Protein AF-0000000087528656 (afdb_homodimer)

Structure (mmCIF, N/CA/C/O backbone):
data_AF-0000000087528656-model_v1
#
loop_
_entity.id
_entity.type
_entity.pdbx_description
1 polymer 'Cthe-2314-like HEPN domain-containing protein'
#
loop_
_atom_site.group_PDB
_atom_site.id
_atom_site.type_symbol
_atom_site.label_atom_id
_atom_site.label_alt_id
_atom_site.label_comp_id
_atom_site.label_asym_id
_atom_site.label_entity_id
_atom_site.label_seq_id
_atom_site.pdbx_PDB_ins_code
_atom_site.Cartn_x
_atom_site.Cartn_y
_atom_site.Cartn_z
_atom_site.occupancy
_atom_site.B_iso_or_equiv
_atom_site.auth_seq_id
_atom_site.auth_comp_id
_atom_site.auth_asym_id
_atom_site.auth_atom_id
_atom_site.pdbx_PDB_model_num
ATOM 1 N N . MET A 1 1 ? -19.609 -19.953 2.182 1 30.53 1 MET A N 1
ATOM 2 C CA . MET A 1 1 ? -18.25 -20.5 2.201 1 30.53 1 MET A CA 1
ATOM 3 C C . MET A 1 1 ? -17.422 -19.844 3.299 1 30.53 1 MET A C 1
ATOM 5 O O . MET A 1 1 ? -17.375 -18.625 3.4 1 30.53 1 MET A O 1
ATOM 9 N N . ASN A 1 2 ? -17.016 -20.578 4.289 1 36.09 2 ASN A N 1
ATOM 10 C CA . ASN A 1 2 ? -16.297 -20.141 5.484 1 36.09 2 ASN A CA 1
ATOM 11 C C . ASN A 1 2 ? -14.922 -19.594 5.141 1 36.09 2 ASN A C 1
ATOM 13 O O . ASN A 1 2 ? -14.352 -19.922 4.098 1 36.09 2 ASN A O 1
ATOM 17 N N . ASP A 1 3 ? -14.539 -18.578 5.781 1 41.22 3 ASP A N 1
ATOM 18 C CA . ASP A 1 3 ? -13.281 -17.844 5.625 1 41.22 3 ASP A CA 1
ATOM 19 C C . ASP A 1 3 ? -12.109 -18.797 5.41 1 41.22 3 ASP A C 1
ATOM 21 O O . ASP A 1 3 ? -11.258 -18.562 4.555 1 41.22 3 ASP A O 1
ATOM 25 N N . THR A 1 4 ? -12.156 -19.891 6.156 1 44.81 4 THR A N 1
ATOM 26 C CA . THR A 1 4 ? -11.141 -20.938 6.102 1 44.81 4 THR A CA 1
ATOM 27 C C . THR A 1 4 ? -11.125 -21.594 4.723 1 44.81 4 THR A C 1
ATOM 29 O O . THR A 1 4 ? -10.062 -21.953 4.211 1 44.81 4 THR A O 1
ATOM 32 N N . ASP A 1 5 ? -12.289 -21.5 4.148 1 46.06 5 ASP A N 1
ATOM 33 C CA . ASP A 1 5 ? -12.438 -22.188 2.869 1 46.06 5 ASP A CA 1
ATOM 34 C C . ASP A 1 5 ? -11.734 -21.422 1.752 1 46.06 5 ASP A C 1
ATOM 36 O O . ASP A 1 5 ? -11.062 -22.016 0.908 1 46.06 5 ASP A O 1
ATOM 40 N N . ILE A 1 6 ? -11.742 -20.156 1.854 1 44.06 6 ILE A N 1
ATOM 41 C CA . ILE A 1 6 ? -11.164 -19.344 0.795 1 44.06 6 ILE A CA 1
ATOM 42 C C . ILE A 1 6 ? -9.641 -19.375 0.882 1 44.06 6 ILE A C 1
ATOM 44 O O . ILE A 1 6 ? -8.961 -19.484 -0.14 1 44.06 6 ILE A O 1
ATOM 48 N N . TYR A 1 7 ? -9.156 -19.344 2.119 1 42.97 7 TYR A N 1
ATOM 49 C CA . TYR A 1 7 ? -7.715 -19.469 2.301 1 42.97 7 TYR A CA 1
ATOM 50 C C . TYR A 1 7 ? -7.211 -20.812 1.781 1 42.97 7 TYR A C 1
ATOM 52 O O . TYR A 1 7 ? -6.184 -20.875 1.103 1 42.97 7 TYR A O 1
ATOM 60 N N . ASN A 1 8 ? -8.008 -21.797 2.115 1 45.34 8 ASN A N 1
ATOM 61 C CA . ASN A 1 8 ? -7.652 -23.141 1.663 1 45.34 8 ASN A CA 1
ATOM 62 C C . ASN A 1 8 ? -7.684 -23.25 0.141 1 45.34 8 ASN A C 1
ATOM 64 O O . ASN A 1 8 ? -6.836 -23.906 -0.458 1 45.34 8 ASN A O 1
ATOM 68 N N . GLU A 1 9 ? -8.617 -22.5 -0.363 1 44.75 9 GLU A N 1
ATOM 69 C CA . GLU A 1 9 ? -8.734 -22.5 -1.818 1 44.75 9 GLU A CA 1
ATOM 70 C C . GLU A 1 9 ? -7.547 -21.797 -2.465 1 44.75 9 GLU A C 1
ATOM 72 O O . GLU A 1 9 ? -6.953 -22.312 -3.414 1 44.75 9 GLU A O 1
ATOM 77 N N . ILE A 1 10 ? -7.191 -20.781 -1.902 1 43.38 10 ILE A N 1
ATOM 78 C CA . ILE A 1 10 ? -6.039 -20.031 -2.4 1 43.38 10 ILE A CA 1
ATOM 79 C C . ILE A 1 10 ? -4.785 -20.906 -2.312 1 43.38 10 ILE A C 1
ATOM 81 O O . ILE A 1 10 ? -4.066 -21.062 -3.303 1 43.38 10 ILE A O 1
ATOM 85 N N . ASN A 1 11 ? -4.621 -21.438 -1.123 1 45.06 11 ASN A N 1
ATOM 86 C CA . ASN A 1 11 ? -3.434 -22.25 -0.884 1 45.06 11 ASN A CA 1
ATOM 87 C C . ASN A 1 11 ? -3.396 -23.469 -1.8 1 45.06 11 ASN A C 1
ATOM 89 O O . ASN A 1 11 ? -2.352 -23.797 -2.361 1 45.06 11 ASN A O 1
ATOM 93 N N . SER A 1 12 ? -4.527 -24 -1.865 1 42.72 12 SER A N 1
ATOM 94 C CA . SER A 1 12 ? -4.574 -25.219 -2.67 1 42.72 12 SER A CA 1
ATOM 95 C C . SER A 1 12 ? -4.316 -24.922 -4.145 1 42.72 12 SER A C 1
ATOM 97 O O . SER A 1 12 ? -3.557 -25.625 -4.805 1 42.72 12 SER A O 1
ATOM 99 N N . ARG A 1 13 ? -4.852 -23.844 -4.523 1 43.59 13 ARG A N 1
ATOM 100 C CA . ARG A 1 13 ? -4.754 -23.5 -5.938 1 43.59 13 ARG A CA 1
ATOM 101 C C . ARG A 1 13 ? -3.328 -23.109 -6.312 1 43.59 13 ARG A C 1
ATOM 103 O O . ARG A 1 13 ? -2.773 -23.609 -7.289 1 43.59 13 ARG A O 1
ATOM 110 N N . ILE A 1 14 ? -2.799 -22.312 -5.527 1 47.22 14 ILE A N 1
ATOM 111 C CA . ILE A 1 14 ? -1.462 -21.812 -5.828 1 47.22 14 ILE A CA 1
ATOM 112 C C . ILE A 1 14 ? -0.427 -22.891 -5.543 1 47.22 14 ILE A C 1
ATOM 114 O O . ILE A 1 14 ? 0.513 -23.094 -6.316 1 47.22 14 ILE A O 1
ATOM 118 N N . TYR A 1 15 ? -0.626 -23.562 -4.363 1 44.72 15 TYR A N 1
ATOM 119 C CA . TYR A 1 15 ? 0.286 -24.641 -4.016 1 44.72 15 TYR A CA 1
ATOM 120 C C . TYR A 1 15 ? 0.267 -25.734 -5.078 1 44.72 15 TYR A C 1
ATOM 122 O O . TYR A 1 15 ? 1.32 -26.234 -5.492 1 44.72 15 TYR A O 1
ATOM 130 N N . LEU A 1 16 ? -0.9 -26.125 -5.344 1 45.78 16 LEU A N 1
ATOM 131 C CA . LEU A 1 16 ? -0.992 -27.156 -6.367 1 45.78 16 LEU A CA 1
ATOM 132 C C . LEU A 1 16 ? -0.35 -26.688 -7.668 1 45.78 16 LEU A C 1
ATOM 134 O O . LEU A 1 16 ? 0.362 -27.453 -8.32 1 45.78 16 LEU A O 1
ATOM 138 N N . GLN A 1 17 ? -0.542 -25.484 -7.922 1 47.56 17 GLN A N 1
ATOM 139 C CA . GLN A 1 17 ? 0.11 -24.906 -9.094 1 47.56 17 GLN A CA 1
ATOM 140 C C . GLN A 1 17 ? 1.629 -24.938 -8.945 1 47.56 17 GLN A C 1
ATOM 142 O O . GLN A 1 17 ? 2.344 -25.312 -9.875 1 47.56 17 GLN A O 1
ATOM 147 N N . ALA A 1 18 ? 1.977 -24.562 -7.738 1 46.91 18 ALA A N 1
ATOM 148 C CA . ALA A 1 18 ? 3.41 -24.578 -7.461 1 46.91 18 ALA A CA 1
ATOM 149 C C . ALA A 1 18 ? 3.977 -25.984 -7.52 1 46.91 18 ALA A C 1
ATOM 151 O O . ALA A 1 18 ? 5.066 -26.203 -8.055 1 46.91 18 ALA A O 1
ATOM 152 N N . GLN A 1 19 ? 3.291 -26.906 -6.852 1 46.66 19 GLN A N 1
ATOM 153 C CA . GLN A 1 19 ? 3.748 -28.281 -6.855 1 46.66 19 GLN A CA 1
ATOM 154 C C . GLN A 1 19 ? 3.803 -28.844 -8.281 1 46.66 19 GLN A C 1
ATOM 156 O O . GLN A 1 19 ? 4.77 -29.5 -8.656 1 46.66 19 GLN A O 1
ATOM 161 N N . HIS A 1 20 ? 2.734 -28.656 -8.898 1 46.72 20 HIS A N 1
ATOM 162 C CA . HIS A 1 20 ? 2.703 -29.141 -10.273 1 46.72 20 HIS A CA 1
ATOM 163 C C . HIS A 1 20 ? 3.773 -28.453 -11.117 1 46.72 20 HIS A C 1
ATOM 165 O O . HIS A 1 20 ? 4.402 -29.109 -11.969 1 46.72 20 HIS A O 1
ATOM 171 N N . LEU A 1 21 ? 3.926 -27.266 -10.75 1 49.09 21 LEU A N 1
ATOM 172 C CA . LEU A 1 21 ? 4.973 -26.516 -11.43 1 49.09 21 LEU A CA 1
ATOM 173 C C . LEU A 1 21 ? 6.348 -27.094 -11.117 1 49.09 21 LEU A C 1
ATOM 175 O O . LEU A 1 21 ? 7.184 -27.234 -12.016 1 49.09 21 LEU A O 1
ATOM 179 N N . SER A 1 22 ? 6.484 -27.312 -9.812 1 47.56 22 SER A N 1
ATOM 180 C CA . SER A 1 22 ? 7.777 -27.875 -9.422 1 47.56 22 SER A CA 1
ATOM 181 C C . SER A 1 22 ? 8.062 -29.188 -10.141 1 47.56 22 SER A C 1
ATOM 183 O O . SER A 1 22 ? 9.156 -29.375 -10.672 1 47.56 22 SER A O 1
ATOM 185 N N . THR A 1 23 ? 7.078 -30.062 -10.039 1 48.59 23 THR A N 1
ATOM 186 C CA . THR A 1 23 ? 7.266 -31.344 -10.711 1 48.59 23 THR A CA 1
ATOM 187 C C . THR A 1 23 ? 7.504 -31.141 -12.203 1 48.59 23 THR A C 1
ATOM 189 O O . THR A 1 23 ? 8.383 -31.781 -12.789 1 48.59 23 THR A O 1
ATOM 192 N N . PHE A 1 24 ? 6.707 -30.281 -12.648 1 48.84 24 PHE A N 1
ATOM 193 C CA . PHE A 1 24 ? 6.797 -30.016 -14.078 1 48.84 24 PHE A CA 1
ATOM 194 C C . PHE A 1 24 ? 8.109 -29.312 -14.422 1 48.84 24 PHE A C 1
ATOM 196 O O . PHE A 1 24 ? 8.789 -29.703 -15.375 1 48.84 24 PHE A O 1
ATOM 203 N N . LEU A 1 25 ? 8.461 -28.422 -13.672 1 54.53 25 LEU A N 1
ATOM 204 C CA . LEU A 1 25 ? 9.641 -27.609 -13.977 1 54.53 25 LEU A CA 1
ATOM 205 C C . LEU A 1 25 ? 10.914 -28.438 -13.82 1 54.53 25 LEU A C 1
ATOM 207 O O . LEU A 1 25 ? 11.859 -28.281 -14.594 1 54.53 25 LEU A O 1
ATOM 211 N N . VAL A 1 26 ? 10.836 -29.312 -12.859 1 51.34 26 VAL A N 1
ATOM 212 C CA . VAL A 1 26 ? 11.969 -30.219 -12.727 1 51.34 26 VAL A CA 1
ATOM 213 C C . VAL A 1 26 ? 12.086 -31.078 -13.984 1 51.34 26 VAL A C 1
ATOM 215 O O . VAL A 1 26 ? 13.188 -31.297 -14.5 1 51.34 26 VAL A O 1
ATOM 218 N N . THR A 1 27 ? 10.938 -31.406 -14.445 1 52.03 27 THR A N 1
ATOM 219 C CA . THR A 1 27 ? 10.961 -32.25 -15.641 1 52.03 27 THR A CA 1
ATOM 220 C C . THR A 1 27 ? 11.383 -31.422 -16.859 1 52.03 27 THR A C 1
ATOM 222 O O . THR A 1 27 ? 11.969 -31.969 -17.797 1 52.03 27 THR A O 1
ATOM 225 N N . CYS A 1 28 ? 11.094 -30.125 -16.766 1 53.62 28 CYS A N 1
ATOM 226 C CA . CYS A 1 28 ? 11.375 -29.281 -17.922 1 53.62 28 CYS A CA 1
ATOM 227 C C . CYS A 1 28 ? 12.781 -28.688 -17.828 1 53.62 28 CYS A C 1
ATOM 229 O O . CYS A 1 28 ? 13.164 -27.859 -18.656 1 53.62 28 CYS A O 1
ATOM 231 N N . GLY A 1 29 ? 13.562 -29.203 -16.859 1 59.44 29 GLY A N 1
ATOM 232 C CA . GLY A 1 29 ? 14.977 -28.844 -16.844 1 59.44 29 GLY A CA 1
ATOM 233 C C . GLY A 1 29 ? 15.289 -27.656 -15.953 1 59.44 29 GLY A C 1
ATOM 234 O O . GLY A 1 29 ? 16.344 -27.031 -16.094 1 59.44 29 GLY A O 1
ATOM 235 N N . LEU A 1 30 ? 14.367 -27.25 -15.234 1 64.5 30 LEU A N 1
ATOM 236 C CA . LEU A 1 30 ? 14.727 -26.188 -14.297 1 64.5 30 LEU A CA 1
ATOM 237 C C . LEU A 1 30 ? 15.727 -26.703 -13.258 1 64.5 30 LEU A C 1
ATOM 239 O O . LEU A 1 30 ? 15.609 -27.828 -12.781 1 64.5 30 LEU A O 1
ATOM 243 N N . ASN A 1 31 ? 16.719 -25.906 -13.141 1 73.88 31 ASN A N 1
ATOM 244 C CA . ASN A 1 31 ? 17.672 -26.297 -12.102 1 73.88 31 ASN A CA 1
ATOM 245 C C . ASN A 1 31 ? 17.141 -25.984 -10.711 1 73.88 31 ASN A C 1
ATOM 247 O O . ASN A 1 31 ? 16.094 -25.328 -10.57 1 73.88 31 ASN A O 1
ATOM 251 N N . ALA A 1 32 ? 17.75 -26.5 -9.734 1 70.94 32 ALA A N 1
ATOM 252 C CA . ALA A 1 32 ? 17.297 -26.422 -8.344 1 70.94 32 ALA A CA 1
ATOM 253 C C . ALA A 1 32 ? 17.141 -24.984 -7.891 1 70.94 32 ALA A C 1
ATOM 255 O O . ALA A 1 32 ? 16.219 -24.656 -7.145 1 70.94 32 ALA A O 1
ATOM 256 N N . LYS A 1 33 ? 18 -24.156 -8.398 1 77.94 33 LYS A N 1
ATOM 257 C CA . LYS A 1 33 ? 17.969 -22.75 -8 1 77.94 33 LYS A CA 1
ATOM 258 C C . LYS A 1 33 ? 16.766 -22.047 -8.594 1 77.94 33 LYS A C 1
ATOM 260 O O . LYS A 1 33 ? 16.109 -21.234 -7.918 1 77.94 33 LYS A O 1
ATOM 265 N N . GLU A 1 34 ? 16.5 -22.312 -9.805 1 74.25 34 GLU A N 1
ATOM 266 C CA . GLU A 1 34 ? 15.344 -21.734 -10.477 1 74.25 34 GLU A CA 1
ATOM 267 C C . GLU A 1 34 ? 14.039 -22.219 -9.859 1 74.25 34 GLU A C 1
ATOM 269 O O . GLU A 1 34 ? 13.102 -21.453 -9.68 1 74.25 34 GLU A O 1
ATOM 274 N N . GLU A 1 35 ? 14.039 -23.422 -9.492 1 71.19 35 GLU A N 1
ATOM 275 C CA . GLU A 1 35 ? 12.875 -24 -8.82 1 71.19 35 GLU A CA 1
ATOM 276 C C . GLU A 1 35 ? 12.609 -23.312 -7.488 1 71.19 35 GLU A C 1
ATOM 278 O O . GLU A 1 35 ? 11.461 -22.969 -7.184 1 71.19 35 GLU A O 1
ATOM 283 N N . ASP A 1 36 ? 13.633 -23.094 -6.82 1 72.75 36 ASP A N 1
ATOM 284 C CA . ASP A 1 36 ? 13.516 -22.438 -5.523 1 72.75 36 ASP A CA 1
ATOM 285 C C . ASP A 1 36 ? 12.977 -21.016 -5.672 1 72.75 36 ASP A C 1
ATOM 287 O O . ASP A 1 36 ? 12.164 -20.562 -4.855 1 72.75 36 ASP A O 1
ATOM 291 N N . LYS A 1 37 ? 13.383 -20.422 -6.688 1 78.38 37 LYS A N 1
ATOM 292 C CA . LYS A 1 37 ? 12.945 -19.047 -6.914 1 78.38 37 LYS A CA 1
ATOM 293 C C . LYS A 1 37 ? 11.469 -19 -7.277 1 78.38 37 LYS A C 1
ATOM 295 O O . LYS A 1 37 ? 10.742 -18.125 -6.812 1 78.38 37 LYS A O 1
ATOM 300 N N . ILE A 1 38 ? 11.086 -19.906 -8.078 1 74.25 38 ILE A N 1
ATOM 301 C CA . ILE A 1 38 ? 9.688 -19.953 -8.5 1 74.25 38 ILE A CA 1
ATOM 302 C C . ILE A 1 38 ? 8.797 -20.297 -7.301 1 74.25 38 ILE A C 1
ATOM 304 O O . ILE A 1 38 ? 7.723 -19.719 -7.133 1 74.25 38 ILE A O 1
ATOM 308 N N . PHE A 1 39 ? 9.281 -21.172 -6.512 1 71.56 39 PHE A N 1
ATOM 309 C CA . PHE A 1 39 ? 8.555 -21.531 -5.301 1 71.56 39 PHE A CA 1
ATOM 310 C C . PHE A 1 39 ? 8.398 -20.312 -4.383 1 71.56 39 PHE A C 1
ATOM 312 O O . PHE A 1 39 ? 7.312 -20.078 -3.848 1 71.56 39 PHE A O 1
ATOM 319 N N . GLN A 1 40 ? 9.422 -19.609 -4.293 1 76.94 40 GLN A N 1
ATOM 320 C CA . GLN A 1 40 ? 9.391 -18.438 -3.434 1 76.94 40 GLN A CA 1
ATOM 321 C C . GLN A 1 40 ? 8.414 -17.391 -3.967 1 76.94 40 GLN A C 1
ATOM 323 O O . GLN A 1 40 ? 7.699 -16.75 -3.193 1 76.94 40 GLN A O 1
ATOM 328 N N . ILE A 1 41 ? 8.367 -17.219 -5.215 1 78.69 41 ILE A N 1
ATOM 329 C CA . ILE A 1 41 ? 7.449 -16.25 -5.824 1 78.69 41 ILE A CA 1
ATOM 330 C C . ILE A 1 41 ? 6.008 -16.688 -5.59 1 78.69 41 ILE A C 1
ATOM 332 O O . ILE A 1 41 ? 5.145 -15.867 -5.277 1 78.69 41 ILE A O 1
ATOM 336 N N . THR A 1 42 ? 5.785 -17.938 -5.727 1 72.19 42 THR A N 1
ATOM 337 C CA . THR A 1 42 ? 4.445 -18.469 -5.52 1 72.19 42 THR A CA 1
ATOM 338 C C . THR A 1 42 ? 4.004 -18.281 -4.07 1 72.19 42 THR A C 1
ATOM 340 O O . THR A 1 42 ? 2.855 -17.906 -3.807 1 72.19 42 THR A O 1
ATOM 343 N N . LEU A 1 43 ? 4.934 -18.453 -3.213 1 73 43 LEU A N 1
ATOM 344 C CA . LEU A 1 43 ? 4.641 -18.234 -1.801 1 73 43 LEU A CA 1
ATOM 345 C C . LEU A 1 43 ? 4.348 -16.766 -1.531 1 73 43 LEU A C 1
ATOM 347 O O . LEU A 1 43 ? 3.422 -16.438 -0.782 1 73 43 LEU A O 1
ATOM 351 N N . ASP A 1 44 ? 5.133 -15.984 -2.115 1 80 44 ASP A N 1
ATOM 352 C CA . ASP A 1 44 ? 4.949 -14.547 -1.926 1 80 44 ASP A CA 1
ATOM 353 C C . ASP A 1 44 ? 3.588 -14.094 -2.451 1 80 44 ASP A C 1
ATOM 355 O O . ASP A 1 44 ? 2.908 -13.289 -1.813 1 80 44 ASP A O 1
ATOM 359 N N . VAL A 1 45 ? 3.205 -14.586 -3.586 1 81.44 45 VAL A N 1
ATOM 360 C CA . VAL A 1 45 ? 1.918 -14.227 -4.172 1 81.44 45 VAL A CA 1
ATOM 361 C C . VAL A 1 45 ? 0.786 -14.727 -3.281 1 81.44 45 VAL A C 1
ATOM 363 O O . VAL A 1 45 ? -0.208 -14.023 -3.074 1 81.44 45 VAL A O 1
ATOM 366 N N . THR A 1 46 ? 0.946 -15.914 -2.799 1 75.38 46 THR A N 1
ATOM 367 C CA . THR A 1 46 ? -0.052 -16.484 -1.906 1 75.38 46 THR A CA 1
ATOM 368 C C . THR A 1 46 ? -0.228 -15.625 -0.66 1 75.38 46 THR A C 1
ATOM 370 O O . THR A 1 46 ? -1.353 -15.391 -0.218 1 75.38 46 THR A O 1
ATOM 373 N N . LEU A 1 47 ? 0.866 -15.188 -0.165 1 78.5 47 LEU A N 1
ATOM 374 C CA . LEU A 1 47 ? 0.814 -14.352 1.032 1 78.5 47 LEU A CA 1
ATOM 375 C C . LEU A 1 47 ? 0.096 -13.039 0.75 1 78.5 47 LEU A C 1
ATOM 377 O O . LEU A 1 47 ? -0.644 -12.539 1.599 1 78.5 47 LEU A O 1
ATOM 381 N N . LYS A 1 48 ? 0.347 -12.477 -0.398 1 86.62 48 LYS A N 1
ATOM 382 C CA . LYS A 1 48 ? -0.34 -11.25 -0.78 1 86.62 48 LYS A CA 1
ATOM 383 C C . LYS A 1 48 ? -1.843 -11.477 -0.913 1 86.62 48 LYS A C 1
ATOM 385 O O . LYS A 1 48 ? -2.643 -10.648 -0.471 1 86.62 48 LYS A O 1
ATOM 390 N N . LEU A 1 49 ? -2.215 -12.547 -1.519 1 82.25 49 LEU A N 1
ATOM 391 C CA . LEU A 1 49 ? -3.627 -12.883 -1.685 1 82.25 49 LEU A CA 1
ATOM 392 C C . LEU A 1 49 ? -4.281 -13.156 -0.336 1 82.25 49 LEU A C 1
ATOM 394 O O . LEU A 1 49 ? -5.43 -12.773 -0.107 1 82.25 49 LEU A O 1
ATOM 398 N N . GLN A 1 50 ? -3.553 -13.82 0.501 1 80.5 50 GLN A N 1
ATOM 399 C CA . GLN A 1 50 ? -4.051 -14.039 1.854 1 80.5 50 GLN A CA 1
ATOM 400 C C . GLN A 1 50 ? -4.27 -12.719 2.584 1 80.5 50 GLN A C 1
ATOM 402 O O . GLN A 1 50 ? -5.215 -12.578 3.361 1 80.5 50 GLN A O 1
ATOM 407 N N . ALA A 1 51 ? -3.375 -11.859 2.396 1 87.06 51 ALA A N 1
ATOM 408 C CA . ALA A 1 51 ? -3.516 -10.539 3.006 1 87.06 51 ALA A CA 1
ATOM 409 C C . ALA A 1 51 ? -4.785 -9.844 2.521 1 87.06 51 ALA A C 1
ATOM 411 O O . ALA A 1 51 ? -5.465 -9.164 3.295 1 87.06 51 ALA A O 1
ATOM 412 N N . MET A 1 52 ? -5.09 -9.945 1.238 1 88.69 52 MET A N 1
ATOM 413 C CA . MET A 1 52 ? -6.332 -9.383 0.715 1 88.69 52 MET A CA 1
ATOM 414 C C . MET A 1 52 ? -7.539 -9.961 1.446 1 88.69 52 MET A C 1
ATOM 416 O O . MET A 1 52 ? -8.422 -9.219 1.871 1 88.69 52 MET A O 1
ATOM 420 N N . ILE A 1 53 ? -7.508 -11.227 1.638 1 84.75 53 ILE A N 1
ATOM 421 C CA . ILE A 1 53 ? -8.609 -11.891 2.326 1 84.75 53 ILE A CA 1
ATOM 422 C C . ILE A 1 53 ? -8.664 -11.422 3.779 1 84.75 53 ILE A C 1
ATOM 424 O O . ILE A 1 53 ? -9.75 -11.188 4.32 1 84.75 53 ILE A O 1
ATOM 428 N N . TYR A 1 54 ? -7.547 -11.336 4.348 1 85.38 54 TYR A N 1
ATOM 429 C CA . TYR A 1 54 ? -7.457 -10.867 5.723 1 85.38 54 TYR A CA 1
ATOM 430 C C . TYR A 1 54 ? -8.117 -9.5 5.879 1 85.38 54 TYR A C 1
ATOM 432 O O . TYR A 1 54 ? -8.93 -9.297 6.777 1 85.38 54 TYR A O 1
ATOM 440 N N . HIS A 1 55 ? -7.781 -8.617 5.07 1 93.69 55 HIS A N 1
ATOM 441 C CA . HIS A 1 55 ? -8.336 -7.27 5.148 1 93.69 55 HIS A CA 1
ATOM 442 C C . HIS A 1 55 ? -9.812 -7.258 4.77 1 93.69 55 HIS A C 1
ATOM 444 O O . HIS A 1 55 ? -10.586 -6.465 5.309 1 93.69 55 HIS A O 1
ATOM 450 N N . LEU A 1 56 ? -10.172 -8.133 3.838 1 90.5 56 LEU A N 1
ATOM 451 C CA . LEU A 1 56 ? -11.586 -8.289 3.498 1 90.5 56 LEU A CA 1
ATOM 452 C C . LEU A 1 56 ? -12.383 -8.781 4.699 1 90.5 56 LEU A C 1
ATOM 454 O O . LEU A 1 56 ? -13.477 -8.273 4.977 1 90.5 56 LEU A O 1
ATOM 458 N N . GLU A 1 57 ? -11.852 -9.688 5.418 1 88.38 57 GLU A N 1
ATOM 459 C CA . GLU A 1 57 ? -12.523 -10.219 6.602 1 88.38 57 GLU A CA 1
ATOM 460 C C . GLU A 1 57 ? -12.633 -9.156 7.691 1 88.38 57 GLU A C 1
ATOM 462 O O . GLU A 1 57 ? -13.68 -9.031 8.336 1 88.38 57 GLU A O 1
ATOM 467 N N . ASN A 1 58 ? -11.578 -8.469 7.902 1 92.31 58 ASN A N 1
ATOM 468 C CA . ASN A 1 58 ? -11.617 -7.379 8.867 1 92.31 58 ASN A CA 1
ATOM 469 C C . ASN A 1 58 ? -12.648 -6.32 8.477 1 92.31 58 ASN A C 1
ATOM 471 O O . ASN A 1 58 ? -13.383 -5.82 9.328 1 92.31 58 ASN A O 1
ATOM 475 N N . TYR A 1 59 ? -12.656 -6.02 7.199 1 93.19 59 TYR A N 1
ATOM 476 C CA . TYR A 1 59 ? -13.648 -5.07 6.711 1 93.19 59 TYR A CA 1
ATOM 477 C C . TYR A 1 59 ? -15.062 -5.566 6.988 1 93.19 59 TYR A C 1
ATOM 479 O O . TYR A 1 59 ? -15.93 -4.797 7.418 1 93.19 59 TYR A O 1
ATOM 487 N N . THR A 1 60 ? -15.273 -6.824 6.699 1 91.31 60 THR A N 1
ATOM 488 C CA . THR A 1 60 ? -16.578 -7.434 6.906 1 91.31 60 THR A CA 1
ATOM 489 C C . THR A 1 60 ? -17.016 -7.309 8.367 1 91.31 60 THR A C 1
ATOM 491 O O . THR A 1 60 ? -18.156 -6.941 8.648 1 91.31 60 THR A O 1
ATOM 494 N N . ARG A 1 61 ? -16.109 -7.582 9.227 1 92.19 61 ARG A N 1
ATOM 495 C CA . ARG A 1 61 ? -16.391 -7.48 10.656 1 92.19 61 ARG A CA 1
ATOM 496 C C . ARG A 1 61 ? -16.719 -6.043 11.047 1 92.19 61 ARG A C 1
ATOM 498 O O . ARG A 1 61 ? -17.719 -5.793 11.727 1 92.19 61 ARG A O 1
ATOM 505 N N . LEU A 1 62 ? -15.914 -5.125 10.648 1 90.25 62 LEU A N 1
ATOM 506 C CA . LEU A 1 62 ? -16.109 -3.715 10.969 1 90.25 62 LEU A CA 1
ATOM 507 C C . LEU A 1 62 ? -17.406 -3.186 10.383 1 90.25 62 LEU A C 1
ATOM 509 O O . LEU A 1 62 ? -18.109 -2.395 11.016 1 90.25 62 LEU A O 1
ATOM 513 N N . ASP A 1 63 ? -17.625 -3.561 9.125 1 89.38 63 ASP A N 1
ATOM 514 C CA . ASP A 1 63 ? -18.859 -3.152 8.453 1 89.38 63 ASP A CA 1
ATOM 515 C C . ASP A 1 63 ? -20.094 -3.543 9.273 1 89.38 63 ASP A C 1
ATOM 517 O O . ASP A 1 63 ? -21.016 -2.746 9.438 1 89.38 63 ASP A O 1
ATOM 521 N N . SER A 1 64 ? -20.062 -4.73 9.797 1 87.62 64 SER A N 1
ATOM 522 C CA . SER A 1 64 ? -21.141 -5.207 10.648 1 87.62 64 SER A CA 1
ATOM 523 C C . SER A 1 64 ? -21.25 -4.391 11.93 1 87.62 64 SER A C 1
ATOM 525 O O . SER A 1 64 ? -22.344 -4.047 12.375 1 87.62 64 SER A O 1
ATOM 527 N N . GLU A 1 65 ? -20.141 -4.074 12.508 1 85.75 65 GLU A N 1
ATOM 528 C CA . GLU A 1 65 ? -20.109 -3.289 13.734 1 85.75 65 GLU A CA 1
ATOM 529 C C . GLU A 1 65 ? -20.641 -1.878 13.508 1 85.75 65 GLU A C 1
ATOM 531 O O . GLU A 1 65 ? -21.422 -1.368 14.305 1 85.75 65 GLU A O 1
ATOM 536 N N . TYR A 1 66 ? -20.203 -1.321 12.438 1 81.69 66 TYR A N 1
ATOM 537 C CA . TYR A 1 66 ? -20.641 0.035 12.133 1 81.69 66 TYR A CA 1
ATOM 538 C C . TYR A 1 66 ? -22.141 0.071 11.828 1 81.69 66 TYR A C 1
ATOM 540 O O . TYR A 1 66 ? -22.828 1.018 12.211 1 81.69 66 TYR A O 1
ATOM 548 N N . GLN A 1 67 ? -22.594 -0.868 11.133 1 81.44 67 GLN A N 1
ATOM 549 C CA . GLN A 1 67 ? -24.016 -0.945 10.852 1 81.44 67 GLN A CA 1
ATOM 550 C C . GLN A 1 67 ? -24.828 -1.062 12.141 1 81.44 67 GLN A C 1
ATOM 552 O O . GLN A 1 67 ? -25.844 -0.374 12.312 1 81.44 67 GLN A O 1
ATOM 557 N N . ASN A 1 68 ? -24.328 -1.856 12.992 1 80.38 68 ASN A N 1
ATOM 558 C CA . ASN A 1 68 ? -25 -2.035 14.273 1 80.38 68 ASN A CA 1
ATOM 559 C C . ASN A 1 68 ? -24.984 -0.756 15.102 1 80.38 68 ASN A C 1
ATOM 561 O O . ASN A 1 68 ? -25.984 -0.385 15.711 1 80.38 68 ASN A O 1
ATOM 565 N N . GLU A 1 69 ? -23.844 -0.142 15.117 1 77.31 69 GLU A N 1
ATOM 566 C CA . GLU A 1 69 ? -23.703 1.102 15.875 1 77.31 69 GLU A CA 1
ATOM 567 C C . GLU A 1 69 ? -24.578 2.205 15.273 1 77.31 69 GLU A C 1
ATOM 569 O O . GLU A 1 69 ? -25.188 2.99 16 1 77.31 69 GLU A O 1
ATOM 574 N N . ALA A 1 70 ? -24.531 2.309 13.961 1 72.62 70 ALA A N 1
ATOM 575 C CA . ALA A 1 70 ? -25.344 3.311 13.289 1 72.62 70 ALA A CA 1
ATOM 576 C C . ALA A 1 70 ? -26.828 3.113 13.609 1 72.62 70 ALA A C 1
ATOM 578 O O . ALA A 1 70 ? -27.547 4.086 13.844 1 72.62 70 ALA A O 1
ATOM 579 N N . MET A 1 71 ? -27.25 1.954 13.672 1 74.25 71 MET A N 1
ATOM 580 C CA . MET A 1 71 ? -28.641 1.633 14.008 1 74.25 71 MET A CA 1
ATOM 581 C C . MET A 1 71 ? -28.969 2.037 15.438 1 74.25 71 MET A C 1
ATOM 583 O O . MET A 1 71 ? -30.016 2.617 15.695 1 74.25 71 MET A O 1
ATOM 587 N N . LYS A 1 72 ? -27.969 1.793 16.203 1 74.5 72 LYS A N 1
ATOM 588 C CA . LYS A 1 72 ? -28.172 2.141 17.609 1 74.5 72 LYS A CA 1
ATOM 589 C C . LYS A 1 72 ? -28.188 3.654 17.812 1 74.5 72 LYS A C 1
ATOM 591 O O . LYS A 1 72 ? -29 4.176 18.578 1 74.5 72 LYS A O 1
ATOM 596 N N . HIS A 1 73 ? -27.203 4.277 17.156 1 70.81 73 HIS A N 1
ATOM 597 C CA . HIS A 1 73 ? -27.094 5.727 17.281 1 70.81 73 HIS A CA 1
ATOM 598 C C . HIS A 1 73 ? -28.312 6.426 16.688 1 70.81 73 HIS A C 1
ATOM 600 O O . HIS A 1 73 ? -28.766 7.438 17.234 1 70.81 73 HIS A O 1
ATOM 606 N N . PHE A 1 74 ? -28.688 5.977 15.508 1 66.31 74 PHE A N 1
ATOM 607 C CA . PHE A 1 74 ? -29.875 6.543 14.867 1 66.31 74 PHE A CA 1
ATOM 608 C C . PHE A 1 74 ? -31.078 6.484 15.797 1 66.31 74 PHE A C 1
ATOM 610 O O . PHE A 1 74 ? -31.891 7.41 15.82 1 66.31 74 PHE A O 1
ATOM 617 N N . CYS A 1 75 ? -31.125 5.488 16.547 1 65.94 75 CYS A N 1
ATOM 618 C CA . CYS A 1 75 ? -32.219 5.383 17.5 1 65.94 75 CYS A CA 1
ATOM 619 C C . CYS A 1 75 ? -32.156 6.508 18.531 1 65.94 75 CYS A C 1
ATOM 621 O O . CYS A 1 75 ? -33.219 7.02 18.953 1 65.94 75 CYS A O 1
ATOM 623 N N . LYS A 1 76 ? -30.938 6.98 18.734 1 64.69 76 LYS A N 1
ATOM 624 C CA . LYS A 1 76 ? -30.766 8.031 19.75 1 64.69 76 LYS A CA 1
ATOM 625 C C . LYS A 1 76 ? -30.672 9.406 19.094 1 64.69 76 LYS A C 1
ATOM 627 O O . LYS A 1 76 ? -31.141 10.398 19.641 1 64.69 76 LYS A O 1
ATOM 632 N N . PHE A 1 77 ? -29.922 9.492 17.984 1 63.53 77 PHE A N 1
ATOM 633 C CA . PHE A 1 77 ? -29.688 10.742 17.266 1 63.53 77 PHE A CA 1
ATOM 634 C C . PHE A 1 77 ? -30.016 10.594 15.789 1 63.53 77 PHE A C 1
ATOM 636 O O . PHE A 1 77 ? -29.156 10.25 14.984 1 63.53 77 PHE A O 1
ATOM 643 N N . PRO A 1 78 ? -31.172 11.039 15.43 1 60.25 78 PRO A N 1
ATOM 644 C CA . PRO A 1 78 ? -31.609 10.922 14.039 1 60.25 78 PRO A CA 1
ATOM 645 C C . PRO A 1 78 ? -30.781 11.781 13.086 1 60.25 78 PRO A C 1
ATOM 647 O O . PRO A 1 78 ? -30.297 12.852 13.461 1 60.25 78 PRO A O 1
ATOM 650 N N . ASN A 1 79 ? -30.141 11.352 12.031 1 57.25 79 ASN A N 1
ATOM 651 C CA . ASN A 1 79 ? -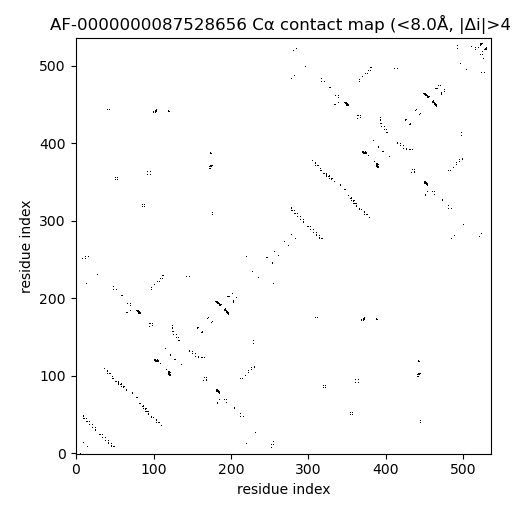29.453 12.039 10.945 1 57.25 79 ASN A CA 1
ATOM 652 C C . ASN A 1 79 ? -27.938 12.086 11.188 1 57.25 79 ASN A C 1
ATOM 654 O O . ASN A 1 79 ? -27.234 12.914 10.609 1 57.25 79 ASN A O 1
ATOM 658 N N . SER A 1 80 ? -27.625 11.336 12.289 1 57.31 80 SER A N 1
ATOM 659 C CA . SER A 1 80 ? -26.203 11.414 12.586 1 57.31 80 SER A CA 1
ATOM 660 C C . SER A 1 80 ? -25.391 10.594 11.594 1 57.31 80 SER A C 1
ATOM 662 O O . SER A 1 80 ? -25.859 9.578 11.086 1 57.31 80 SER A O 1
ATOM 664 N N . ARG A 1 81 ? -24.359 11.195 11.117 1 60.81 81 ARG A N 1
ATOM 665 C CA . ARG A 1 81 ? -23.391 10.492 10.289 1 60.81 81 ARG A CA 1
ATOM 666 C C . ARG A 1 81 ? -22.234 9.969 11.141 1 60.81 81 ARG A C 1
ATOM 668 O O . ARG A 1 81 ? -21.797 10.625 12.086 1 60.81 81 ARG A O 1
ATOM 675 N N . SER A 1 82 ? -22.078 8.57 10.984 1 62.47 82 SER A N 1
ATOM 676 C CA . SER A 1 82 ? -20.938 8.008 11.703 1 62.47 82 SER A CA 1
ATOM 677 C C . SER A 1 82 ? -19.75 7.781 10.773 1 62.47 82 SER A C 1
ATOM 679 O O . SER A 1 82 ? -19.891 7.109 9.75 1 62.47 82 SER A O 1
ATOM 681 N N . ASN A 1 83 ? -18.766 8.469 11.016 1 62.75 83 ASN A N 1
ATOM 682 C CA . ASN A 1 83 ? -17.547 8.281 10.234 1 62.75 83 ASN A CA 1
ATOM 683 C C . ASN A 1 83 ? -16.953 6.891 10.43 1 62.75 83 ASN A C 1
ATOM 685 O O . ASN A 1 83 ? -16.984 6.348 11.539 1 62.75 83 ASN A O 1
ATOM 689 N N . CYS A 1 84 ? -16.688 6.277 9.32 1 72.75 84 CYS A N 1
ATOM 690 C CA . CYS A 1 84 ? -16.203 4.906 9.328 1 72.75 84 CYS A CA 1
ATOM 691 C C . CYS A 1 84 ? -14.742 4.844 8.875 1 72.75 84 CYS A C 1
ATOM 693 O O . CYS A 1 84 ? -14.398 4.047 8 1 72.75 84 CYS A O 1
ATOM 695 N N . CYS A 1 85 ? -13.844 5.504 9.555 1 75.5 85 CYS A N 1
ATOM 696 C CA . CYS A 1 85 ? -12.445 5.637 9.148 1 75.5 85 CYS A CA 1
ATOM 697 C C . CYS A 1 85 ? -11.742 4.285 9.156 1 75.5 85 CYS A C 1
ATOM 699 O O . CYS A 1 85 ? -10.898 4.016 8.297 1 75.5 85 CYS A O 1
ATOM 701 N N . LEU A 1 86 ? -12.203 3.395 10.023 1 81.94 86 LEU A N 1
ATOM 702 C CA . LEU A 1 86 ? -11.539 2.102 10.133 1 81.94 86 LEU A CA 1
ATOM 703 C C . LEU A 1 86 ? -11.781 1.257 8.883 1 81.94 86 LEU A C 1
ATOM 705 O O . LEU A 1 86 ? -10.914 0.475 8.477 1 81.94 86 LEU A O 1
ATOM 709 N N . LEU A 1 87 ? -12.961 1.502 8.32 1 87.19 87 LEU A N 1
ATOM 710 C CA . LEU A 1 87 ? -13.281 0.778 7.09 1 87.19 87 LEU A CA 1
ATOM 711 C C . LEU A 1 87 ? -12.375 1.226 5.945 1 87.19 87 LEU A C 1
ATOM 713 O O . LEU A 1 87 ? -11.945 0.406 5.133 1 87.19 87 LEU A O 1
ATOM 717 N N . ILE A 1 88 ? -12.023 2.455 5.953 1 86.81 88 ILE A N 1
ATOM 718 C CA . ILE A 1 88 ? -11.148 3.014 4.926 1 86.81 88 ILE A CA 1
ATOM 719 C C . ILE A 1 88 ? -9.75 2.41 5.051 1 86.81 88 ILE A C 1
ATOM 721 O O . ILE A 1 88 ? -9.117 2.088 4.047 1 86.81 88 ILE A O 1
ATOM 725 N N . HIS A 1 89 ? -9.32 2.234 6.293 1 87.94 89 HIS A N 1
ATOM 726 C CA . HIS A 1 89 ? -7.988 1.695 6.531 1 87.94 89 HIS A CA 1
ATOM 727 C C . HIS A 1 89 ? -7.859 0.279 5.98 1 87.94 89 HIS A C 1
ATOM 729 O O . HIS A 1 89 ? -6.863 -0.053 5.332 1 87.94 89 HIS A O 1
ATOM 735 N N . GLU A 1 90 ? -8.883 -0.507 6.223 1 92.75 90 GLU A N 1
ATOM 736 C CA . GLU A 1 90 ? -8.859 -1.88 5.727 1 92.75 90 GLU A CA 1
ATOM 737 C C . GLU A 1 90 ? -8.961 -1.918 4.203 1 92.75 90 GLU A C 1
ATOM 739 O O . GLU A 1 90 ? -8.281 -2.723 3.553 1 92.75 90 GLU A O 1
ATOM 744 N N . LEU A 1 91 ? -9.797 -1.051 3.662 1 92.75 91 LEU A N 1
ATOM 745 C CA . LEU A 1 91 ? -9.961 -1.001 2.213 1 92.75 91 LEU A CA 1
ATOM 746 C C . LEU A 1 91 ? -8.656 -0.588 1.535 1 92.75 91 LEU A C 1
ATOM 748 O O . LEU A 1 91 ? -8.266 -1.17 0.519 1 92.75 91 LEU A O 1
ATOM 752 N N . GLU A 1 92 ? -8.008 0.379 2.059 1 92.88 92 GLU A N 1
ATOM 753 C CA . GLU A 1 92 ? -6.742 0.826 1.481 1 92.88 92 GLU A CA 1
ATOM 754 C C . GLU A 1 92 ? -5.684 -0.268 1.56 1 92.88 92 GLU A C 1
ATOM 756 O O . GLU A 1 92 ? -4.957 -0.505 0.593 1 92.88 92 GLU A O 1
ATOM 761 N N . ALA A 1 93 ? -5.613 -0.896 2.725 1 94 93 ALA A N 1
ATOM 762 C CA . ALA A 1 93 ? -4.676 -2.004 2.881 1 94 93 ALA A CA 1
ATOM 763 C C . ALA A 1 93 ? -4.945 -3.102 1.856 1 94 93 ALA A C 1
ATOM 765 O O . ALA A 1 93 ? -4.016 -3.656 1.268 1 94 93 ALA A O 1
ATOM 766 N N . TYR A 1 94 ? -6.262 -3.379 1.643 1 94.94 94 TYR A N 1
ATOM 767 C CA . TYR A 1 94 ? -6.695 -4.363 0.659 1 94.94 94 TYR A CA 1
ATOM 768 C C . TYR A 1 94 ? -6.219 -3.986 -0.738 1 94.94 94 TYR A C 1
ATOM 770 O O . TYR A 1 94 ? -5.668 -4.824 -1.461 1 94.94 94 TYR A O 1
ATOM 778 N N . LEU A 1 95 ? -6.391 -2.732 -1.098 1 94.81 95 LEU A N 1
ATOM 779 C CA . LEU A 1 95 ? -6.031 -2.258 -2.428 1 94.81 95 LEU A CA 1
ATOM 780 C C . LEU A 1 95 ? -4.516 -2.289 -2.623 1 94.81 95 LEU A C 1
ATOM 782 O O . LEU A 1 95 ? -4.035 -2.545 -3.729 1 94.81 95 LEU A O 1
ATOM 786 N N . PHE A 1 96 ? -3.811 -2.062 -1.555 1 93.81 96 PHE A N 1
ATOM 787 C CA . PHE A 1 96 ? -2.355 -2.133 -1.628 1 93.81 96 PHE A CA 1
ATOM 788 C C . PHE A 1 96 ? -1.896 -3.561 -1.905 1 93.81 96 PHE A C 1
ATOM 790 O O . PHE A 1 96 ? -0.974 -3.779 -2.693 1 93.81 96 PHE A O 1
ATOM 797 N N . GLN A 1 97 ? -2.51 -4.484 -1.276 1 92.25 97 GLN A N 1
ATOM 798 C CA . GLN A 1 97 ? -2.146 -5.883 -1.486 1 92.25 97 GLN A CA 1
ATOM 799 C C . GLN A 1 97 ? -2.521 -6.344 -2.893 1 92.25 97 GLN A C 1
ATOM 801 O O . GLN A 1 97 ? -1.827 -7.172 -3.486 1 92.25 97 GLN A O 1
ATOM 806 N N . PHE A 1 98 ? -3.604 -5.793 -3.4 1 93.19 98 PHE A N 1
ATOM 807 C CA . PHE A 1 98 ? -4.004 -6.074 -4.773 1 93.19 98 PHE A CA 1
ATOM 808 C C . PHE A 1 98 ? -2.875 -5.742 -5.742 1 93.19 98 PHE A C 1
ATOM 810 O O . PHE A 1 98 ? -2.449 -6.598 -6.523 1 93.19 98 PHE A O 1
ATOM 817 N N . LYS A 1 99 ? -2.422 -4.551 -5.656 1 94.06 99 LYS A N 1
ATOM 818 C CA . LYS A 1 99 ? -1.361 -4.125 -6.562 1 94.06 99 LYS A CA 1
ATOM 819 C C . LYS A 1 99 ? -0.076 -4.91 -6.312 1 94.06 99 LYS A C 1
ATOM 821 O O . LYS A 1 99 ? 0.637 -5.262 -7.254 1 94.06 99 LYS A O 1
ATOM 826 N N . SER A 1 100 ? 0.25 -5.156 -5.074 1 92.25 100 SER A N 1
ATOM 827 C CA . SER A 1 100 ? 1.461 -5.891 -4.719 1 92.25 100 SER A CA 1
ATOM 828 C C . SER A 1 100 ? 1.428 -7.312 -5.27 1 92.25 100 SER A C 1
ATOM 830 O O . SER A 1 100 ? 2.461 -7.855 -5.668 1 92.25 100 SER A O 1
ATOM 832 N N . SER A 1 101 ? 0.246 -7.949 -5.27 1 89.62 101 SER A N 1
ATOM 833 C CA . SER A 1 101 ? 0.118 -9.312 -5.773 1 89.62 101 SER A CA 1
ATOM 834 C C . SER A 1 101 ? 0.448 -9.383 -7.262 1 89.62 101 SER A C 1
ATOM 836 O O . SER A 1 101 ? 1.077 -10.344 -7.719 1 89.62 101 SER A O 1
ATOM 838 N N . LEU A 1 102 ? 0.06 -8.336 -7.988 1 91.31 102 LEU A N 1
ATOM 839 C CA . LEU A 1 102 ? 0.368 -8.266 -9.414 1 91.31 102 LEU A CA 1
ATOM 840 C C . LEU A 1 102 ? 1.865 -8.086 -9.641 1 91.31 102 LEU A C 1
ATOM 842 O O . LEU A 1 102 ? 2.447 -8.727 -10.516 1 91.31 102 LEU A O 1
ATOM 846 N N . ASP A 1 103 ? 2.512 -7.238 -8.797 1 91.56 103 ASP A N 1
ATOM 847 C CA . ASP A 1 103 ? 3.941 -6.965 -8.922 1 91.56 103 ASP A CA 1
ATOM 848 C C . ASP A 1 103 ? 4.766 -8.227 -8.656 1 91.56 103 ASP A C 1
ATOM 850 O O . ASP A 1 103 ? 5.789 -8.445 -9.297 1 91.56 103 ASP A O 1
ATOM 854 N N . VAL A 1 104 ? 4.297 -9.016 -7.742 1 88.25 104 VAL A N 1
ATOM 855 C CA . VAL A 1 104 ? 5.035 -10.219 -7.371 1 88.25 104 VAL A CA 1
ATOM 856 C C . VAL A 1 104 ? 4.789 -11.312 -8.406 1 88.25 104 VAL A C 1
ATOM 858 O O . VAL A 1 104 ? 5.715 -12.031 -8.789 1 88.25 104 VAL A O 1
ATOM 861 N N . ALA A 1 105 ? 3.611 -11.43 -8.922 1 86.5 105 ALA A N 1
ATOM 862 C CA . ALA A 1 105 ? 3.227 -12.508 -9.828 1 86.5 105 ALA A CA 1
ATOM 863 C C . ALA A 1 105 ? 4.023 -12.445 -11.125 1 86.5 105 ALA A C 1
ATOM 865 O O . ALA A 1 105 ? 4.441 -13.477 -11.656 1 86.5 105 ALA A O 1
ATOM 866 N N . ILE A 1 106 ? 4.262 -11.266 -11.602 1 87.88 106 ILE A N 1
ATOM 867 C CA . ILE A 1 106 ? 4.887 -11.133 -12.914 1 87.88 106 ILE A CA 1
ATOM 868 C C . ILE A 1 106 ? 6.355 -11.539 -12.828 1 87.88 106 ILE A C 1
ATOM 870 O O . ILE A 1 106 ? 7 -11.773 -13.852 1 87.88 106 ILE A O 1
ATOM 874 N N . LYS A 1 107 ? 6.91 -11.672 -11.68 1 87.38 107 LYS A N 1
ATOM 875 C CA . LYS A 1 107 ? 8.32 -12 -11.508 1 87.38 107 LYS A CA 1
ATOM 876 C C . LYS A 1 107 ? 8.602 -13.438 -11.938 1 87.38 107 LYS A C 1
ATOM 878 O O . LYS A 1 107 ? 9.758 -13.805 -12.18 1 87.38 107 LYS A O 1
ATOM 883 N N . VAL A 1 108 ? 7.57 -14.211 -12.008 1 82.38 108 VAL A N 1
ATOM 884 C CA . VAL A 1 108 ? 7.73 -15.594 -12.453 1 82.38 108 VAL A CA 1
ATOM 885 C C . VAL A 1 108 ? 8.406 -15.617 -13.828 1 82.38 108 VAL A C 1
ATOM 887 O O . VAL A 1 108 ? 9.281 -16.438 -14.078 1 82.38 108 VAL A O 1
ATOM 890 N N . LEU A 1 109 ? 8.047 -14.695 -14.656 1 83.44 109 LEU A N 1
ATOM 891 C CA . LEU A 1 109 ? 8.609 -14.648 -16 1 83.44 109 LEU A CA 1
ATOM 892 C C . LEU A 1 109 ? 10.086 -14.242 -15.961 1 83.44 109 LEU A C 1
ATOM 894 O O . LEU A 1 109 ? 10.875 -14.68 -16.797 1 83.44 109 LEU A O 1
ATOM 898 N N . GLY A 1 110 ? 10.422 -13.438 -14.977 1 85.88 110 GLY A N 1
ATOM 899 C CA . GLY A 1 110 ? 11.812 -13.047 -14.82 1 85.88 110 GLY A CA 1
ATOM 900 C C . GLY A 1 110 ? 12.711 -14.203 -14.414 1 85.88 110 GLY A C 1
ATOM 901 O O . GLY A 1 110 ? 13.891 -14.227 -14.758 1 85.88 110 GLY A O 1
ATOM 902 N N . VAL A 1 111 ? 12.172 -15.117 -13.719 1 83.62 111 VAL A N 1
ATOM 903 C CA . VAL A 1 111 ? 12.922 -16.297 -13.312 1 83.62 111 VAL A CA 1
ATOM 904 C C . VAL A 1 111 ? 13.008 -17.281 -14.484 1 83.62 111 VAL A C 1
ATOM 906 O O . VAL A 1 111 ? 14.078 -17.828 -14.75 1 83.62 111 VAL A O 1
ATOM 909 N N . LEU A 1 112 ? 11.922 -17.422 -15.234 1 80.62 112 LEU A N 1
ATOM 910 C CA . LEU A 1 112 ? 11.828 -18.406 -16.312 1 80.62 112 LEU A CA 1
ATOM 911 C C . LEU A 1 112 ? 12.562 -17.906 -17.562 1 80.62 112 LEU A C 1
ATOM 913 O O . LEU A 1 112 ? 13.188 -18.703 -18.266 1 80.62 112 LEU A O 1
ATOM 917 N N . LEU A 1 113 ? 12.492 -16.594 -17.812 1 85.12 113 LEU A N 1
ATOM 918 C CA . LEU A 1 113 ? 13.086 -16 -19 1 85.12 113 LEU A CA 1
ATOM 919 C C . LEU A 1 113 ? 13.883 -14.75 -18.656 1 85.12 113 LEU A C 1
ATOM 921 O O . LEU A 1 113 ? 13.578 -13.656 -19.125 1 85.12 113 LEU A O 1
ATOM 925 N N . PRO A 1 114 ? 14.93 -14.945 -17.906 1 85.44 114 PRO A N 1
ATOM 926 C CA . PRO A 1 114 ? 15.656 -13.82 -17.312 1 85.44 114 PRO A CA 1
ATOM 927 C C . PRO A 1 114 ? 16.297 -12.914 -18.359 1 85.44 114 PRO A C 1
ATOM 929 O O . PRO A 1 114 ? 16.516 -11.727 -18.094 1 85.44 114 PRO A O 1
ATOM 932 N N . ASN A 1 115 ? 16.547 -13.344 -19.531 1 84.19 115 ASN A N 1
ATOM 933 C CA . ASN A 1 115 ? 17.188 -12.547 -20.578 1 84.19 115 ASN A CA 1
ATOM 934 C C . ASN A 1 115 ? 16.188 -11.609 -21.266 1 84.19 115 ASN A C 1
ATOM 936 O O . ASN A 1 115 ? 16.578 -10.656 -21.922 1 84.19 115 ASN A O 1
ATOM 940 N N . TYR A 1 116 ? 14.961 -11.906 -20.969 1 83.81 116 TYR A N 1
ATOM 941 C CA . TYR A 1 116 ? 13.953 -11.156 -21.719 1 83.81 116 TYR A CA 1
ATOM 942 C C . TYR A 1 116 ? 13.102 -10.312 -20.781 1 83.81 116 TYR A C 1
ATOM 944 O O . TYR A 1 116 ? 12.555 -9.289 -21.188 1 83.81 116 TYR A O 1
ATOM 952 N N . PHE A 1 117 ? 12.922 -10.82 -19.609 1 84.69 117 PHE A N 1
ATOM 953 C CA . PHE A 1 117 ? 12.031 -10.141 -18.672 1 84.69 117 PHE A CA 1
ATOM 954 C C . PHE A 1 117 ? 12.781 -9.75 -17.406 1 84.69 117 PHE A C 1
ATOM 956 O O . PHE A 1 117 ? 13.102 -10.609 -16.578 1 84.69 117 PHE A O 1
ATOM 963 N N . LYS A 1 118 ? 13.109 -8.484 -17.281 1 73.5 118 LYS A N 1
ATOM 964 C CA . LYS A 1 118 ? 13.844 -7.98 -16.125 1 73.5 118 LYS A CA 1
ATOM 965 C C . LYS A 1 118 ? 12.953 -7.105 -15.242 1 73.5 118 LYS A C 1
ATOM 967 O O . LYS A 1 118 ? 13.422 -6.52 -14.266 1 73.5 118 LYS A O 1
ATOM 972 N N . THR A 1 119 ? 11.742 -7.23 -15.469 1 65.25 119 THR A N 1
ATOM 973 C CA . THR A 1 119 ? 10.883 -6.254 -14.797 1 65.25 119 THR A CA 1
ATOM 974 C C . THR A 1 119 ? 10.562 -6.699 -13.375 1 65.25 119 THR A C 1
ATOM 976 O O . THR A 1 119 ? 10.305 -7.879 -13.133 1 65.25 119 THR A O 1
ATOM 979 N N . ASN A 1 120 ? 10.562 -5.656 -12.523 1 68.12 120 ASN A N 1
ATOM 980 C CA . ASN A 1 120 ? 10.352 -5.871 -11.102 1 68.12 120 ASN A CA 1
ATOM 981 C C . ASN A 1 120 ? 8.922 -5.531 -10.688 1 68.12 120 ASN A C 1
ATOM 983 O O . ASN A 1 120 ? 8.516 -5.832 -9.562 1 68.12 120 ASN A O 1
ATOM 987 N N . THR A 1 121 ? 8.219 -4.891 -11.602 1 81.69 121 THR A N 1
ATOM 988 C CA . THR A 1 121 ? 6.863 -4.5 -11.242 1 81.69 121 THR A CA 1
ATOM 989 C C . THR A 1 121 ? 5.922 -4.656 -12.43 1 81.69 121 THR A C 1
ATOM 991 O O . THR A 1 121 ? 6.371 -4.789 -13.57 1 81.69 121 THR A O 1
ATOM 994 N N . PHE A 1 122 ? 4.637 -4.797 -12.219 1 83.62 122 PHE A N 1
ATOM 995 C CA . PHE A 1 122 ? 3.602 -4.828 -13.242 1 83.62 122 PHE A CA 1
ATOM 996 C C . PHE A 1 122 ? 3.615 -3.543 -14.062 1 83.62 122 PHE A C 1
ATOM 998 O O . PHE A 1 122 ? 3.41 -3.574 -15.281 1 83.62 122 PHE A O 1
ATOM 1005 N N . GLY A 1 123 ? 4 -2.436 -13.586 1 79.81 123 GLY A N 1
ATOM 1006 C CA . GLY A 1 123 ? 4.348 -1.144 -14.156 1 79.81 123 GLY A CA 1
ATOM 1007 C C . GLY A 1 123 ? 3.244 -0.555 -15.016 1 79.81 123 GLY A C 1
ATOM 1008 O O . GLY A 1 123 ? 2.713 -1.229 -15.906 1 79.81 123 GLY A O 1
ATOM 1009 N N . ASN A 1 124 ? 2.924 0.617 -14.828 1 87.81 124 ASN A N 1
ATOM 1010 C CA . ASN A 1 124 ? 1.98 1.396 -15.625 1 87.81 124 ASN A CA 1
ATOM 1011 C C . ASN A 1 124 ? 0.75 0.573 -15.992 1 87.81 124 ASN A C 1
ATOM 1013 O O . ASN A 1 124 ? 0.425 0.438 -17.172 1 87.81 124 ASN A O 1
ATOM 1017 N N . LYS A 1 125 ? 0.154 -0.111 -15.117 1 90.38 125 LYS A N 1
ATOM 1018 C CA . LYS A 1 125 ? -1.083 -0.875 -15.258 1 90.38 125 LYS A CA 1
ATOM 1019 C C . LYS A 1 125 ? -0.9 -2.045 -16.219 1 90.38 125 LYS A C 1
ATOM 1021 O O . LYS A 1 125 ? -1.826 -2.406 -16.953 1 90.38 125 LYS A O 1
ATOM 1026 N N . GLY A 1 126 ? 0.338 -2.537 -16.344 1 90.06 126 GLY A N 1
ATOM 1027 C CA . GLY A 1 126 ? 0.625 -3.709 -17.156 1 90.06 126 GLY A CA 1
ATOM 1028 C C . GLY A 1 126 ? 1.193 -3.363 -18.531 1 90.06 126 GLY A C 1
ATOM 1029 O O . GLY A 1 126 ? 1.713 -4.234 -19.234 1 90.06 126 GLY A O 1
ATOM 1030 N N . ASN A 1 127 ? 1.181 -2.062 -18.922 1 92.56 127 ASN A N 1
ATOM 1031 C CA . ASN A 1 127 ? 1.65 -1.666 -20.234 1 92.56 127 ASN A CA 1
ATOM 1032 C C . ASN A 1 127 ? 3.143 -1.938 -20.406 1 92.56 127 ASN A C 1
ATOM 1034 O O . ASN A 1 127 ? 3.598 -2.264 -21.516 1 92.56 127 ASN A O 1
ATOM 1038 N N . ARG A 1 128 ? 3.859 -1.762 -19.422 1 89.62 128 ARG A N 1
ATOM 1039 C CA . ARG A 1 128 ? 5.277 -2.094 -19.5 1 89.62 128 ARG A CA 1
ATOM 1040 C C . ARG A 1 128 ? 5.48 -3.586 -19.734 1 89.62 128 ARG A C 1
ATOM 1042 O O . ARG A 1 128 ? 6.383 -3.984 -20.469 1 89.62 128 ARG A O 1
ATOM 1049 N N . PHE A 1 129 ? 4.672 -4.367 -19.078 1 89.38 129 PHE A N 1
ATOM 1050 C CA . PHE A 1 129 ? 4.73 -5.816 -19.25 1 89.38 129 PHE A CA 1
ATOM 1051 C C . PHE A 1 129 ? 4.383 -6.199 -20.688 1 89.38 129 PHE A C 1
ATOM 1053 O O . PHE A 1 129 ? 5.078 -7.012 -21.297 1 89.38 129 PHE A O 1
ATOM 1060 N N . ILE A 1 130 ? 3.393 -5.582 -21.25 1 92.25 130 ILE A N 1
ATOM 1061 C CA . ILE A 1 130 ? 2.979 -5.816 -22.625 1 92.25 130 ILE A CA 1
ATOM 1062 C C . ILE A 1 130 ? 4.113 -5.438 -23.578 1 92.25 130 ILE A C 1
ATOM 1064 O O . ILE A 1 130 ? 4.402 -6.164 -24.531 1 92.25 130 ILE A O 1
ATOM 1068 N N . LYS A 1 131 ? 4.75 -4.352 -23.312 1 92.44 131 LYS A N 1
ATOM 1069 C CA . LYS A 1 131 ? 5.883 -3.924 -24.125 1 92.44 131 LYS A CA 1
ATOM 1070 C C . LYS A 1 131 ? 6.988 -4.977 -24.125 1 92.44 131 LYS A C 1
ATOM 1072 O O . LYS A 1 131 ? 7.578 -5.262 -25.156 1 92.44 131 LYS A O 1
ATOM 1077 N N . ASN A 1 132 ? 7.281 -5.504 -22.969 1 89.38 132 ASN A N 1
ATOM 1078 C CA . ASN A 1 132 ? 8.297 -6.551 -22.859 1 89.38 132 ASN A CA 1
ATOM 1079 C C . ASN A 1 132 ? 7.891 -7.805 -23.641 1 89.38 132 ASN A C 1
ATOM 1081 O O . ASN A 1 132 ? 8.734 -8.445 -24.266 1 89.38 132 ASN A O 1
ATOM 1085 N N . LEU A 1 133 ? 6.629 -8.164 -23.562 1 89.69 133 LEU A N 1
ATOM 1086 C CA . LEU A 1 133 ? 6.121 -9.312 -24.297 1 89.69 133 LEU A CA 1
ATOM 1087 C C . LEU A 1 133 ? 6.266 -9.102 -25.797 1 89.69 133 LEU A C 1
ATOM 1089 O O . LEU A 1 133 ? 6.652 -10.023 -26.531 1 89.69 133 LEU A O 1
ATOM 1093 N N . ASN A 1 134 ? 5.996 -7.891 -26.219 1 92.19 134 ASN A N 1
ATOM 1094 C CA . ASN A 1 134 ? 6.152 -7.57 -27.641 1 92.19 134 ASN A CA 1
ATOM 1095 C C . ASN A 1 134 ? 7.613 -7.672 -28.078 1 92.19 134 ASN A C 1
ATOM 1097 O O . ASN A 1 134 ? 7.902 -8.141 -29.172 1 92.19 134 ASN A O 1
ATOM 1101 N N . ALA A 1 135 ? 8.461 -7.234 -27.234 1 90.56 135 ALA A N 1
ATOM 1102 C CA . ALA A 1 135 ? 9.883 -7.363 -27.531 1 90.56 135 ALA A CA 1
ATOM 1103 C C . ALA A 1 135 ? 10.297 -8.828 -27.594 1 90.56 135 ALA A C 1
ATOM 1105 O O . ALA A 1 135 ? 11.086 -9.219 -28.469 1 90.56 135 ALA A O 1
ATOM 1106 N N . PHE A 1 136 ? 9.797 -9.57 -26.672 1 89.12 136 PHE A N 1
ATOM 1107 C CA . PHE A 1 136 ? 10.062 -11 -26.641 1 89.12 136 PHE A CA 1
ATOM 1108 C C . PHE A 1 136 ? 9.531 -11.68 -27.906 1 89.12 136 PHE A C 1
ATOM 1110 O O . PHE A 1 136 ? 10.188 -12.555 -28.469 1 89.12 136 PHE A O 1
ATOM 1117 N N . LYS A 1 137 ? 8.445 -11.289 -28.312 1 87.81 137 LYS A N 1
ATOM 1118 C CA . LYS A 1 137 ? 7.809 -11.82 -29.516 1 87.81 137 LYS A CA 1
ATOM 1119 C C . LYS A 1 137 ? 8.719 -11.672 -30.734 1 87.81 137 LYS A C 1
ATOM 1121 O O . LYS A 1 137 ? 8.773 -12.555 -31.578 1 87.81 137 LYS A O 1
ATOM 1126 N N . LYS A 1 138 ? 9.398 -10.609 -30.797 1 88.94 138 LYS A N 1
ATOM 1127 C CA . LYS A 1 138 ? 10.297 -10.344 -31.906 1 88.94 138 LYS A CA 1
ATOM 1128 C C . LYS A 1 138 ? 11.477 -11.32 -31.906 1 88.94 138 LYS A C 1
ATOM 1130 O O . LYS A 1 138 ? 12.023 -11.633 -32.969 1 88.94 138 LYS A O 1
ATOM 1135 N N . ASN A 1 139 ? 11.82 -11.82 -30.766 1 82.56 139 ASN A N 1
ATOM 1136 C CA . ASN A 1 139 ? 12.977 -12.695 -30.641 1 82.56 139 ASN A CA 1
ATOM 1137 C C . ASN A 1 139 ? 12.578 -14.164 -30.719 1 82.56 139 ASN A C 1
ATOM 1139 O O . ASN A 1 139 ? 13.422 -15.031 -30.969 1 82.56 139 ASN A O 1
ATOM 1143 N N . LYS A 1 140 ? 11.344 -14.453 -30.422 1 77.69 140 LYS A N 1
ATOM 1144 C CA . LYS A 1 140 ? 10.883 -15.836 -30.391 1 77.69 140 LYS A CA 1
ATOM 1145 C C . LYS A 1 140 ? 9.688 -16.031 -31.328 1 77.69 140 LYS A C 1
ATOM 1147 O O . LYS A 1 140 ? 8.555 -16.188 -30.859 1 77.69 140 LYS A O 1
ATOM 1152 N N . GLN A 1 141 ? 9.945 -16.391 -32.531 1 72.94 141 GLN A N 1
ATOM 1153 C CA . GLN A 1 141 ? 8.938 -16.438 -33.594 1 72.94 141 GLN A CA 1
ATOM 1154 C C . GLN A 1 141 ? 8.047 -17.672 -33.438 1 72.94 141 GLN A C 1
ATOM 1156 O O . GLN A 1 141 ? 6.895 -17.656 -33.875 1 72.94 141 GLN A O 1
ATOM 1161 N N . ASP A 1 142 ? 8.453 -18.594 -32.688 1 70.56 142 ASP A N 1
ATOM 1162 C CA . ASP A 1 142 ? 7.688 -19.828 -32.594 1 70.56 142 ASP A CA 1
ATOM 1163 C C . ASP A 1 142 ? 6.621 -19.719 -31.516 1 70.56 142 ASP A C 1
ATOM 1165 O O . ASP A 1 142 ? 5.805 -20.625 -31.344 1 70.56 142 ASP A O 1
ATOM 1169 N N . ARG A 1 143 ? 6.535 -18.578 -30.844 1 77 143 ARG A N 1
ATOM 1170 C CA . ARG A 1 143 ? 5.598 -18.438 -29.734 1 77 143 ARG A CA 1
ATOM 1171 C C . ARG A 1 143 ? 4.668 -17.25 -29.953 1 77 143 ARG A C 1
ATOM 1173 O O . ARG A 1 143 ? 4.031 -16.781 -29.016 1 77 143 ARG A O 1
ATOM 1180 N N . ILE A 1 144 ? 4.555 -16.781 -31.141 1 83.88 144 ILE A N 1
ATOM 1181 C CA . ILE A 1 144 ? 3.875 -15.523 -31.438 1 83.88 144 ILE A CA 1
ATOM 1182 C C . ILE A 1 144 ? 2.406 -15.625 -31.031 1 83.88 144 ILE A C 1
ATOM 1184 O O . ILE A 1 144 ? 1.878 -14.719 -30.375 1 83.88 144 ILE A O 1
ATOM 1188 N N . GLU A 1 145 ? 1.771 -16.688 -31.359 1 77.19 145 GLU A N 1
ATOM 1189 C CA . GLU A 1 145 ? 0.349 -16.844 -31.062 1 77.19 145 GLU A CA 1
ATOM 1190 C C . GLU A 1 145 ? 0.094 -16.844 -29.562 1 77.19 145 GLU A C 1
ATOM 1192 O O . GLU A 1 145 ? -0.841 -16.188 -29.078 1 77.19 145 GLU A O 1
ATOM 1197 N N . LEU A 1 146 ? 0.91 -17.594 -28.828 1 76.38 146 LEU A N 1
ATOM 1198 C CA . LEU A 1 146 ? 0.77 -17.656 -27.391 1 76.38 146 LEU A CA 1
ATOM 1199 C C . LEU A 1 146 ? 1.006 -16.297 -26.75 1 76.38 146 LEU A C 1
ATOM 1201 O O . LEU A 1 146 ? 0.284 -15.898 -25.828 1 76.38 146 LEU A O 1
ATOM 1205 N N . ILE A 1 147 ? 1.972 -15.586 -27.281 1 84.94 147 ILE A N 1
ATOM 1206 C CA . ILE A 1 147 ? 2.297 -14.266 -26.75 1 84.94 147 ILE A CA 1
ATOM 1207 C C . ILE A 1 147 ? 1.151 -13.297 -27.047 1 84.94 147 ILE A C 1
ATOM 1209 O O . ILE A 1 147 ? 0.762 -12.508 -26.172 1 84.94 147 ILE A O 1
ATOM 1213 N N . ASP A 1 148 ? 0.571 -13.398 -28.203 1 85.62 148 ASP A N 1
ATOM 1214 C CA . ASP A 1 148 ? -0.558 -12.547 -28.562 1 85.62 148 ASP A CA 1
ATOM 1215 C C . ASP A 1 148 ? -1.764 -12.828 -27.672 1 85.62 148 ASP A C 1
ATOM 1217 O O . ASP A 1 148 ? -2.477 -11.898 -27.281 1 85.62 148 ASP A O 1
ATOM 1221 N N . LYS A 1 149 ? -1.977 -14.055 -27.344 1 79.12 149 LYS A N 1
ATOM 1222 C CA . LYS A 1 149 ? -3.07 -14.422 -26.438 1 79.12 149 LYS A CA 1
ATOM 1223 C C . LYS A 1 149 ? -2.854 -13.844 -25.047 1 79.12 149 LYS A C 1
ATOM 1225 O O . LYS A 1 149 ? -3.799 -13.367 -24.422 1 79.12 149 LYS A O 1
ATOM 1230 N N . MET A 1 150 ? -1.643 -13.914 -24.609 1 83.69 150 MET A N 1
ATOM 1231 C CA . MET A 1 150 ? -1.318 -13.359 -23.297 1 83.69 150 MET A CA 1
ATOM 1232 C C . MET A 1 150 ? -1.518 -11.844 -23.281 1 83.69 150 MET A C 1
ATOM 1234 O O . MET A 1 150 ? -2.076 -11.305 -22.328 1 83.69 150 MET A O 1
ATOM 1238 N N . ILE A 1 151 ? -1.077 -11.211 -24.328 1 90.25 151 ILE A N 1
ATOM 1239 C CA . ILE A 1 151 ? -1.228 -9.766 -24.438 1 90.25 151 ILE A CA 1
ATOM 1240 C C . ILE A 1 151 ? -2.711 -9.398 -24.453 1 90.25 151 ILE A C 1
ATOM 1242 O O . ILE A 1 151 ? -3.133 -8.477 -23.75 1 90.25 151 ILE A O 1
ATOM 1246 N N . LEU A 1 152 ? -3.477 -10.133 -25.219 1 86.88 152 LEU A N 1
ATOM 1247 C CA . LEU A 1 152 ? -4.914 -9.883 -25.281 1 86.88 152 LEU A CA 1
ATOM 1248 C C . LEU A 1 152 ? -5.562 -10.102 -23.922 1 86.88 152 LEU A C 1
ATOM 1250 O O . LEU A 1 152 ? -6.445 -9.344 -23.516 1 86.88 152 LEU A O 1
ATOM 1254 N N . PHE A 1 153 ? -5.148 -11.141 -23.25 1 84.31 153 PHE A N 1
ATOM 1255 C CA . PHE A 1 153 ? -5.633 -11.461 -21.906 1 84.31 153 PHE A CA 1
ATOM 1256 C C . PHE A 1 153 ? -5.43 -10.289 -20.953 1 84.31 153 PHE A C 1
ATOM 1258 O O . PHE A 1 153 ? -6.344 -9.914 -20.219 1 84.31 153 PHE A O 1
ATOM 1265 N N . ILE A 1 154 ? -4.254 -9.648 -21.016 1 90.88 154 ILE A N 1
ATOM 1266 C CA . ILE A 1 154 ? -3.93 -8.523 -20.156 1 90.88 154 ILE A CA 1
ATOM 1267 C C . ILE A 1 154 ? -4.738 -7.301 -20.578 1 90.88 154 ILE A C 1
ATOM 1269 O O . ILE A 1 154 ? -5.297 -6.594 -19.734 1 90.88 154 ILE A O 1
ATOM 1273 N N . LYS A 1 155 ? -4.875 -7.086 -21.875 1 93.06 155 LYS A N 1
ATOM 1274 C CA . LYS A 1 155 ? -5.602 -5.934 -22.391 1 93.06 155 LYS A CA 1
ATOM 1275 C C . LYS A 1 155 ? -7.086 -6.012 -22.047 1 93.06 155 LYS A C 1
ATOM 1277 O O . LYS A 1 155 ? -7.707 -5 -21.719 1 93.06 155 LYS A O 1
ATOM 1282 N N . ASP A 1 156 ? -7.617 -7.188 -22.125 1 87.81 156 ASP A N 1
ATOM 1283 C CA . ASP A 1 156 ? -9.016 -7.395 -21.766 1 87.81 156 ASP A CA 1
ATOM 1284 C C . ASP A 1 156 ? -9.25 -7.051 -20.297 1 87.81 156 ASP A C 1
ATOM 1286 O O . ASP A 1 156 ? -10.242 -6.406 -19.953 1 87.81 156 ASP A O 1
ATOM 1290 N N . ALA A 1 157 ? -8.344 -7.488 -19.469 1 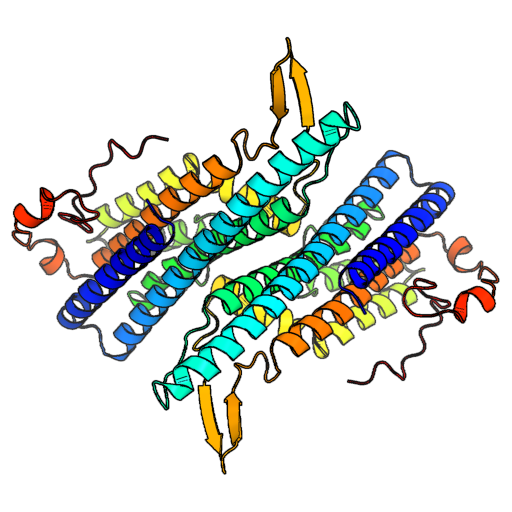90.62 157 ALA A N 1
ATOM 1291 C CA . ALA A 1 157 ? -8.445 -7.168 -18.047 1 90.62 157 ALA A CA 1
ATOM 1292 C C . ALA A 1 157 ? -8.336 -5.664 -17.812 1 90.62 157 ALA A C 1
ATOM 1294 O O . ALA A 1 157 ? -9.07 -5.098 -17 1 90.62 157 ALA A O 1
ATOM 1295 N N . GLN A 1 158 ? -7.398 -5.008 -18.562 1 94.56 158 GLN A N 1
ATOM 1296 C CA . GLN A 1 158 ? -7.223 -3.564 -18.453 1 94.56 158 GLN A CA 1
ATOM 1297 C C . GLN A 1 158 ? -8.531 -2.828 -18.734 1 94.56 158 GLN A C 1
ATOM 1299 O O . GLN A 1 158 ? -8.898 -1.911 -18 1 94.56 158 GLN A O 1
ATOM 1304 N N . GLU A 1 159 ? -9.164 -3.211 -19.703 1 92.69 159 GLU A N 1
ATOM 1305 C CA . GLU A 1 159 ? -10.383 -2.541 -20.156 1 92.69 159 GLU A CA 1
ATOM 1306 C C . GLU A 1 159 ? -11.547 -2.816 -19.219 1 92.69 159 GLU A C 1
ATOM 1308 O O . GLU A 1 159 ? -12.336 -1.921 -18.922 1 92.69 159 GLU A O 1
ATOM 1313 N N . ARG A 1 160 ? -11.562 -3.971 -18.734 1 91.38 160 ARG A N 1
ATOM 1314 C CA . ARG A 1 160 ? -12.75 -4.395 -18 1 91.38 160 ARG A CA 1
ATOM 1315 C C . ARG A 1 160 ? -12.664 -3.977 -16.531 1 91.38 160 ARG A C 1
ATOM 1317 O O . ARG A 1 160 ? -13.664 -3.545 -15.953 1 91.38 160 ARG A O 1
ATOM 1324 N N . TRP A 1 161 ? -11.492 -4.133 -15.898 1 92.69 161 TRP A N 1
ATOM 1325 C CA . TRP A 1 161 ? -11.547 -3.945 -14.453 1 92.69 161 TRP A CA 1
ATOM 1326 C C . TRP A 1 161 ? -10.195 -3.48 -13.914 1 92.69 161 TRP A C 1
ATOM 1328 O O . TRP A 1 161 ? -10.141 -2.711 -12.953 1 92.69 161 TRP A O 1
ATOM 1338 N N . LEU A 1 162 ? -9.102 -3.922 -14.438 1 95.38 162 LEU A N 1
ATOM 1339 C CA . LEU A 1 162 ? -7.766 -3.762 -13.875 1 95.38 162 LEU A CA 1
ATOM 1340 C C . LEU A 1 162 ? -7.398 -2.287 -13.758 1 95.38 162 LEU A C 1
ATOM 1342 O O . LEU A 1 162 ? -6.938 -1.841 -12.703 1 95.38 162 LEU A O 1
ATOM 1346 N N . ASN A 1 163 ? -7.613 -1.521 -14.742 1 95.5 163 ASN A N 1
ATOM 1347 C CA . ASN A 1 163 ? -7.285 -0.099 -14.734 1 95.5 163 ASN A CA 1
ATOM 1348 C C . ASN A 1 163 ? -8.078 0.651 -13.664 1 95.5 163 ASN A C 1
ATOM 1350 O O . ASN A 1 163 ? -7.535 1.509 -12.969 1 95.5 163 ASN A O 1
ATOM 1354 N N . LYS A 1 164 ? -9.281 0.329 -13.57 1 94 164 LYS A N 1
ATOM 1355 C CA . LYS A 1 164 ? -10.148 1.003 -12.609 1 94 164 LYS A CA 1
ATOM 1356 C C . LYS A 1 164 ? -9.672 0.769 -11.18 1 94 164 LYS A C 1
ATOM 1358 O O . LYS A 1 164 ? -9.641 1.696 -10.367 1 94 164 LYS A O 1
ATOM 1363 N N . ILE A 1 165 ? -9.312 -0.397 -10.906 1 94.12 165 ILE A N 1
ATOM 1364 C CA . ILE A 1 165 ? -8.891 -0.748 -9.555 1 94.12 165 ILE A CA 1
ATOM 1365 C C . ILE A 1 165 ? -7.535 -0.118 -9.258 1 94.12 165 ILE A C 1
ATOM 1367 O O . ILE A 1 165 ? -7.32 0.427 -8.172 1 94.12 165 ILE A O 1
ATOM 1371 N N . ILE A 1 166 ? -6.617 -0.192 -10.211 1 94.25 166 ILE A N 1
ATOM 1372 C CA . ILE A 1 166 ? -5.293 0.392 -10.023 1 94.25 166 ILE A CA 1
ATOM 1373 C C . ILE A 1 166 ? -5.418 1.906 -9.867 1 94.25 166 ILE A C 1
ATOM 1375 O O . ILE A 1 166 ? -4.727 2.512 -9.047 1 94.25 166 ILE A O 1
ATOM 1379 N N . ASP A 1 167 ? -6.301 2.5 -10.648 1 92.88 167 ASP A N 1
ATOM 1380 C CA . ASP A 1 167 ? -6.523 3.938 -10.531 1 92.88 167 ASP A CA 1
ATOM 1381 C C . ASP A 1 167 ? -7.066 4.297 -9.148 1 92.88 167 ASP A C 1
ATOM 1383 O O . ASP A 1 167 ? -6.664 5.301 -8.562 1 92.88 167 ASP A O 1
ATOM 1387 N N . LEU A 1 168 ? -8 3.561 -8.688 1 91.88 168 LEU A N 1
ATOM 1388 C CA . LEU A 1 168 ? -8.531 3.771 -7.344 1 91.88 168 LEU A CA 1
ATOM 1389 C C . LEU A 1 168 ? -7.43 3.668 -6.301 1 91.88 168 LEU A C 1
ATOM 1391 O O . LEU A 1 168 ? -7.301 4.539 -5.438 1 91.88 168 LEU A O 1
ATOM 1395 N N . ARG A 1 169 ? -6.668 2.592 -6.344 1 91 169 ARG A N 1
ATOM 1396 C CA . ARG A 1 169 ? -5.547 2.381 -5.43 1 91 169 ARG A CA 1
ATOM 1397 C C . ARG A 1 169 ? -4.566 3.545 -5.492 1 91 169 ARG A C 1
ATOM 1399 O O . ARG A 1 169 ? -4.09 4.016 -4.457 1 91 169 ARG A O 1
ATOM 1406 N N . ASP A 1 170 ? -4.227 4.008 -6.719 1 88.06 170 ASP A N 1
ATOM 1407 C CA . ASP A 1 170 ? -3.293 5.117 -6.887 1 88.06 170 ASP A CA 1
ATOM 1408 C C . ASP A 1 170 ? -3.863 6.406 -6.293 1 88.06 170 ASP A C 1
ATOM 1410 O O . ASP A 1 170 ? -3.133 7.191 -5.684 1 88.06 170 ASP A O 1
ATOM 1414 N N . THR A 1 171 ? -5.121 6.539 -6.465 1 86.06 171 THR A N 1
ATOM 1415 C CA . THR A 1 171 ? -5.785 7.719 -5.918 1 86.06 171 THR A CA 1
ATOM 1416 C C . THR A 1 171 ? -5.73 7.711 -4.395 1 86.06 171 THR A C 1
ATOM 1418 O O . THR A 1 171 ? -5.352 8.711 -3.777 1 86.06 171 THR A O 1
ATOM 1421 N N . VAL A 1 172 ? -6 6.609 -3.84 1 84.56 172 VAL A N 1
ATOM 1422 C CA . VAL A 1 172 ? -6.074 6.527 -2.385 1 84.56 172 VAL A CA 1
ATOM 1423 C C . VAL A 1 172 ? -4.668 6.555 -1.794 1 84.56 172 VAL A C 1
ATOM 1425 O O . VAL A 1 172 ? -4.457 7.074 -0.694 1 84.56 172 VAL A O 1
ATOM 1428 N N . SER A 1 173 ? -3.732 6.055 -2.543 1 80.75 173 SER A N 1
ATOM 1429 C CA . SER A 1 173 ? -2.359 5.988 -2.055 1 80.75 173 SER A CA 1
ATOM 1430 C C . SER A 1 173 ? -1.679 7.352 -2.127 1 80.75 173 SER A C 1
ATOM 1432 O O . SER A 1 173 ? -0.885 7.703 -1.252 1 80.75 173 SER A O 1
ATOM 1434 N N . HIS A 1 174 ? -1.975 8.055 -3.182 1 75.62 174 HIS A N 1
ATOM 1435 C CA . HIS A 1 174 ? -1.132 9.211 -3.469 1 75.62 174 HIS A CA 1
ATOM 1436 C C . HIS A 1 174 ? -1.928 10.508 -3.387 1 75.62 174 HIS A C 1
ATOM 1438 O O . HIS A 1 174 ? -1.348 11.594 -3.303 1 75.62 174 HIS A O 1
ATOM 1444 N N . HIS A 1 175 ? -3.199 10.414 -3.496 1 65 175 HIS A N 1
ATOM 1445 C CA . HIS A 1 175 ? -3.912 11.664 -3.719 1 65 175 HIS A CA 1
ATOM 1446 C C . HIS A 1 175 ? -4.836 11.992 -2.549 1 65 175 HIS A C 1
ATOM 1448 O O . HIS A 1 175 ? -4.711 13.047 -1.93 1 65 175 HIS A O 1
ATOM 1454 N N . LYS A 1 176 ? -5.828 11.281 -2.432 1 62.62 176 LYS A N 1
ATOM 1455 C CA . LYS A 1 176 ? -6.812 11.602 -1.401 1 62.62 176 LYS A CA 1
ATOM 1456 C C . LYS A 1 176 ? -7.359 10.336 -0.745 1 62.62 176 LYS A C 1
ATOM 1458 O O . LYS A 1 176 ? -7.312 9.258 -1.334 1 62.62 176 LYS A O 1
ATOM 1463 N N . SER A 1 177 ? -7.52 10.578 0.535 1 62.03 177 SER A N 1
ATOM 1464 C CA . SER A 1 177 ? -8.273 9.516 1.187 1 62.03 177 SER A CA 1
ATOM 1465 C C . SER A 1 177 ? -9.688 9.406 0.616 1 62.03 177 SER A C 1
ATOM 1467 O O . SER A 1 177 ? -10.141 10.305 -0.096 1 62.03 177 SER A O 1
ATOM 1469 N N . LEU A 1 178 ? -10.172 8.227 0.667 1 59.62 178 LEU A N 1
ATOM 1470 C CA . LEU A 1 178 ? -11.531 8.016 0.171 1 59.62 178 LEU A CA 1
ATOM 1471 C C . LEU A 1 178 ? -12.508 8.969 0.849 1 59.62 178 LEU A C 1
ATOM 1473 O O . LEU A 1 178 ? -12.398 9.227 2.049 1 59.62 178 LEU A O 1
ATOM 1477 N N . GLY A 1 179 ? -12.703 10.211 0.345 1 54.72 179 GLY A N 1
ATOM 1478 C CA . GLY A 1 179 ? -13.688 11.156 0.841 1 54.72 179 GLY A CA 1
ATOM 1479 C C . GLY A 1 179 ? -14.57 10.57 1.932 1 54.72 179 GLY A C 1
ATOM 1480 O O . GLY A 1 179 ? -14.219 9.562 2.549 1 54.72 179 GLY A O 1
ATOM 1481 N N . PHE A 1 180 ? -15.797 11.109 2.088 1 58.34 180 PHE A N 1
ATOM 1482 C CA . PHE A 1 180 ? -16.781 10.883 3.133 1 58.34 180 PHE A CA 1
ATOM 1483 C C . PHE A 1 180 ? -17.281 9.445 3.113 1 58.34 180 PHE A C 1
ATOM 1485 O O . PHE A 1 180 ? -18.109 9.078 2.283 1 58.34 180 PHE A O 1
ATOM 1492 N N . PHE A 1 181 ? -16.406 8.523 3.568 1 71.81 181 PHE A N 1
ATOM 1493 C CA . PHE A 1 181 ? -16.812 7.156 3.867 1 71.81 181 PHE A CA 1
ATOM 1494 C C . PHE A 1 181 ? -17.672 7.113 5.129 1 71.81 181 PHE A C 1
ATOM 1496 O O . PHE A 1 181 ? -17.141 6.969 6.234 1 71.81 181 PHE A O 1
ATOM 1503 N N . ALA A 1 182 ? -19 7.465 4.906 1 68.81 182 ALA A N 1
ATOM 1504 C CA . ALA A 1 182 ? -19.891 7.559 6.055 1 68.81 182 ALA A CA 1
ATOM 1505 C C . ALA A 1 182 ? -21.156 6.727 5.828 1 68.81 182 ALA A C 1
ATOM 1507 O O . ALA A 1 182 ? -21.609 6.559 4.691 1 68.81 182 ALA A O 1
ATOM 1508 N N . TYR A 1 183 ? -21.578 6.207 6.953 1 70.31 183 TYR A N 1
ATOM 1509 C CA . TYR A 1 183 ? -22.891 5.574 6.973 1 70.31 183 TYR A CA 1
ATOM 1510 C C . TYR A 1 183 ? -23.984 6.59 7.266 1 70.31 183 TYR A C 1
ATOM 1512 O O . TYR A 1 183 ? -23.797 7.504 8.07 1 70.31 183 TYR A O 1
ATOM 1520 N N . SER A 1 184 ? -24.953 6.574 6.457 1 71.12 184 SER A N 1
ATOM 1521 C CA . SER A 1 184 ? -26.125 7.391 6.77 1 71.12 184 SER A CA 1
ATOM 1522 C C . SER A 1 184 ? -27.344 6.523 7.07 1 71.12 184 SER A C 1
ATOM 1524 O O . SER A 1 184 ? -27.531 5.477 6.449 1 71.12 184 SER A O 1
ATOM 1526 N N . VAL A 1 185 ? -27.969 6.883 8.148 1 73.69 185 VAL A N 1
ATOM 1527 C CA . VAL A 1 185 ? -29.188 6.156 8.531 1 73.69 185 VAL A CA 1
ATOM 1528 C C . VAL A 1 185 ? -30.406 7.035 8.305 1 73.69 185 VAL A C 1
ATOM 1530 O O . VAL A 1 185 ? -30.391 8.227 8.609 1 73.69 185 VAL A O 1
ATOM 1533 N N . SER A 1 186 ? -31.266 6.477 7.578 1 74.25 186 SER A N 1
ATOM 1534 C CA . SER A 1 186 ? -32.531 7.172 7.371 1 74.25 186 SER A CA 1
ATOM 1535 C C . SER A 1 186 ? -33.719 6.25 7.629 1 74.25 186 SER A C 1
ATOM 1537 O O . SER A 1 186 ? -33.562 5.031 7.719 1 74.25 186 SER A O 1
ATOM 1539 N N . GLU A 1 187 ? -34.75 6.875 8.039 1 75.38 187 GLU A N 1
ATOM 1540 C CA . GLU A 1 187 ? -35.969 6.137 8.234 1 75.38 187 GLU A CA 1
ATOM 1541 C C . GLU A 1 187 ? -36.969 6.414 7.102 1 75.38 187 GLU A C 1
ATOM 1543 O O . GLU A 1 187 ? -37.188 7.566 6.723 1 75.38 187 GLU A O 1
ATOM 1548 N N . ASN A 1 188 ? -37.25 5.379 6.363 1 72.88 188 ASN A N 1
ATOM 1549 C CA . ASN A 1 188 ? -38.312 5.473 5.344 1 72.88 188 ASN A CA 1
ATOM 1550 C C . ASN A 1 188 ? -39.469 4.531 5.641 1 72.88 188 ASN A C 1
ATOM 1552 O O . ASN A 1 188 ? -39.312 3.311 5.598 1 72.88 188 ASN A O 1
ATOM 1556 N N . ASP A 1 189 ? -40.625 5.125 5.828 1 80.88 189 ASP A N 1
ATOM 1557 C CA . ASP A 1 189 ? -41.875 4.406 6.082 1 80.88 189 ASP A CA 1
ATOM 1558 C C . ASP A 1 189 ? -41.688 3.381 7.199 1 80.88 189 ASP A C 1
ATOM 1560 O O . ASP A 1 189 ? -42.094 2.223 7.055 1 80.88 189 ASP A O 1
ATOM 1564 N N . GLY A 1 190 ? -40.969 3.717 8.281 1 70.88 190 GLY A N 1
ATOM 1565 C CA . GLY A 1 190 ? -40.812 2.867 9.453 1 70.88 190 GLY A CA 1
ATOM 1566 C C . GLY A 1 190 ? -39.656 1.905 9.336 1 70.88 190 GLY A C 1
ATOM 1567 O O . GLY A 1 190 ? -39.344 1.186 10.289 1 70.88 190 GLY A O 1
ATOM 1568 N N . LYS A 1 191 ? -39.156 1.934 8.164 1 77.12 191 LYS A N 1
ATOM 1569 C CA . LYS A 1 191 ? -38.031 1.042 7.988 1 77.12 191 LYS A CA 1
ATOM 1570 C C . LYS A 1 191 ? -36.719 1.817 8.039 1 77.12 191 LYS A C 1
ATOM 1572 O O . LYS A 1 191 ? -36.594 2.867 7.406 1 77.12 191 LYS A O 1
ATOM 1577 N N . ILE A 1 192 ? -35.844 1.333 8.844 1 75.75 192 ILE A N 1
ATOM 1578 C CA . ILE A 1 192 ? -34.531 1.96 8.977 1 75.75 192 ILE A CA 1
ATOM 1579 C C . ILE A 1 192 ? -33.625 1.5 7.832 1 75.75 192 ILE A C 1
ATOM 1581 O O . ILE A 1 192 ? -33.469 0.299 7.602 1 75.75 192 ILE A O 1
ATOM 1585 N N . ILE A 1 193 ? -33.25 2.496 7.086 1 76.12 193 ILE A N 1
ATOM 1586 C CA . ILE A 1 193 ? -32.344 2.203 5.973 1 76.12 193 ILE A CA 1
ATOM 1587 C C . ILE A 1 193 ? -30.953 2.744 6.281 1 76.12 193 ILE A C 1
ATOM 1589 O O . ILE A 1 193 ? -30.797 3.912 6.645 1 76.12 193 ILE A O 1
ATOM 1593 N N . VAL A 1 194 ? -30.031 1.856 6.242 1 76.81 194 VAL A N 1
ATOM 1594 C CA . VAL A 1 194 ? -28.641 2.262 6.418 1 76.81 194 VAL A CA 1
ATOM 1595 C C . VAL A 1 194 ? -27.953 2.361 5.062 1 76.81 194 VAL A C 1
ATOM 1597 O O . VAL A 1 194 ? -27.844 1.367 4.344 1 76.81 194 VAL A O 1
ATOM 1600 N N . ALA A 1 195 ? -27.641 3.572 4.684 1 77.62 195 ALA A N 1
ATOM 1601 C CA . ALA A 1 195 ? -26.891 3.785 3.445 1 77.62 195 ALA A CA 1
ATOM 1602 C C . ALA A 1 195 ? -25.391 3.652 3.68 1 77.62 195 ALA A C 1
ATOM 1604 O O . ALA A 1 195 ? -24.844 4.25 4.613 1 77.62 195 ALA A O 1
ATOM 1605 N N . LYS A 1 196 ? -24.859 2.771 2.857 1 81.06 196 LYS A N 1
ATOM 1606 C CA . LYS A 1 196 ? -23.422 2.512 2.939 1 81.06 196 LYS A CA 1
ATOM 1607 C C . LYS A 1 196 ? -22.641 3.381 1.952 1 81.06 196 LYS A C 1
ATOM 1609 O O . LYS A 1 196 ? -23.203 3.861 0.967 1 81.06 196 LYS A O 1
ATOM 1614 N N . PRO A 1 197 ? -21.391 3.576 2.275 1 81.88 197 PRO A N 1
ATOM 1615 C CA . PRO A 1 197 ? -20.547 4.203 1.246 1 81.88 197 PRO A CA 1
ATOM 1616 C C . PRO A 1 197 ? -20.359 3.318 0.016 1 81.88 197 PRO A C 1
ATOM 1618 O O . PRO A 1 197 ? -20.641 2.117 0.068 1 81.88 197 PRO A O 1
ATOM 1621 N N . THR A 1 198 ? -20 3.99 -1.059 1 86 198 THR A N 1
ATOM 1622 C CA . THR A 1 198 ? -19.781 3.223 -2.279 1 86 198 THR A CA 1
ATOM 1623 C C . THR A 1 198 ? -18.344 3.381 -2.764 1 86 198 THR A C 1
ATOM 1625 O O . THR A 1 198 ? -17.688 4.387 -2.473 1 86 198 THR A O 1
ATOM 1628 N N . VAL A 1 199 ? -17.859 2.387 -3.379 1 87.06 199 VAL A N 1
ATOM 1629 C CA . VAL A 1 199 ? -16.594 2.365 -4.09 1 87.06 199 VAL A CA 1
ATOM 1630 C C . VAL A 1 199 ? -16.812 1.948 -5.543 1 87.06 199 VAL A C 1
ATOM 1632 O O . VAL A 1 199 ? -17.266 0.833 -5.809 1 87.06 199 VAL A O 1
ATOM 1635 N N . LEU A 1 200 ? -16.484 2.873 -6.5 1 87.75 200 LEU A N 1
ATOM 1636 C CA . LEU A 1 200 ? -16.75 2.631 -7.914 1 87.75 200 LEU A CA 1
ATOM 1637 C C . LEU A 1 200 ? -18.203 2.215 -8.133 1 87.75 200 LEU A C 1
ATOM 1639 O O . LEU A 1 200 ? -18.484 1.229 -8.82 1 87.75 200 LEU A O 1
ATOM 1643 N N . ASP A 1 201 ? -19.047 2.807 -7.355 1 85.62 201 ASP A N 1
ATOM 1644 C CA . ASP A 1 201 ? -20.5 2.693 -7.465 1 85.62 201 ASP A CA 1
ATOM 1645 C C . ASP A 1 201 ? -20.984 1.33 -6.973 1 85.62 201 ASP A C 1
ATOM 1647 O O . ASP A 1 201 ? -22.078 0.899 -7.312 1 85.62 201 ASP A O 1
ATOM 1651 N N . LEU A 1 202 ? -20.25 0.647 -6.207 1 89.12 202 LEU A N 1
ATOM 1652 C CA . LEU A 1 202 ? -20.609 -0.639 -5.617 1 89.12 202 LEU A CA 1
ATOM 1653 C C . LEU A 1 202 ? -20.484 -0.593 -4.098 1 89.12 202 LEU A C 1
ATOM 1655 O O . LEU A 1 202 ? -19.75 0.23 -3.553 1 89.12 202 LEU A O 1
ATOM 1659 N N . ASP A 1 203 ? -21.266 -1.488 -3.527 1 89.69 203 ASP A N 1
ATOM 1660 C CA . ASP A 1 203 ? -20.984 -1.784 -2.125 1 89.69 203 ASP A CA 1
ATOM 1661 C C . ASP A 1 203 ? -19.531 -2.229 -1.933 1 89.69 203 ASP A C 1
ATOM 1663 O O . ASP A 1 203 ? -19.047 -3.1 -2.654 1 89.69 203 ASP A O 1
ATOM 1667 N N . PRO A 1 204 ? -18.906 -1.646 -0.995 1 90.94 204 PRO A N 1
ATOM 1668 C CA . PRO A 1 204 ? -17.469 -1.938 -0.851 1 90.94 204 PRO A CA 1
ATOM 1669 C C . PRO A 1 204 ? -17.188 -3.422 -0.625 1 90.94 204 PRO A C 1
ATOM 1671 O O . PRO A 1 204 ? -16.188 -3.945 -1.112 1 90.94 204 PRO A O 1
ATOM 1674 N N . LEU A 1 205 ? -18.047 -4.074 0.114 1 91.19 205 LEU A N 1
ATOM 1675 C CA . LEU A 1 205 ? -17.844 -5.496 0.365 1 91.19 205 LEU A CA 1
ATOM 1676 C C . LEU A 1 205 ? -17.984 -6.301 -0.926 1 91.19 205 LEU A C 1
ATOM 1678 O O . LEU A 1 205 ? -17.188 -7.211 -1.179 1 91.19 205 LEU A O 1
ATOM 1682 N N . ILE A 1 206 ? -18.953 -5.988 -1.695 1 90.44 206 ILE A N 1
ATOM 1683 C CA . ILE A 1 206 ? -19.141 -6.648 -2.982 1 90.44 206 ILE A CA 1
ATOM 1684 C C . ILE A 1 206 ? -17.953 -6.352 -3.896 1 90.44 206 ILE A C 1
ATOM 1686 O O . ILE A 1 206 ? -17.422 -7.254 -4.543 1 90.44 206 ILE A O 1
ATOM 1690 N N . PHE A 1 207 ? -17.578 -5.098 -3.881 1 93.25 207 PHE A N 1
ATOM 1691 C CA . PHE A 1 207 ? -16.422 -4.688 -4.668 1 93.25 207 PHE A CA 1
ATOM 1692 C C . PHE A 1 207 ? -15.195 -5.508 -4.289 1 93.25 207 PHE A C 1
ATOM 1694 O O . PHE A 1 207 ? -14.516 -6.055 -5.16 1 93.25 207 PHE A O 1
ATOM 1701 N N . MET A 1 208 ? -14.898 -5.629 -3 1 93.06 208 MET A N 1
ATOM 1702 C CA . MET A 1 208 ? -13.695 -6.316 -2.529 1 93.06 208 MET A CA 1
ATOM 1703 C C . MET A 1 208 ? -13.758 -7.801 -2.875 1 93.06 208 MET A C 1
ATOM 1705 O O . MET A 1 208 ? -12.758 -8.383 -3.307 1 93.06 208 MET A O 1
ATOM 1709 N N . LYS A 1 209 ? -14.891 -8.414 -2.736 1 87.62 209 LYS A N 1
ATOM 1710 C CA . LYS A 1 209 ? -15.047 -9.836 -3.027 1 87.62 209 LYS A CA 1
ATOM 1711 C C . LYS A 1 209 ? -14.844 -10.125 -4.516 1 87.62 209 LYS A C 1
ATOM 1713 O O . LYS A 1 209 ? -14.102 -11.031 -4.883 1 87.62 209 LYS A O 1
ATOM 1718 N N . GLU A 1 210 ? -15.453 -9.297 -5.332 1 87.56 210 GLU A N 1
ATOM 1719 C CA . GLU A 1 210 ? -15.328 -9.477 -6.777 1 87.56 210 GLU A CA 1
ATOM 1720 C C . GLU A 1 210 ? -13.906 -9.18 -7.254 1 87.56 210 GLU A C 1
ATOM 1722 O O . GLU A 1 210 ? -13.375 -9.891 -8.109 1 87.56 210 GLU A O 1
ATOM 1727 N N . CYS A 1 211 ? -13.383 -8.141 -6.707 1 91.31 211 CYS A N 1
ATOM 1728 C CA . CYS A 1 211 ? -12 -7.785 -7.031 1 91.31 211 CYS A CA 1
ATOM 1729 C C . CYS A 1 211 ? -11.047 -8.922 -6.691 1 91.31 211 CYS A C 1
ATOM 1731 O O . CYS A 1 211 ? -10.164 -9.258 -7.477 1 91.31 211 CYS A O 1
ATOM 1733 N N . PHE A 1 212 ? -11.273 -9.555 -5.555 1 87.81 212 PHE A N 1
ATOM 1734 C CA . PHE A 1 212 ? -10.414 -10.664 -5.137 1 87.81 212 PHE A CA 1
ATOM 1735 C C . PHE A 1 212 ? -10.531 -11.836 -6.102 1 87.81 212 PHE A C 1
ATOM 1737 O O . PHE A 1 212 ? -9.523 -12.391 -6.539 1 87.81 212 PHE A O 1
ATOM 1744 N N . ARG A 1 213 ? -11.727 -12.148 -6.344 1 81.56 213 ARG A N 1
ATOM 1745 C CA . ARG A 1 213 ? -11.969 -13.281 -7.227 1 81.56 213 ARG A CA 1
ATOM 1746 C C . ARG A 1 213 ? -11.312 -13.062 -8.586 1 81.56 213 ARG A C 1
ATOM 1748 O O . ARG A 1 213 ? -10.609 -13.945 -9.086 1 81.56 213 ARG A O 1
ATOM 1755 N N . THR A 1 214 ? -11.531 -11.914 -9.109 1 84.81 214 THR A N 1
ATOM 1756 C CA . THR A 1 214 ? -11 -11.594 -10.43 1 84.81 214 THR A CA 1
ATOM 1757 C C . THR A 1 214 ? -9.477 -11.539 -10.398 1 84.81 214 THR A C 1
ATOM 1759 O O . THR A 1 214 ? -8.812 -12.016 -11.32 1 84.81 214 THR A O 1
ATOM 1762 N N . CYS A 1 215 ? -8.945 -11 -9.352 1 87.44 215 CYS A N 1
ATOM 1763 C CA . CYS A 1 215 ? -7.5 -10.891 -9.195 1 87.44 215 CYS A CA 1
ATOM 1764 C C . CYS A 1 215 ? -6.859 -12.273 -9.102 1 87.44 215 CYS A C 1
ATOM 1766 O O . CYS A 1 215 ? -5.852 -12.539 -9.75 1 87.44 215 CYS A O 1
ATOM 1768 N N . MET A 1 216 ? -7.438 -13.07 -8.273 1 81.06 216 MET A N 1
ATOM 1769 C CA . MET A 1 216 ? -6.918 -14.422 -8.086 1 81.06 216 MET A CA 1
ATOM 1770 C C . MET A 1 216 ? -6.906 -15.188 -9.406 1 81.06 216 MET A C 1
ATOM 1772 O O . MET A 1 216 ? -5.906 -15.828 -9.75 1 81.06 216 MET A O 1
ATOM 1776 N N . GLU A 1 217 ? -7.938 -15.047 -10.133 1 77.56 217 GLU A N 1
ATOM 1777 C CA . GLU A 1 217 ? -8.031 -15.719 -11.422 1 77.56 217 GLU A CA 1
ATOM 1778 C C . GLU A 1 217 ? -7.004 -15.164 -12.414 1 77.56 217 GLU A C 1
ATOM 1780 O O . GLU A 1 217 ? -6.355 -15.922 -13.133 1 77.56 217 GLU A O 1
ATOM 1785 N N . PHE A 1 218 ? -6.883 -13.953 -12.43 1 84.75 218 PHE A N 1
ATOM 1786 C CA . PHE A 1 218 ? -5.941 -13.289 -13.32 1 84.75 218 PHE A CA 1
ATOM 1787 C C . PHE A 1 218 ? -4.512 -13.742 -13.039 1 84.75 218 PHE A C 1
ATOM 1789 O O . PHE A 1 218 ? -3.76 -14.055 -13.961 1 84.75 218 PHE A O 1
ATOM 1796 N N . ILE A 1 219 ? -4.184 -13.781 -11.789 1 84.25 219 ILE A N 1
ATOM 1797 C CA . ILE A 1 219 ? -2.836 -14.148 -11.367 1 84.25 219 ILE A CA 1
ATOM 1798 C C . ILE A 1 219 ? -2.566 -15.609 -11.734 1 84.25 219 ILE A C 1
ATOM 1800 O O . ILE A 1 219 ? -1.488 -15.938 -12.227 1 84.25 219 ILE A O 1
ATOM 1804 N N . GLN A 1 220 ? -3.5 -16.391 -11.445 1 74.31 220 GLN A N 1
ATOM 1805 C CA . GLN A 1 220 ? -3.355 -17.797 -11.797 1 74.31 220 GLN A CA 1
ATOM 1806 C C . GLN A 1 220 ? -3.115 -17.969 -13.297 1 74.31 220 GLN A C 1
ATOM 1808 O O . GLN A 1 220 ? -2.217 -18.703 -13.703 1 74.31 220 GLN A O 1
ATOM 1813 N N . ASP A 1 221 ? -3.889 -17.25 -14.062 1 75.56 221 ASP A N 1
ATOM 1814 C CA . ASP A 1 221 ? -3.752 -17.328 -15.516 1 75.56 221 ASP A CA 1
ATOM 1815 C C . ASP A 1 221 ? -2.414 -16.75 -15.969 1 75.56 221 ASP A C 1
ATOM 1817 O O . ASP A 1 221 ? -1.768 -17.297 -16.859 1 75.56 221 ASP A O 1
ATOM 1821 N N . LEU A 1 222 ? -2.07 -15.719 -15.367 1 82.5 222 LEU A N 1
ATOM 1822 C CA . LEU A 1 222 ? -0.802 -15.086 -15.703 1 82.5 222 LEU A CA 1
ATOM 1823 C C . LEU A 1 222 ? 0.366 -16.031 -15.445 1 82.5 222 LEU A C 1
ATOM 1825 O O . LEU A 1 222 ? 1.271 -16.156 -16.281 1 82.5 222 LEU A O 1
ATOM 1829 N N . ILE A 1 223 ? 0.343 -16.672 -14.336 1 75.75 223 ILE A N 1
ATOM 1830 C CA . ILE A 1 223 ? 1.401 -17.609 -13.992 1 75.75 223 ILE A CA 1
ATOM 1831 C C . ILE A 1 223 ? 1.374 -18.797 -14.953 1 75.75 223 ILE A C 1
ATOM 1833 O O . ILE A 1 223 ? 2.422 -19.25 -15.422 1 75.75 223 ILE A O 1
ATOM 1837 N N . SER A 1 224 ? 0.203 -19.188 -15.297 1 70.69 224 SER A N 1
ATOM 1838 C CA . SER A 1 224 ? 0.054 -20.297 -16.234 1 70.69 224 SER A CA 1
ATOM 1839 C C . SER A 1 224 ? 0.615 -19.938 -17.609 1 70.69 224 SER A C 1
ATOM 1841 O O . SER A 1 224 ? 1.367 -20.703 -18.203 1 70.69 224 SER A O 1
ATOM 1843 N N . PHE A 1 225 ? 0.277 -18.75 -18.125 1 72.94 225 PHE A N 1
ATOM 1844 C CA . PHE A 1 225 ? 0.814 -18.281 -19.391 1 72.94 225 PHE A CA 1
ATOM 1845 C C . PHE A 1 225 ? 2.336 -18.219 -19.344 1 72.94 225 PHE A C 1
ATOM 1847 O O . PHE A 1 225 ? 3.004 -18.594 -20.312 1 72.94 225 PHE A O 1
ATOM 1854 N N . SER A 1 226 ? 2.885 -17.797 -18.25 1 76.19 226 SER A N 1
ATOM 1855 C CA . SER A 1 226 ? 4.328 -17.641 -18.109 1 76.19 226 SER A CA 1
ATOM 1856 C C . SER A 1 226 ? 5.035 -19 -18.172 1 76.19 226 SER A C 1
ATOM 1858 O O . SER A 1 226 ? 6.086 -19.125 -18.812 1 76.19 226 SER A O 1
ATOM 1860 N N . ILE A 1 227 ? 4.445 -19.922 -17.562 1 69.75 227 ILE A N 1
ATOM 1861 C CA . ILE A 1 227 ? 5.027 -21.25 -17.562 1 69.75 227 ILE A CA 1
ATOM 1862 C C . ILE A 1 227 ? 4.977 -21.844 -18.969 1 69.75 227 ILE A C 1
ATOM 1864 O O . ILE A 1 227 ? 5.961 -22.406 -19.453 1 69.75 227 ILE A O 1
ATOM 1868 N N . ILE A 1 228 ? 3.865 -21.688 -19.641 1 69 228 ILE A N 1
ATOM 1869 C CA . ILE A 1 228 ? 3.693 -22.25 -20.984 1 69 228 ILE A CA 1
ATOM 1870 C C . ILE A 1 228 ? 4.676 -21.578 -21.938 1 69 228 ILE A C 1
ATOM 1872 O O . ILE A 1 228 ? 5.199 -22.234 -22.844 1 69 228 ILE A O 1
ATOM 1876 N N . LEU A 1 229 ? 4.926 -20.375 -21.75 1 74 229 LEU A N 1
ATOM 1877 C CA . LEU A 1 229 ? 5.867 -19.641 -22.594 1 74 229 LEU A CA 1
ATOM 1878 C C . LEU A 1 229 ? 7.277 -20.203 -22.438 1 74 229 LEU A C 1
ATOM 1880 O O . LEU A 1 229 ? 8.078 -20.141 -23.375 1 74 229 LEU A O 1
ATOM 1884 N N . TYR A 1 230 ? 7.547 -20.641 -21.266 1 72.5 230 TYR A N 1
ATOM 1885 C CA . TYR A 1 230 ? 8.875 -21.172 -20.969 1 72.5 230 TYR A CA 1
ATOM 1886 C C . TYR A 1 230 ? 9.031 -22.578 -21.5 1 72.5 230 TYR A C 1
ATOM 1888 O O . TYR A 1 230 ? 10.125 -22.984 -21.906 1 72.5 230 TYR A O 1
ATOM 1896 N N . LEU A 1 231 ? 8 -23.391 -21.531 1 67.06 231 LEU A N 1
ATOM 1897 C CA . LEU A 1 231 ? 8.055 -24.812 -21.891 1 67.06 231 LEU A CA 1
ATOM 1898 C C . LEU A 1 231 ? 8.328 -24.984 -23.375 1 67.06 231 LEU A C 1
ATOM 1900 O O . LEU A 1 231 ? 7.844 -24.188 -24.203 1 67.06 231 LEU A O 1
ATOM 1904 N N . PRO A 1 232 ? 9.211 -26.047 -23.578 1 61.56 232 PRO A N 1
ATOM 1905 C CA . PRO A 1 232 ? 9.398 -26.391 -25 1 61.56 232 PRO A CA 1
ATOM 1906 C C . PRO A 1 232 ? 8.094 -26.766 -25.688 1 61.56 232 PRO A C 1
ATOM 1908 O O . PRO A 1 232 ? 7.188 -27.312 -25.047 1 61.56 232 PRO A O 1
ATOM 1911 N N . PRO A 1 233 ? 8.117 -26.359 -26.984 1 55.53 233 PRO A N 1
ATOM 1912 C CA . PRO A 1 233 ? 6.895 -26.625 -27.734 1 55.53 233 PRO A CA 1
ATOM 1913 C C . PRO A 1 233 ? 6.438 -28.078 -27.625 1 55.53 233 PRO A C 1
ATOM 1915 O O . PRO A 1 233 ? 5.238 -28.359 -27.688 1 55.53 233 PRO A O 1
ATOM 1918 N N . VAL A 1 234 ? 7.34 -29 -27.438 1 50.25 234 VAL A N 1
ATOM 1919 C CA . VAL A 1 234 ? 7.008 -30.422 -27.375 1 50.25 234 VAL A CA 1
ATOM 1920 C C . VAL A 1 234 ? 6.117 -30.688 -26.156 1 50.25 234 VAL A C 1
ATOM 1922 O O . VAL A 1 234 ? 5.246 -31.562 -26.203 1 50.25 234 VAL A O 1
ATOM 1925 N N . PHE A 1 235 ? 6.348 -29.984 -25.141 1 44 235 PHE A N 1
ATOM 1926 C CA . PHE A 1 235 ? 5.594 -30.219 -23.906 1 44 235 PHE A CA 1
ATOM 1927 C C . PHE A 1 235 ? 4.238 -29.516 -23.969 1 44 235 PHE A C 1
ATOM 1929 O O . PHE A 1 235 ? 3.322 -29.875 -23.234 1 44 235 PHE A 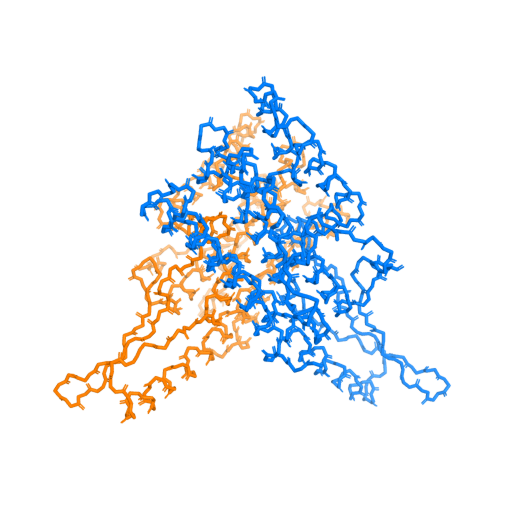O 1
ATOM 1936 N N . ILE A 1 236 ? 4.199 -28.547 -24.812 1 42.28 236 ILE A N 1
ATOM 1937 C CA . ILE A 1 236 ? 2.928 -27.844 -24.953 1 42.28 236 ILE A CA 1
ATOM 1938 C C . ILE A 1 236 ? 1.91 -28.766 -25.625 1 42.28 236 ILE A C 1
ATOM 1940 O O . ILE A 1 236 ? 0.718 -28.719 -25.312 1 42.28 236 ILE A O 1
ATOM 1944 N N . LEU A 1 237 ? 2.404 -29.703 -26.5 1 35.75 237 LEU A N 1
ATOM 1945 C CA . LEU A 1 237 ? 1.542 -30.578 -27.297 1 35.75 237 LEU A CA 1
ATOM 1946 C C . LEU A 1 237 ? 1.031 -31.734 -26.453 1 35.75 237 LEU A C 1
ATOM 1948 O O . LEU A 1 237 ? 0.104 -32.438 -26.859 1 35.75 237 LEU A O 1
ATOM 1952 N N . ALA A 1 238 ? 1.735 -32.219 -25.5 1 33.31 238 ALA A N 1
ATOM 1953 C CA . ALA A 1 238 ? 1.183 -33.406 -24.844 1 33.31 238 ALA A CA 1
ATOM 1954 C C . ALA A 1 238 ? -0.033 -33.031 -24 1 33.31 238 ALA A C 1
ATOM 1956 O O . ALA A 1 238 ? 0.087 -32.312 -23 1 33.31 238 ALA A O 1
ATOM 1957 N N . LYS A 1 239 ? -1.148 -32.969 -24.594 1 34.56 239 LYS A N 1
ATOM 1958 C CA . LYS A 1 239 ? -2.434 -32.844 -23.906 1 34.56 239 LYS A CA 1
ATOM 1959 C C . LYS A 1 239 ? -2.557 -33.906 -22.797 1 34.56 239 LYS A C 1
ATOM 1961 O O . LYS A 1 239 ? -2.602 -35.094 -23.062 1 34.56 239 LYS A O 1
ATOM 1966 N N . PRO A 1 240 ? -2.023 -33.906 -21.719 1 30.98 240 PRO A N 1
ATOM 1967 C CA . PRO A 1 240 ? -2.428 -35.031 -20.875 1 30.98 240 PRO A CA 1
ATOM 1968 C C . PRO A 1 240 ? -3.941 -35.25 -20.844 1 30.98 240 PRO A C 1
ATOM 1970 O O . PRO A 1 240 ? -4.699 -34.281 -20.984 1 30.98 240 PRO A O 1
ATOM 1973 N N . GLU A 1 241 ? -4.473 -36.531 -21.172 1 29.8 241 GLU A N 1
ATOM 1974 C CA . GLU A 1 241 ? -5.797 -37 -20.781 1 29.8 241 GLU A CA 1
ATOM 1975 C C . GLU A 1 241 ? -6.113 -36.594 -19.344 1 29.8 241 GLU A C 1
ATOM 1977 O O . GLU A 1 241 ? -5.633 -37.219 -18.391 1 29.8 241 GLU A O 1
ATOM 1982 N N . VAL A 1 242 ? -6.207 -35.562 -18.891 1 30.64 242 VAL A N 1
ATOM 1983 C CA . VAL A 1 242 ? -6.684 -35.188 -17.562 1 30.64 242 VAL A CA 1
ATOM 1984 C C . VAL A 1 242 ? -8.039 -35.812 -17.297 1 30.64 242 VAL A C 1
ATOM 1986 O O . VAL A 1 242 ? -8.984 -35.625 -18.062 1 30.64 242 VAL A O 1
ATOM 1989 N N . PRO A 1 243 ? -8.297 -36.875 -16.469 1 29.55 243 PRO A N 1
ATOM 1990 C CA . PRO A 1 243 ? -9.586 -37.5 -16.172 1 29.55 243 PRO A CA 1
ATOM 1991 C C . PRO A 1 243 ? -10.68 -36.5 -15.867 1 29.55 243 PRO A C 1
ATOM 1993 O O . PRO A 1 243 ? -10.422 -35.469 -15.234 1 29.55 243 PRO A O 1
ATOM 1996 N N . THR A 1 244 ? -12.016 -36.688 -16.375 1 29.12 244 THR A N 1
ATOM 1997 C CA . THR A 1 244 ? -13.289 -35.969 -16.203 1 29.12 244 THR A CA 1
ATOM 1998 C C . THR A 1 244 ? -13.625 -35.844 -14.719 1 29.12 244 THR A C 1
ATOM 2000 O O . THR A 1 244 ? -14.32 -34.906 -14.32 1 29.12 244 THR A O 1
ATOM 2003 N N . ALA A 1 245 ? -13.594 -37 -13.938 1 28.38 245 ALA A N 1
ATOM 2004 C CA . ALA A 1 245 ? -13.977 -37.062 -12.523 1 28.38 245 ALA A CA 1
ATOM 2005 C C . ALA A 1 245 ? -13.305 -35.938 -11.727 1 28.38 245 ALA A C 1
ATOM 2007 O O . ALA A 1 245 ? -13.766 -35.594 -10.641 1 28.38 245 ALA A O 1
ATOM 2008 N N . TRP A 1 246 ? -12.234 -35.781 -12.086 1 28.28 246 TRP A N 1
ATOM 2009 C CA . TRP A 1 246 ? -11.594 -34.781 -11.234 1 28.28 246 TRP A CA 1
ATOM 2010 C C . TRP A 1 246 ? -12.164 -33.406 -11.508 1 28.28 246 TRP A C 1
ATOM 2012 O O . TRP A 1 246 ? -11.922 -32.469 -10.742 1 28.28 246 TRP A O 1
ATOM 2022 N N . ILE A 1 247 ? -12.969 -33.25 -12.586 1 28.42 247 ILE A N 1
ATOM 2023 C CA . ILE A 1 247 ? -13.633 -32 -12.992 1 28.42 247 ILE A CA 1
ATOM 2024 C C . ILE A 1 247 ? -14.945 -31.844 -12.219 1 28.42 247 ILE A C 1
ATOM 2026 O O . ILE A 1 247 ? -15.375 -30.719 -11.945 1 28.42 247 ILE A O 1
ATOM 2030 N N . GLU A 1 248 ? -15.727 -32.719 -11.953 1 28.11 248 GLU A N 1
ATOM 2031 C CA . GLU A 1 248 ? -17.062 -32.625 -11.352 1 28.11 248 GLU A CA 1
ATOM 2032 C C . GLU A 1 248 ? -16.984 -32.156 -9.906 1 28.11 248 GLU A C 1
ATOM 2034 O O . GLU A 1 248 ? -17.984 -31.766 -9.32 1 28.11 248 GLU A O 1
ATOM 2039 N N . SER A 1 249 ? -16.312 -32.625 -9.125 1 26.44 249 SER A N 1
ATOM 2040 C CA . SER A 1 249 ? -16.531 -32.125 -7.773 1 26.44 249 SER A CA 1
ATOM 2041 C C . SER A 1 249 ? -16.156 -30.641 -7.672 1 26.44 249 SER A C 1
ATOM 2043 O O . SER A 1 249 ? -15.336 -30.156 -8.453 1 26.44 249 SER A O 1
ATOM 2045 N N . GLY A 1 250 ? -16.703 -29.859 -6.816 1 24.28 250 GLY A N 1
ATOM 2046 C CA . GLY A 1 250 ? -16.875 -28.422 -6.664 1 24.28 250 GLY A CA 1
ATOM 2047 C C . GLY A 1 250 ? -15.648 -27.625 -7.086 1 24.28 250 GLY A C 1
ATOM 2048 O O . GLY A 1 250 ? -14.617 -28.219 -7.438 1 24.28 250 GLY A O 1
ATOM 2049 N N . SER A 1 251 ? -15.398 -26.422 -6.273 1 24.7 251 SER A N 1
ATOM 2050 C CA . SER A 1 251 ? -14.93 -25.094 -6.617 1 24.7 251 SER A CA 1
ATOM 2051 C C . SER A 1 251 ? -13.508 -25.125 -7.156 1 24.7 251 SER A C 1
ATOM 2053 O O . SER A 1 251 ? -13.164 -24.375 -8.07 1 24.7 251 SER A O 1
ATOM 2055 N N . GLY A 1 252 ? -12.43 -25.297 -6.301 1 27.03 252 GLY A N 1
ATOM 2056 C CA . GLY A 1 252 ? -11.039 -24.969 -6.551 1 27.03 252 GLY A CA 1
ATOM 2057 C C . GLY A 1 252 ? -10.445 -25.703 -7.738 1 27.03 252 GLY A C 1
ATOM 2058 O O . GLY A 1 252 ? -9.25 -25.609 -8 1 27.03 252 GLY A O 1
ATOM 2059 N N . GLN A 1 253 ? -10.789 -26.766 -8.461 1 28.61 253 GLN A N 1
ATOM 2060 C CA . GLN A 1 253 ? -10.594 -28.219 -8.461 1 28.61 253 GLN A CA 1
ATOM 2061 C C . GLN A 1 253 ? -9.398 -28.609 -9.328 1 28.61 253 GLN A C 1
ATOM 2063 O O . GLN A 1 253 ? -8.602 -29.469 -8.953 1 28.61 253 GLN A O 1
ATOM 2068 N N . TYR A 1 254 ? -8.945 -28 -10.68 1 27.34 254 TYR A N 1
ATOM 2069 C CA . TYR A 1 254 ? -8.039 -28.172 -11.805 1 27.34 254 TYR A CA 1
ATOM 2070 C C . TYR A 1 254 ? -6.801 -27.297 -11.648 1 27.34 254 TYR A C 1
ATOM 2072 O O . TYR A 1 254 ? -5.672 -27.766 -11.789 1 27.34 254 TYR A O 1
ATOM 2080 N N . ILE A 1 255 ? -6.215 -26.219 -11.711 1 30.22 255 ILE A N 1
ATOM 2081 C CA . ILE A 1 255 ? -6.293 -24.828 -12.164 1 30.22 255 ILE A CA 1
ATOM 2082 C C . ILE A 1 255 ? -6.566 -24.797 -13.664 1 30.22 255 ILE A C 1
ATOM 2084 O O . ILE A 1 255 ? -7.391 -24.016 -14.141 1 30.22 255 ILE A O 1
ATOM 2088 N N . LYS A 1 256 ? -6.605 -24.984 -15.141 1 28.97 256 LYS A N 1
ATOM 2089 C CA . LYS A 1 256 ? -7.59 -25.156 -16.203 1 28.97 256 LYS A CA 1
ATOM 2090 C C . LYS A 1 256 ? -8.312 -26.5 -16.078 1 28.97 256 LYS A C 1
ATOM 2092 O O . LYS A 1 256 ? -7.699 -27.516 -15.742 1 28.97 256 LYS A O 1
ATOM 2097 N N . TYR A 1 257 ? -9.219 -27.344 -16.266 1 31.23 257 TYR A N 1
ATOM 2098 C CA . TYR A 1 257 ? -9.188 -28.531 -17.125 1 31.23 257 TYR A CA 1
ATOM 2099 C C . TYR A 1 257 ? -8.516 -28.219 -18.453 1 31.23 257 TYR A C 1
ATOM 2101 O O . TYR A 1 257 ? -7.879 -29.094 -19.062 1 31.23 257 TYR A O 1
ATOM 2109 N N . SER A 1 258 ? -8.82 -26.938 -19.25 1 27.16 258 SER A N 1
ATOM 2110 C CA . SER A 1 258 ? -8.25 -26.406 -20.484 1 27.16 258 SER A CA 1
ATOM 2111 C C . SER A 1 258 ? -6.762 -26.109 -20.328 1 27.16 258 SER A C 1
ATOM 2113 O O . SER A 1 258 ? -6.328 -25.625 -19.281 1 27.16 258 SER A O 1
ATOM 2115 N N . LEU A 1 259 ? -6.086 -25.172 -20.578 1 27.06 259 LEU A N 1
ATOM 2116 C CA . LEU A 1 259 ? -6.012 -24.094 -21.562 1 27.06 259 LEU A CA 1
ATOM 2117 C C . LEU A 1 259 ? -6.77 -24.469 -22.828 1 27.06 259 LEU A C 1
ATOM 2119 O O . LEU A 1 259 ? -6.492 -23.922 -23.906 1 27.06 259 LEU A O 1
ATOM 2123 N N . SER A 1 260 ? -8.086 -25.078 -22.328 1 27.58 260 SER A N 1
ATOM 2124 C CA . SER A 1 260 ? -9.5 -25.234 -22.656 1 27.58 260 SER A CA 1
ATOM 2125 C C . SER A 1 260 ? -10.344 -24.172 -21.938 1 27.58 260 SER A C 1
ATOM 2127 O O . SER A 1 260 ? -11.195 -24.516 -21.125 1 27.58 260 SER A O 1
ATOM 2129 N N . LEU A 1 261 ? -10.43 -23.047 -21.641 1 27.69 261 LEU A N 1
ATOM 2130 C CA . LEU A 1 261 ? -10.969 -21.766 -21.234 1 27.69 261 LEU A CA 1
ATOM 2131 C C . LEU A 1 261 ? -12.344 -21.531 -21.844 1 27.69 261 LEU A C 1
ATOM 2133 O O . LEU A 1 261 ? -12.477 -21.453 -23.078 1 27.69 261 LEU A O 1
ATOM 2137 N N . ASP A 1 262 ? -13.516 -22.047 -21.406 1 26.31 262 ASP A N 1
ATOM 2138 C CA . ASP A 1 262 ? -14.875 -21.656 -21.766 1 26.31 262 ASP A CA 1
ATOM 2139 C C . ASP A 1 262 ? -15.258 -20.344 -21.094 1 26.31 262 ASP A C 1
ATOM 2141 O O . ASP A 1 262 ? -15.336 -20.25 -19.875 1 26.31 262 ASP A O 1
ATOM 2145 N N . PRO A 1 263 ? -15.625 -19.266 -21.641 1 27.81 263 PRO A N 1
ATOM 2146 C CA . PRO A 1 263 ? -15.891 -17.844 -21.484 1 27.81 263 PRO A CA 1
ATOM 2147 C C . PRO A 1 263 ? -17.297 -17.547 -20.938 1 27.81 263 PRO A C 1
ATOM 2149 O O . PRO A 1 263 ? -17.625 -16.406 -20.641 1 27.81 263 PRO A O 1
ATOM 2152 N N . ASP A 1 264 ? -18.25 -18.266 -20.938 1 25.64 264 ASP A N 1
ATOM 2153 C CA . ASP A 1 264 ? -19.609 -17.766 -20.891 1 25.64 264 ASP A CA 1
ATOM 2154 C C . ASP A 1 264 ? -19.984 -17.344 -19.469 1 25.64 264 ASP A C 1
ATOM 2156 O O . ASP A 1 264 ? -20.953 -16.594 -19.266 1 25.64 264 ASP A O 1
ATOM 2160 N N . LYS A 1 265 ? -19.719 -18.016 -18.484 1 24.97 265 LYS A N 1
ATOM 2161 C CA . LYS A 1 265 ? -20.391 -17.672 -17.234 1 24.97 265 LYS A CA 1
ATOM 2162 C C . LYS A 1 265 ? -19.578 -16.641 -16.453 1 24.97 265 LYS A C 1
ATOM 2164 O O . LYS A 1 265 ? -19.859 -16.406 -15.273 1 24.97 265 LYS A O 1
ATOM 2169 N N . MET A 1 266 ? -18.625 -16.312 -16.875 1 23.38 266 MET A N 1
ATOM 2170 C CA . MET A 1 266 ? -17.984 -15.18 -16.219 1 23.38 266 MET A CA 1
ATOM 2171 C C . MET A 1 266 ? -18.828 -13.914 -16.375 1 23.38 266 MET A C 1
ATOM 2173 O O . MET A 1 266 ? -18.391 -12.945 -17 1 23.38 266 MET A O 1
ATOM 2177 N N . SER A 1 267 ? -20.078 -13.906 -16.438 1 19.34 267 SER A N 1
ATOM 2178 C CA . SER A 1 267 ? -20.906 -12.719 -16.578 1 19.34 267 SER A CA 1
ATOM 2179 C C . SER A 1 267 ? -20.859 -11.859 -15.312 1 19.34 267 SER A C 1
ATOM 2181 O O . SER A 1 267 ? -21 -12.375 -14.203 1 19.34 267 SER A O 1
ATOM 2183 N N . LEU A 1 268 ? -20.156 -10.711 -15.352 1 17.5 268 LEU A N 1
ATOM 2184 C CA . LEU A 1 268 ? -20.75 -9.555 -14.68 1 17.5 268 LEU A CA 1
ATOM 2185 C C . LEU A 1 268 ? -22.25 -9.492 -14.914 1 17.5 268 LEU A C 1
ATOM 2187 O O . LEU A 1 268 ? -22.719 -9.68 -16.047 1 17.5 268 LEU A O 1
ATOM 2191 N N . MET B 1 1 ? 0.058 5.422 27.656 1 31.36 1 MET B N 1
ATOM 2192 C CA . MET B 1 1 ? -0.8 6.273 26.828 1 31.36 1 MET B CA 1
ATOM 2193 C C . MET B 1 1 ? -1.751 5.434 25.984 1 31.36 1 MET B C 1
ATOM 2195 O O . MET B 1 1 ? -1.319 4.516 25.281 1 31.36 1 MET B O 1
ATOM 2199 N N . ASN B 1 2 ? -2.99 5.477 26.266 1 37.69 2 ASN B N 1
ATOM 2200 C CA . ASN B 1 2 ? -4.059 4.707 25.641 1 37.69 2 ASN B CA 1
ATOM 2201 C C . ASN B 1 2 ? -4.191 5.039 24.156 1 37.69 2 ASN B C 1
ATOM 2203 O O . ASN B 1 2 ? -3.787 6.117 23.719 1 37.69 2 ASN B O 1
ATOM 2207 N N . ASP B 1 3 ? -4.418 4.07 23.391 1 42.38 3 ASP B N 1
ATOM 2208 C CA . ASP B 1 3 ? -4.562 4.113 21.938 1 42.38 3 ASP B CA 1
ATOM 2209 C C . ASP B 1 3 ? -5.363 5.336 21.5 1 42.38 3 ASP B C 1
ATOM 2211 O O . ASP B 1 3 ? -5 6.012 20.531 1 42.38 3 ASP B O 1
ATOM 2215 N N . THR B 1 4 ? -6.398 5.621 22.281 1 45.72 4 THR B N 1
ATOM 2216 C CA . THR B 1 4 ? -7.27 6.77 22.047 1 45.72 4 THR B CA 1
ATOM 2217 C C . THR B 1 4 ? -6.492 8.078 22.188 1 45.72 4 THR B C 1
ATOM 2219 O O . THR B 1 4 ? -6.727 9.031 21.453 1 45.72 4 THR B O 1
ATOM 2222 N N . ASP B 1 5 ? -5.473 7.941 23 1 47.19 5 ASP B N 1
ATOM 2223 C CA . ASP B 1 5 ? -4.707 9.148 23.297 1 47.19 5 ASP B CA 1
ATOM 2224 C C . ASP B 1 5 ? -3.822 9.547 22.125 1 47.19 5 ASP B C 1
ATOM 2226 O O . ASP B 1 5 ? -3.717 10.727 21.781 1 47.19 5 ASP B O 1
ATOM 2230 N N . ILE B 1 6 ? -3.371 8.609 21.453 1 46.81 6 ILE B N 1
ATOM 2231 C CA .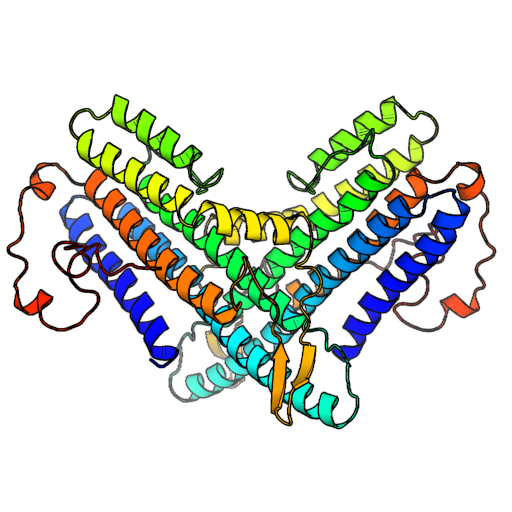 ILE B 1 6 ? -2.463 8.883 20.359 1 46.81 6 ILE B CA 1
ATOM 2232 C C . ILE B 1 6 ? -3.248 9.445 19.172 1 46.81 6 ILE B C 1
ATOM 2234 O O . ILE B 1 6 ? -2.801 10.391 18.516 1 46.81 6 ILE B O 1
ATOM 2238 N N . TYR B 1 7 ? -4.434 8.852 18.969 1 45.06 7 TYR B N 1
ATOM 2239 C CA . TYR B 1 7 ? -5.293 9.375 17.922 1 45.06 7 TYR B CA 1
ATOM 2240 C C . TYR B 1 7 ? -5.656 10.836 18.188 1 45.06 7 TYR B C 1
ATOM 2242 O O . TYR B 1 7 ? -5.602 11.672 17.281 1 45.06 7 TYR B O 1
ATOM 2250 N N . ASN B 1 8 ? -6 10.992 19.438 1 46.53 8 ASN B N 1
ATOM 2251 C CA . ASN B 1 8 ? -6.379 12.344 19.844 1 46.53 8 ASN B CA 1
ATOM 2252 C C . ASN B 1 8 ? -5.211 13.32 19.703 1 46.53 8 ASN B C 1
ATOM 2254 O O . ASN B 1 8 ? -5.402 14.469 19.297 1 46.53 8 ASN B O 1
ATOM 2258 N N . GLU B 1 9 ? -4.078 12.742 19.938 1 46.44 9 GLU B N 1
ATOM 2259 C CA . GLU B 1 9 ? -2.887 13.578 19.812 1 46.44 9 GLU B CA 1
ATOM 2260 C C . GLU B 1 9 ? -2.6 13.922 18.359 1 46.44 9 GLU B C 1
ATOM 2262 O O . GLU B 1 9 ? -2.336 15.078 18.016 1 46.44 9 GLU B O 1
ATOM 2267 N N . ILE B 1 10 ? -2.736 12.984 17.609 1 45.81 10 ILE B N 1
ATOM 2268 C CA . ILE B 1 10 ? -2.525 13.188 16.172 1 45.81 10 ILE B CA 1
ATOM 2269 C C . ILE B 1 10 ? -3.527 14.219 15.648 1 45.81 10 ILE B C 1
ATOM 2271 O O . ILE B 1 10 ? -3.141 15.195 15.008 1 45.81 10 ILE B O 1
ATOM 2275 N N . ASN B 1 11 ? -4.77 13.914 15.984 1 46.59 11 ASN B N 1
ATOM 2276 C CA . ASN B 1 11 ? -5.84 14.789 15.508 1 46.59 11 ASN B CA 1
ATOM 2277 C C . ASN B 1 11 ? -5.664 16.219 16.016 1 46.59 11 ASN B C 1
ATOM 2279 O O . ASN B 1 11 ? -5.832 17.172 15.266 1 46.59 11 ASN B O 1
ATOM 2283 N N . SER B 1 12 ? -5.344 16.188 17.203 1 43 12 SER B N 1
ATOM 2284 C CA . SER B 1 12 ? -5.227 17.516 17.812 1 43 12 SER B CA 1
ATOM 2285 C C . SER B 1 12 ? -4.055 18.281 17.219 1 43 12 SER B C 1
ATOM 2287 O O . SER B 1 12 ? -4.184 19.469 16.906 1 43 12 SER B O 1
ATOM 2289 N N . ARG B 1 13 ? -3.033 17.562 16.938 1 44.41 13 ARG B N 1
ATOM 2290 C CA . ARG B 1 13 ? -1.822 18.219 16.453 1 44.41 13 ARG B CA 1
ATOM 2291 C C . ARG B 1 13 ? -2 18.703 15.023 1 44.41 13 ARG B C 1
ATOM 2293 O O . ARG B 1 13 ? -1.712 19.859 14.711 1 44.41 13 ARG B O 1
ATOM 2300 N N . ILE B 1 14 ? -2.479 17.875 14.297 1 48.22 14 ILE B N 1
ATOM 2301 C CA . ILE B 1 14 ? -2.627 18.203 12.891 1 48.22 14 ILE B CA 1
ATOM 2302 C C . ILE B 1 14 ? -3.768 19.203 12.711 1 48.22 14 ILE B C 1
ATOM 2304 O O . ILE B 1 14 ? -3.648 20.156 11.945 1 48.22 14 ILE B O 1
ATOM 2308 N N . TYR B 1 15 ? -4.879 18.875 13.43 1 44.97 15 TYR B N 1
ATOM 2309 C CA . TYR B 1 15 ? -6.016 19.797 13.359 1 44.97 15 TYR B CA 1
ATOM 2310 C C . TYR B 1 15 ? -5.633 21.188 13.844 1 44.97 15 TYR B C 1
ATOM 2312 O O . TYR B 1 15 ? -5.973 22.188 13.203 1 44.97 15 TYR B O 1
ATOM 2320 N N . LEU B 1 16 ? -5.059 21.172 14.953 1 45.72 16 LEU B N 1
ATOM 2321 C CA . LEU B 1 16 ? -4.652 22.469 15.477 1 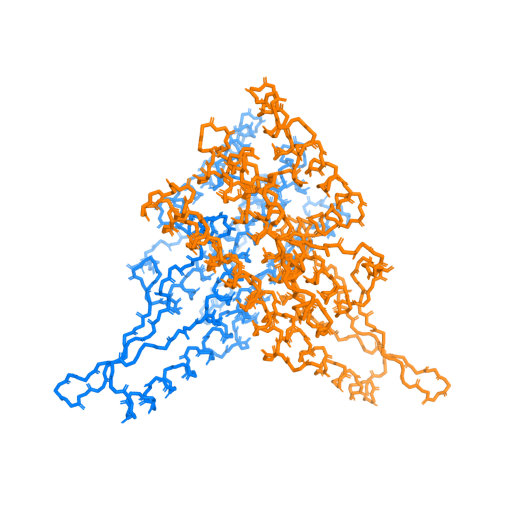45.72 16 LEU B CA 1
ATOM 2322 C C . LEU B 1 16 ? -3.711 23.172 14.5 1 45.72 16 LEU B C 1
ATOM 2324 O O . LEU B 1 16 ? -3.838 24.375 14.273 1 45.72 16 LEU B O 1
ATOM 2328 N N . GLN B 1 17 ? -2.902 22.406 13.938 1 47.66 17 GLN B N 1
ATOM 2329 C CA . GLN B 1 17 ? -2.023 22.969 12.914 1 47.66 17 GLN B CA 1
ATOM 2330 C C . GLN B 1 17 ? -2.824 23.484 11.727 1 47.66 17 GLN B C 1
ATOM 2332 O O . GLN B 1 17 ? -2.582 24.594 11.242 1 47.66 17 GLN B O 1
ATOM 2337 N N . ALA B 1 18 ? -3.752 22.641 11.414 1 47.06 18 ALA B N 1
ATOM 2338 C CA . ALA B 1 18 ? -4.598 23.031 10.297 1 47.06 18 ALA B CA 1
ATOM 2339 C C . ALA B 1 18 ? -5.414 24.281 10.633 1 47.06 18 ALA B C 1
ATOM 2341 O O . ALA B 1 18 ? -5.562 25.172 9.797 1 47.06 18 ALA B O 1
ATOM 2342 N N . GLN B 1 19 ? -6.027 24.234 11.781 1 46 19 GLN B N 1
ATOM 2343 C CA . GLN B 1 19 ? -6.824 25.375 12.203 1 46 19 GLN B CA 1
ATOM 2344 C C . GLN B 1 19 ? -5.965 26.641 12.281 1 46 19 GLN B C 1
ATOM 2346 O O . GLN B 1 19 ? -6.379 27.703 11.82 1 46 19 GLN B O 1
ATOM 2351 N N . HIS B 1 20 ? -4.918 26.469 12.969 1 46.78 20 HIS B N 1
ATOM 2352 C CA . HIS B 1 20 ? -4.035 27.625 13.086 1 46.78 20 HIS B CA 1
ATOM 2353 C C . HIS B 1 20 ? -3.549 28.094 11.711 1 46.78 20 HIS B C 1
ATOM 2355 O O . HIS B 1 20 ? -3.455 29.297 11.461 1 46.78 20 HIS B O 1
ATOM 2361 N N . LEU B 1 21 ? -3.389 27.109 10.969 1 49.28 21 LEU B N 1
ATOM 2362 C CA . LEU B 1 21 ? -2.965 27.422 9.602 1 49.28 21 LEU B CA 1
ATOM 2363 C C . LEU B 1 21 ? -4.066 28.141 8.836 1 49.28 21 LEU B C 1
ATOM 2365 O O . LEU B 1 21 ? -3.797 29.109 8.117 1 49.28 21 LEU B O 1
ATOM 2369 N N . SER B 1 22 ? -5.23 27.531 9 1 47.25 22 SER B N 1
ATOM 2370 C CA . SER B 1 22 ? -6.352 28.156 8.305 1 47.25 22 SER B CA 1
ATOM 2371 C C . SER B 1 22 ? -6.512 29.625 8.719 1 47.25 22 SER B C 1
ATOM 2373 O O . SER B 1 22 ? -6.672 30.5 7.871 1 47.25 22 SER B O 1
ATOM 2375 N N . THR B 1 23 ? -6.559 29.781 10.031 1 48.41 23 THR B N 1
ATOM 2376 C CA . THR B 1 23 ? -6.695 31.156 10.516 1 48.41 23 THR B CA 1
ATOM 2377 C C . THR B 1 23 ? -5.559 32.031 10.008 1 48.41 23 THR B C 1
ATOM 2379 O O . THR B 1 23 ? -5.785 33.156 9.57 1 48.41 23 THR B O 1
ATOM 2382 N N . PHE B 1 24 ? -4.453 31.422 10.102 1 49.56 24 PHE B N 1
ATOM 2383 C CA . PHE B 1 24 ? -3.275 32.156 9.656 1 49.56 24 PHE B CA 1
ATOM 2384 C C . PHE B 1 24 ? -3.301 32.375 8.148 1 49.56 24 PHE B C 1
ATOM 2386 O O . PHE B 1 24 ? -3.045 33.469 7.668 1 49.56 24 PHE B O 1
ATOM 2393 N N . LEU B 1 25 ? -3.652 31.406 7.465 1 55.34 25 LEU B N 1
ATOM 2394 C CA . LEU B 1 25 ? -3.602 31.469 6.008 1 55.34 25 LEU B CA 1
ATOM 2395 C C . LEU B 1 25 ? -4.66 32.438 5.469 1 55.34 25 LEU B C 1
ATOM 2397 O O . LEU B 1 25 ? -4.414 33.156 4.5 1 55.34 25 LEU B O 1
ATOM 2401 N N . VAL B 1 26 ? -5.75 32.406 6.191 1 51.59 26 VAL B N 1
ATOM 2402 C CA . VAL B 1 26 ? -6.77 33.375 5.805 1 51.59 26 VAL B CA 1
ATOM 2403 C C . VAL B 1 26 ? -6.234 34.781 6 1 51.59 26 VAL B C 1
ATOM 2405 O O . VAL B 1 26 ? -6.434 35.656 5.148 1 51.59 26 VAL B O 1
ATOM 2408 N N . THR B 1 27 ? -5.523 34.875 7.031 1 52.62 27 THR B N 1
ATOM 2409 C CA . THR B 1 27 ? -4.973 36.219 7.297 1 52.62 27 THR B CA 1
ATOM 2410 C C . THR B 1 27 ? -3.883 36.531 6.285 1 52.62 27 THR B C 1
ATOM 2412 O O . THR B 1 27 ? -3.67 37.719 5.969 1 52.62 27 THR B O 1
ATOM 2415 N N . CYS B 1 28 ? -3.27 35.469 5.758 1 54.16 28 CYS B N 1
ATOM 2416 C CA . CYS B 1 28 ? -2.15 35.719 4.852 1 54.16 28 CYS B CA 1
ATOM 2417 C C . CYS B 1 28 ? -2.621 35.75 3.404 1 54.16 28 CYS B C 1
ATOM 2419 O O . CYS B 1 28 ? -1.805 35.812 2.482 1 54.16 28 CYS B O 1
ATOM 2421 N N . GLY B 1 29 ? -3.961 35.781 3.23 1 60 29 GLY B N 1
ATOM 2422 C CA . GLY B 1 29 ? -4.457 36.062 1.891 1 60 29 GLY B CA 1
ATOM 2423 C C . GLY B 1 29 ? -4.871 34.812 1.142 1 60 29 GLY B C 1
ATOM 2424 O O . GLY B 1 29 ? -5.016 34.812 -0.082 1 60 29 GLY B O 1
ATOM 2425 N N . LEU B 1 30 ? -4.863 33.75 1.782 1 65.12 30 LEU B N 1
ATOM 2426 C CA . LEU B 1 30 ? -5.379 32.562 1.074 1 65.12 30 LEU B CA 1
ATOM 2427 C C . LEU B 1 30 ? -6.867 32.719 0.777 1 65.12 30 LEU B C 1
ATOM 2429 O O . LEU B 1 30 ? -7.617 33.25 1.611 1 65.12 30 LEU B O 1
ATOM 2433 N N . ASN B 1 31 ? -7.145 32.438 -0.468 1 74.5 31 ASN B N 1
ATOM 2434 C CA . ASN B 1 31 ? -8.57 32.5 -0.787 1 74.5 31 ASN B CA 1
ATOM 2435 C C . ASN B 1 31 ? -9.297 31.25 -0.292 1 74.5 31 ASN B C 1
ATOM 2437 O O . ASN B 1 31 ? -8.664 30.297 0.172 1 74.5 31 ASN B O 1
ATOM 2441 N N . ALA B 1 32 ? -10.57 31.266 -0.278 1 71.62 32 ALA B N 1
ATOM 2442 C CA . ALA B 1 32 ? -11.422 30.234 0.303 1 71.62 32 ALA B CA 1
ATOM 2443 C C . ALA B 1 32 ? -11.148 28.875 -0.331 1 71.62 32 ALA B C 1
ATOM 2445 O O . ALA B 1 32 ? -11.164 27.844 0.352 1 71.62 32 ALA B O 1
ATOM 2446 N N . LYS B 1 33 ? -10.844 28.922 -1.586 1 78.62 33 LYS B N 1
ATOM 2447 C CA . LYS B 1 33 ? -10.594 27.672 -2.305 1 78.62 33 LYS B CA 1
ATOM 2448 C C . LYS B 1 33 ? -9.273 27.047 -1.875 1 78.62 33 LYS B C 1
ATOM 2450 O O . LYS B 1 33 ? -9.18 25.828 -1.707 1 78.62 33 LYS B O 1
ATOM 2455 N N . GLU B 1 34 ? -8.297 27.844 -1.741 1 74.88 34 GLU B N 1
ATOM 2456 C CA . GLU B 1 34 ? -6.992 27.375 -1.292 1 74.88 34 GLU B CA 1
ATOM 2457 C C . GLU B 1 34 ? -7.051 26.859 0.144 1 74.88 34 GLU B C 1
ATOM 2459 O O . GLU B 1 34 ? -6.449 25.844 0.469 1 74.88 34 GLU B O 1
ATOM 2464 N N . GLU B 1 35 ? -7.816 27.484 0.913 1 71.44 35 GLU B N 1
ATOM 2465 C CA . GLU B 1 35 ? -8.023 27.062 2.295 1 71.44 35 GLU B CA 1
ATOM 2466 C C . GLU B 1 35 ? -8.68 25.688 2.357 1 71.44 35 GLU B C 1
ATOM 2468 O O . GLU B 1 35 ? -8.242 24.828 3.121 1 71.44 35 GLU B O 1
ATOM 2473 N N . ASP B 1 36 ? -9.602 25.547 1.54 1 73.31 36 ASP B N 1
ATOM 2474 C CA . ASP B 1 36 ? -10.32 24.281 1.495 1 73.31 36 ASP B CA 1
ATOM 2475 C C . ASP B 1 36 ? -9.391 23.141 1.073 1 73.31 36 ASP B C 1
ATOM 2477 O O . ASP B 1 36 ? -9.484 22.031 1.603 1 73.31 36 ASP B O 1
ATOM 2481 N N . LYS B 1 37 ? -8.555 23.469 0.223 1 78.62 37 LYS B N 1
ATOM 2482 C CA . LYS B 1 37 ? -7.629 22.453 -0.269 1 78.62 37 LYS B CA 1
ATOM 2483 C C . LYS B 1 37 ? -6.625 22.062 0.81 1 78.62 37 LYS B C 1
ATOM 2485 O O . LYS B 1 37 ? -6.305 20.875 0.963 1 78.62 37 LYS B O 1
ATOM 2490 N N . ILE B 1 38 ? -6.164 23.016 1.503 1 74.06 38 ILE B N 1
ATOM 2491 C CA . ILE B 1 38 ? -5.195 22.75 2.561 1 74.06 38 ILE B CA 1
ATOM 2492 C C . ILE B 1 38 ? -5.863 21.953 3.682 1 74.06 38 ILE B C 1
ATOM 2494 O O . ILE B 1 38 ? -5.266 21.031 4.234 1 74.06 38 ILE B O 1
ATOM 2498 N N . PHE B 1 39 ? -7.066 22.297 3.932 1 71.5 39 PHE B N 1
ATOM 2499 C CA . PHE B 1 39 ? -7.824 21.562 4.938 1 71.5 39 PHE B CA 1
ATOM 2500 C C . PHE B 1 39 ? -8.008 20.109 4.531 1 71.5 39 PHE B C 1
ATOM 2502 O O . PHE B 1 39 ? -7.828 19.203 5.352 1 71.5 39 PHE B O 1
ATOM 2509 N N . GLN B 1 40 ? -8.281 19.953 3.324 1 76.94 40 GLN B N 1
ATOM 2510 C CA . GLN B 1 40 ? -8.484 18.594 2.826 1 76.94 40 GLN B CA 1
ATOM 2511 C C . GLN B 1 40 ? -7.199 17.781 2.896 1 76.94 40 GLN B C 1
ATOM 2513 O O . GLN B 1 40 ? -7.223 16.594 3.24 1 76.94 40 GLN B O 1
ATOM 2518 N N . ILE B 1 41 ? -6.117 18.359 2.596 1 79.06 41 ILE B N 1
ATOM 2519 C CA . ILE B 1 41 ? -4.828 17.688 2.654 1 79.06 41 ILE B CA 1
ATOM 2520 C C . ILE B 1 41 ? -4.508 17.297 4.098 1 79.06 41 ILE B C 1
ATOM 2522 O O . ILE B 1 41 ? -4.027 16.203 4.363 1 79.06 41 ILE B O 1
ATOM 2526 N N . THR B 1 42 ? -4.781 18.188 4.973 1 72.06 42 THR B N 1
ATOM 2527 C CA . THR B 1 42 ? -4.523 17.922 6.387 1 72.06 42 THR B CA 1
ATOM 2528 C C . THR B 1 42 ? -5.387 16.766 6.887 1 72.06 42 THR B C 1
ATOM 2530 O O . THR B 1 42 ? -4.91 15.906 7.637 1 72.06 42 THR B O 1
ATOM 2533 N N . LEU B 1 43 ? -6.57 16.766 6.418 1 72.94 43 LEU B N 1
ATOM 2534 C CA . LEU B 1 43 ? -7.461 15.664 6.781 1 72.94 43 LEU B CA 1
ATOM 2535 C C . LEU B 1 43 ? -6.957 14.344 6.207 1 72.94 43 LEU B C 1
ATOM 2537 O O . LEU B 1 43 ? -6.984 13.32 6.887 1 72.94 43 LEU B O 1
ATOM 2541 N N . ASP B 1 44 ? -6.562 14.438 5.02 1 80.19 44 ASP B N 1
ATOM 2542 C CA . ASP B 1 44 ? -6.062 13.234 4.367 1 80.19 44 ASP B CA 1
ATOM 2543 C C . ASP B 1 44 ? -4.828 12.695 5.086 1 80.19 44 ASP B C 1
ATOM 2545 O O . ASP B 1 44 ? -4.695 11.484 5.277 1 80.19 44 ASP B O 1
ATOM 2549 N N . VAL B 1 45 ? -3.938 13.555 5.461 1 81.19 45 VAL B N 1
ATOM 2550 C CA . VAL B 1 45 ? -2.727 13.141 6.164 1 81.19 45 VAL B CA 1
ATOM 2551 C C . VAL B 1 45 ? -3.094 12.539 7.516 1 81.19 45 VAL B C 1
ATOM 2553 O O . VAL B 1 45 ? -2.516 11.531 7.934 1 81.19 45 VAL B O 1
ATOM 2556 N N . THR B 1 46 ? -4.016 13.156 8.164 1 75.12 46 THR B N 1
ATOM 2557 C CA . THR B 1 46 ? -4.473 12.656 9.461 1 75.12 46 THR B CA 1
ATOM 2558 C C . THR B 1 46 ? -5.043 11.25 9.328 1 75.12 46 THR B C 1
ATOM 2560 O O . THR B 1 46 ? -4.766 10.383 10.156 1 75.12 46 THR B O 1
ATOM 2563 N N . LEU B 1 47 ? -5.785 11.078 8.305 1 78.44 47 LEU B N 1
ATOM 2564 C CA . LEU B 1 47 ? -6.387 9.766 8.078 1 78.44 47 LEU B CA 1
ATOM 2565 C C . LEU B 1 47 ? -5.312 8.711 7.828 1 78.44 47 LEU B C 1
ATOM 2567 O O . LEU B 1 47 ? -5.438 7.57 8.281 1 78.44 47 LEU B O 1
ATOM 2571 N N . LYS B 1 48 ? -4.309 9.078 7.086 1 86.69 48 LYS B N 1
ATOM 2572 C CA . LYS B 1 48 ? -3.207 8.148 6.84 1 86.69 48 LYS B CA 1
ATOM 2573 C C . LYS B 1 48 ? -2.479 7.809 8.133 1 86.69 48 LYS B C 1
ATOM 2575 O O . LYS B 1 48 ? -2.129 6.648 8.367 1 86.69 48 LYS B O 1
ATOM 2580 N N . LEU B 1 49 ? -2.223 8.797 8.938 1 82 49 LEU B N 1
ATOM 2581 C CA . LEU B 1 49 ? -1.551 8.578 10.219 1 82 49 LEU B CA 1
ATOM 2582 C C . LEU B 1 49 ? -2.414 7.73 11.148 1 82 49 LEU B C 1
ATOM 2584 O O . LEU B 1 49 ? -1.899 6.875 11.867 1 82 49 LEU B O 1
ATOM 2588 N N . GLN B 1 50 ? -3.678 7.988 11.117 1 80.06 50 GLN B N 1
ATOM 2589 C CA . GLN B 1 50 ? -4.594 7.164 11.891 1 80.06 50 GLN B CA 1
ATOM 2590 C C . GLN B 1 50 ? -4.559 5.711 11.422 1 80.06 50 GLN B C 1
ATOM 2592 O O . GLN B 1 50 ? -4.676 4.789 12.234 1 80.06 50 GLN B O 1
ATOM 2597 N N . ALA B 1 51 ? -4.516 5.551 10.18 1 86.81 51 ALA B N 1
ATOM 2598 C CA . ALA B 1 51 ? -4.414 4.195 9.641 1 86.81 51 ALA B CA 1
ATOM 2599 C C . ALA B 1 51 ? -3.16 3.492 10.148 1 86.81 51 ALA B C 1
ATOM 2601 O O . ALA B 1 51 ? -3.189 2.293 10.438 1 86.81 51 ALA B O 1
ATOM 2602 N N . MET B 1 52 ? -2.033 4.191 10.203 1 88.38 52 MET B N 1
ATOM 2603 C CA . MET B 1 52 ? -0.812 3.617 10.758 1 88.38 52 MET B CA 1
ATOM 2604 C C . MET B 1 52 ? -1.039 3.135 12.188 1 88.38 52 MET B C 1
ATOM 2606 O O . MET B 1 52 ? -0.667 2.014 12.539 1 88.38 52 MET B O 1
ATOM 2610 N N . ILE B 1 53 ? -1.694 3.949 12.953 1 84.25 53 ILE B N 1
ATOM 2611 C CA . ILE B 1 53 ? -1.972 3.594 14.336 1 84.25 53 ILE B CA 1
ATOM 2612 C C . ILE B 1 53 ? -2.908 2.391 14.383 1 84.25 53 ILE B C 1
ATOM 2614 O O . ILE B 1 53 ? -2.727 1.486 15.203 1 84.25 53 ILE B O 1
ATOM 2618 N N . TYR B 1 54 ? -3.859 2.426 13.547 1 85.25 54 TYR B N 1
ATOM 2619 C CA . TYR B 1 54 ? -4.805 1.32 13.461 1 85.25 54 TYR B CA 1
ATOM 2620 C C . TYR B 1 54 ? -4.082 0.002 13.219 1 85.25 54 TYR B C 1
ATOM 2622 O O . TYR B 1 54 ? -4.324 -0.986 13.914 1 85.25 54 TYR B O 1
ATOM 2630 N N . HIS B 1 55 ? -3.268 -0.027 12.289 1 93.56 55 HIS B N 1
ATOM 2631 C CA . HIS B 1 55 ? -2.541 -1.247 11.961 1 93.56 55 HIS B CA 1
ATOM 2632 C C . HIS B 1 55 ? -1.537 -1.605 13.055 1 93.56 55 HIS B C 1
ATOM 2634 O O . HIS B 1 55 ? -1.288 -2.785 13.305 1 93.56 55 HIS B O 1
ATOM 2640 N N . LEU B 1 56 ? -0.958 -0.579 13.672 1 90.44 56 LEU B N 1
ATOM 2641 C CA . LEU B 1 56 ? -0.082 -0.815 14.812 1 90.44 56 LEU B CA 1
ATOM 2642 C C . LEU B 1 56 ? -0.844 -1.479 15.953 1 90.44 56 LEU B C 1
ATOM 2644 O O . LEU B 1 56 ? -0.346 -2.422 16.578 1 90.44 56 LEU B O 1
ATOM 2648 N N . GLU B 1 57 ? -2.014 -1.046 16.203 1 88.31 57 GLU B N 1
ATOM 2649 C CA . GLU B 1 57 ? -2.838 -1.62 17.266 1 88.31 57 GLU B CA 1
ATOM 2650 C C . GLU B 1 57 ? -3.232 -3.057 16.938 1 88.31 57 GLU B C 1
ATOM 2652 O O . GLU B 1 57 ? -3.195 -3.93 17.812 1 88.31 57 GLU B O 1
ATOM 2657 N N . ASN B 1 58 ? -3.637 -3.266 15.75 1 92.31 58 ASN B N 1
ATOM 2658 C CA . ASN B 1 58 ? -3.955 -4.625 15.328 1 92.31 58 ASN B CA 1
ATOM 2659 C C . ASN B 1 58 ? -2.744 -5.547 15.445 1 92.31 58 ASN B C 1
ATOM 2661 O O . ASN B 1 58 ? -2.869 -6.688 15.898 1 92.31 58 ASN B O 1
ATOM 2665 N N . TYR B 1 59 ? -1.616 -5.02 15.047 1 93.38 59 TYR B N 1
ATOM 2666 C CA . TYR B 1 59 ? -0.389 -5.797 15.188 1 93.38 59 TYR B CA 1
ATOM 2667 C C . TYR B 1 59 ? -0.131 -6.152 16.641 1 93.38 59 TYR B C 1
ATOM 2669 O O . TYR B 1 59 ? 0.238 -7.289 16.953 1 93.38 59 TYR B O 1
ATOM 2677 N N . THR B 1 60 ? -0.288 -5.168 17.484 1 91.19 60 THR B N 1
ATOM 2678 C CA . THR B 1 60 ? -0.063 -5.359 18.922 1 91.19 60 THR B CA 1
ATOM 2679 C C . THR B 1 60 ? -0.96 -6.469 19.453 1 91.19 60 THR B C 1
ATOM 2681 O O . THR B 1 60 ? -0.5 -7.34 20.203 1 91.19 60 THR B O 1
ATOM 2684 N N . ARG B 1 61 ? -2.188 -6.434 19.062 1 91.88 61 ARG B N 1
ATOM 2685 C CA . ARG B 1 61 ? -3.139 -7.453 19.5 1 91.88 61 ARG B CA 1
ATOM 2686 C C . ARG B 1 61 ? -2.732 -8.836 18.984 1 91.88 61 ARG B C 1
ATOM 2688 O O . ARG B 1 61 ? -2.689 -9.797 19.766 1 91.88 61 ARG B O 1
ATOM 2695 N N . LEU B 1 62 ? -2.451 -8.953 17.75 1 90 62 LEU B N 1
ATOM 2696 C CA . LEU B 1 62 ? -2.074 -10.219 17.141 1 90 62 LEU B CA 1
ATOM 2697 C C . LEU B 1 62 ? -0.78 -10.75 17.734 1 90 62 LEU B C 1
ATOM 2699 O O . LEU B 1 62 ? -0.64 -11.961 17.953 1 90 62 LEU B O 1
ATOM 2703 N N . ASP B 1 63 ? 0.191 -9.82 17.891 1 89.25 63 ASP B N 1
ATOM 2704 C CA . ASP B 1 63 ? 1.465 -10.195 18.484 1 89.25 63 ASP B CA 1
ATOM 2705 C C . ASP B 1 63 ? 1.252 -10.867 19.844 1 89.25 63 ASP B C 1
ATOM 2707 O O . ASP B 1 63 ? 1.879 -11.891 20.141 1 89.25 63 ASP B O 1
ATOM 2711 N N . SER B 1 64 ? 0.366 -10.328 20.625 1 87.88 64 SER B N 1
ATOM 2712 C CA . SER B 1 64 ? 0.037 -10.906 21.922 1 87.88 64 SER B CA 1
ATOM 2713 C C . SER B 1 64 ? -0.613 -12.273 21.781 1 87.88 64 SER B C 1
ATOM 2715 O O . SER B 1 64 ? -0.305 -13.195 22.531 1 87.88 64 SER B O 1
ATOM 2717 N N . GLU B 1 65 ? -1.479 -12.414 20.828 1 85.56 65 GLU B N 1
ATOM 2718 C CA . GLU B 1 65 ? -2.156 -13.68 20.578 1 85.56 65 GLU B CA 1
ATOM 2719 C C . GLU B 1 65 ? -1.17 -14.758 20.125 1 85.56 65 GLU B C 1
ATOM 2721 O O . GLU B 1 65 ? -1.223 -15.891 20.609 1 85.56 65 GLU B O 1
ATOM 2726 N N . TYR B 1 66 ? -0.324 -14.336 19.25 1 81.5 66 TYR B N 1
ATOM 2727 C CA . TYR B 1 66 ? 0.657 -15.297 18.75 1 81.5 66 TYR B CA 1
ATOM 2728 C C . TYR B 1 66 ? 1.615 -15.719 19.859 1 81.5 66 TYR B C 1
ATOM 2730 O O . TYR B 1 66 ? 2.014 -16.891 19.922 1 81.5 66 TYR B O 1
ATOM 2738 N N . GLN B 1 67 ? 2.031 -14.812 20.625 1 81.56 67 GLN B N 1
ATOM 2739 C CA . GLN B 1 67 ? 2.908 -15.141 21.734 1 81.56 67 GLN B CA 1
ATOM 2740 C C . GLN B 1 67 ? 2.234 -16.125 22.688 1 81.56 67 GLN B C 1
ATOM 2742 O O . GLN B 1 67 ? 2.85 -17.109 23.125 1 81.56 67 GLN B O 1
ATOM 2747 N N . ASN B 1 68 ? 1.008 -15.898 22.922 1 80.5 68 ASN B N 1
ATOM 2748 C CA . ASN B 1 68 ? 0.248 -16.781 23.812 1 80.5 68 ASN B CA 1
ATOM 2749 C C . ASN B 1 68 ? 0.078 -18.172 23.203 1 80.5 68 ASN B C 1
ATOM 2751 O O . ASN B 1 68 ? 0.226 -19.172 23.891 1 80.5 68 ASN B O 1
ATOM 2755 N N . GLU B 1 69 ? -0.242 -18.172 21.938 1 77.44 69 GLU B N 1
ATOM 2756 C CA . GLU B 1 69 ? -0.419 -19.453 21.25 1 77.44 69 GLU B CA 1
ATOM 2757 C C . GLU B 1 69 ? 0.896 -20.219 21.172 1 77.44 69 GLU B C 1
ATOM 2759 O O . GLU B 1 69 ? 0.916 -21.438 21.328 1 77.44 69 GLU B O 1
ATOM 2764 N N . ALA B 1 70 ? 1.948 -19.5 20.828 1 72.88 70 ALA B N 1
ATOM 2765 C CA . ALA B 1 70 ? 3.26 -20.141 20.75 1 72.88 70 ALA B CA 1
ATOM 2766 C C . ALA B 1 70 ? 3.648 -20.766 22.094 1 72.88 70 ALA B C 1
ATOM 2768 O O . ALA B 1 70 ? 4.191 -21.875 22.141 1 72.88 70 ALA B O 1
ATOM 2769 N N . MET B 1 71 ? 3.354 -20.125 23.125 1 74.75 71 MET B N 1
ATOM 2770 C CA . MET B 1 71 ? 3.645 -20.625 24.469 1 74.75 71 MET B CA 1
ATOM 2771 C C . MET B 1 71 ? 2.832 -21.875 24.766 1 74.75 71 MET B C 1
ATOM 2773 O O . MET B 1 71 ? 3.361 -22.859 25.297 1 74.75 71 MET B O 1
ATOM 2777 N N . LYS B 1 72 ? 1.647 -21.781 24.281 1 74.62 72 LYS B N 1
ATOM 2778 C CA . LYS B 1 72 ? 0.773 -22.922 24.516 1 74.62 72 LYS B CA 1
ATOM 2779 C C . LYS B 1 72 ? 1.215 -24.125 23.672 1 74.62 72 LYS B C 1
ATOM 2781 O O . LYS B 1 72 ? 1.2 -25.266 24.156 1 74.62 72 LYS B O 1
ATOM 2786 N N . HIS B 1 73 ? 1.48 -23.812 22.422 1 71.38 73 HIS B N 1
ATOM 2787 C CA . HIS B 1 73 ? 1.896 -24.875 21.5 1 71.38 73 HIS B CA 1
ATOM 2788 C C . HIS B 1 73 ? 3.217 -25.5 21.938 1 71.38 73 HIS B C 1
ATOM 2790 O O . HIS B 1 73 ? 3.404 -26.703 21.812 1 71.38 73 HIS B O 1
ATOM 2796 N N . PHE B 1 74 ? 4.156 -24.625 22.281 1 67.19 74 PHE B N 1
ATOM 2797 C CA . PHE B 1 74 ? 5.449 -25.109 22.766 1 67.19 74 PHE B CA 1
ATOM 2798 C C . PHE B 1 74 ? 5.277 -26.062 23.922 1 67.19 74 PHE B C 1
ATOM 2800 O O . PHE B 1 74 ? 6.012 -27.047 24.047 1 67.19 74 PHE B O 1
ATOM 2807 N N . CYS B 1 75 ? 4.336 -25.812 24.703 1 66.31 75 CYS B N 1
ATOM 2808 C CA . CYS B 1 75 ? 4.078 -26.703 25.828 1 66.31 75 CYS B CA 1
ATOM 2809 C C . CYS B 1 75 ? 3.668 -28.094 25.328 1 66.31 75 CYS B C 1
ATOM 2811 O O . CYS B 1 75 ? 4.023 -29.109 25.938 1 66.31 75 CYS B O 1
ATOM 2813 N N . LYS B 1 76 ? 3.074 -28.062 24.141 1 65.94 76 LYS B N 1
ATOM 2814 C CA . LYS B 1 76 ? 2.607 -29.344 23.594 1 65.94 76 LYS B CA 1
ATOM 2815 C C . LYS B 1 76 ? 3.604 -29.906 22.594 1 65.94 76 LYS B C 1
ATOM 2817 O O . LYS B 1 76 ? 3.783 -31.125 22.5 1 65.94 76 LYS B O 1
ATOM 2822 N N . PHE B 1 77 ? 4.145 -29.047 21.734 1 64.31 77 PHE B N 1
ATOM 2823 C CA . PHE B 1 77 ? 5.07 -29.438 20.688 1 64.31 77 PHE B CA 1
ATOM 2824 C C . PHE B 1 77 ? 6.336 -28.594 20.734 1 64.31 77 PHE B C 1
ATOM 2826 O O . PHE B 1 77 ? 6.422 -27.547 20.078 1 64.31 77 PHE B O 1
ATOM 2833 N N . PRO B 1 78 ? 7.348 -29.109 21.312 1 60.84 78 PRO B N 1
ATOM 2834 C CA . PRO B 1 78 ? 8.602 -28.375 21.438 1 60.84 78 PRO B CA 1
ATOM 2835 C C . PRO B 1 78 ? 9.289 -28.125 20.094 1 60.84 78 PRO B C 1
ATOM 2837 O O . PRO B 1 78 ? 9.18 -28.953 19.188 1 60.84 78 PRO B O 1
ATOM 2840 N N . ASN B 1 79 ? 9.664 -26.984 19.656 1 57.41 79 ASN B N 1
ATOM 2841 C CA . ASN B 1 79 ? 10.461 -26.578 18.5 1 57.41 79 ASN B CA 1
ATOM 2842 C C . ASN B 1 79 ? 9.57 -26.188 17.312 1 57.41 79 ASN B C 1
ATOM 2844 O O . ASN B 1 79 ? 10.023 -26.156 16.172 1 57.41 79 ASN B O 1
ATOM 2848 N N . SER B 1 80 ? 8.266 -26.188 17.703 1 57.56 80 SER B N 1
ATOM 2849 C CA . SER B 1 80 ? 7.391 -25.859 16.578 1 57.56 80 SER B CA 1
ATOM 2850 C C . SER B 1 80 ? 7.461 -24.375 16.234 1 57.56 80 SER B C 1
ATOM 2852 O O . SER B 1 80 ? 7.676 -23.531 17.109 1 57.56 80 SER B O 1
ATOM 2854 N N . ARG B 1 81 ? 7.582 -24.109 14.977 1 60.78 81 ARG B N 1
ATOM 2855 C CA . ARG B 1 81 ? 7.492 -22.734 14.477 1 60.78 81 ARG B CA 1
ATOM 2856 C C . ARG B 1 81 ? 6.074 -22.406 14.016 1 60.78 81 ARG B C 1
ATOM 2858 O O . ARG B 1 81 ? 5.387 -23.266 13.453 1 60.78 81 ARG B O 1
ATOM 2865 N N . SER B 1 82 ? 5.594 -21.266 14.672 1 62.41 82 SER B N 1
ATOM 2866 C CA . SER B 1 82 ? 4.266 -20.844 14.234 1 62.41 82 SER B CA 1
ATOM 2867 C C . SER B 1 82 ? 4.352 -19.672 13.258 1 62.41 82 SER B C 1
ATOM 2869 O O . SER B 1 82 ? 4.953 -18.641 13.562 1 62.41 82 SER B O 1
ATOM 2871 N N . ASN B 1 83 ? 3.971 -19.922 12.109 1 62.62 83 ASN B N 1
ATOM 2872 C CA . ASN B 1 83 ? 3.926 -18.859 11.117 1 62.62 83 ASN B CA 1
ATOM 2873 C C . ASN B 1 83 ? 2.938 -17.766 11.508 1 62.62 83 ASN B C 1
ATOM 2875 O O . ASN B 1 83 ? 1.869 -18.047 12.047 1 62.62 83 ASN B O 1
ATOM 2879 N N . CYS B 1 84 ? 3.434 -16.562 11.453 1 72.06 84 CYS B N 1
ATOM 2880 C CA . CYS B 1 84 ? 2.643 -15.398 11.859 1 72.06 84 CYS B CA 1
ATOM 2881 C C . CYS B 1 84 ? 2.275 -14.539 10.656 1 72.06 84 CYS B C 1
ATOM 2883 O O . CYS B 1 84 ? 2.48 -13.328 10.672 1 72.06 84 CYS B O 1
ATOM 2885 N N . CYS B 1 85 ? 1.562 -15.062 9.711 1 75.75 85 CYS B N 1
ATOM 2886 C CA . CYS B 1 85 ? 1.261 -14.391 8.453 1 75.75 85 CYS B CA 1
ATOM 2887 C C . CYS B 1 85 ? 0.399 -13.156 8.688 1 75.75 85 CYS B C 1
ATOM 2889 O O . CYS B 1 85 ? 0.57 -12.133 8.016 1 75.75 85 CYS B O 1
ATOM 2891 N N . LEU B 1 86 ? -0.418 -13.203 9.734 1 82.25 86 LEU B N 1
ATOM 2892 C CA . LEU B 1 86 ? -1.322 -12.086 9.984 1 82.25 86 LEU B CA 1
ATOM 2893 C C . LEU B 1 86 ? -0.548 -10.852 10.43 1 82.25 86 LEU B C 1
ATOM 2895 O O . LEU B 1 86 ? -0.944 -9.719 10.125 1 82.25 86 LEU B O 1
ATOM 2899 N N . LEU B 1 87 ? 0.559 -11.148 11.102 1 87.5 87 LEU B N 1
ATOM 2900 C CA . LEU B 1 87 ? 1.396 -10.031 11.547 1 87.5 87 LEU B CA 1
ATOM 2901 C C . LEU B 1 87 ? 2.045 -9.336 10.352 1 87.5 87 LEU B C 1
ATOM 2903 O O . LEU B 1 87 ? 2.166 -8.109 10.336 1 87.5 87 LEU B O 1
ATOM 2907 N N . ILE B 1 88 ? 2.348 -10.086 9.367 1 86.94 88 ILE B N 1
ATOM 2908 C CA . ILE B 1 88 ? 2.961 -9.547 8.156 1 86.94 88 ILE B CA 1
ATOM 2909 C C . ILE B 1 88 ? 1.963 -8.648 7.426 1 86.94 88 ILE B C 1
ATOM 2911 O O . ILE B 1 88 ? 2.33 -7.586 6.914 1 86.94 88 ILE B O 1
ATOM 2915 N N . HIS B 1 89 ? 0.707 -9.086 7.422 1 88.19 89 HIS B N 1
ATOM 2916 C CA . HIS B 1 89 ? -0.325 -8.32 6.727 1 88.19 89 HIS B CA 1
ATOM 2917 C C . HIS B 1 89 ? -0.499 -6.938 7.344 1 88.19 89 HIS B C 1
ATOM 2919 O O . HIS B 1 89 ? -0.591 -5.941 6.625 1 88.19 89 HIS B O 1
ATOM 2925 N N . GLU B 1 90 ? -0.498 -6.902 8.664 1 92.88 90 GLU B N 1
ATOM 2926 C CA . GLU B 1 90 ? -0.647 -5.625 9.352 1 92.88 90 GLU B CA 1
ATOM 2927 C C . GLU B 1 90 ? 0.586 -4.746 9.156 1 92.88 90 GLU B C 1
ATOM 2929 O O . GLU B 1 90 ? 0.468 -3.533 8.977 1 92.88 90 GLU B O 1
ATOM 2934 N N . LEU B 1 91 ? 1.737 -5.379 9.211 1 92.75 91 LEU B N 1
ATOM 2935 C CA . LEU B 1 91 ? 2.98 -4.633 9.039 1 92.75 91 LEU B CA 1
ATOM 2936 C C . LEU B 1 91 ? 3.061 -4.031 7.641 1 92.75 91 LEU B C 1
ATOM 2938 O O . LEU B 1 91 ? 3.457 -2.875 7.48 1 92.75 91 LEU B O 1
ATOM 2942 N N . GLU B 1 92 ? 2.711 -4.785 6.66 1 92.94 92 GLU B N 1
ATOM 2943 C CA . GLU B 1 92 ? 2.742 -4.277 5.289 1 92.94 92 GLU B CA 1
ATOM 2944 C C . GLU B 1 92 ? 1.753 -3.129 5.105 1 92.94 92 GLU B C 1
ATOM 2946 O O . GLU B 1 92 ? 2.078 -2.117 4.48 1 92.94 92 GLU B O 1
ATOM 2951 N N . ALA B 1 93 ? 0.557 -3.326 5.637 1 94.06 93 ALA B N 1
ATOM 2952 C CA . ALA B 1 93 ? -0.441 -2.262 5.57 1 94.06 93 ALA B CA 1
ATOM 2953 C C . ALA B 1 93 ? 0.073 -0.984 6.227 1 94.06 93 ALA B C 1
ATOM 2955 O O . ALA B 1 93 ? -0.119 0.114 5.699 1 94.06 93 ALA B O 1
ATOM 2956 N N . TYR B 1 94 ? 0.766 -1.162 7.387 1 94.88 94 TYR B N 1
ATOM 2957 C CA . TYR B 1 94 ? 1.369 -0.052 8.117 1 94.88 94 TYR B CA 1
ATOM 2958 C C . TYR B 1 94 ? 2.389 0.679 7.254 1 94.88 94 TYR B C 1
ATOM 2960 O O . TYR B 1 94 ? 2.375 1.909 7.172 1 94.88 94 TYR B O 1
ATOM 2968 N N . LEU B 1 95 ? 3.229 -0.073 6.594 1 94.94 95 LEU B N 1
ATOM 2969 C CA . LEU B 1 95 ? 4.293 0.501 5.773 1 94.94 95 LEU B CA 1
ATOM 2970 C C . LEU B 1 95 ? 3.715 1.226 4.562 1 94.94 95 LEU B C 1
ATOM 2972 O O . LEU B 1 95 ? 4.262 2.242 4.125 1 94.94 95 LEU B O 1
ATOM 2976 N N . PHE B 1 96 ? 2.627 0.711 4.082 1 93.81 96 PHE B N 1
ATOM 2977 C CA . PHE B 1 96 ? 1.965 1.366 2.959 1 93.81 96 PHE B CA 1
ATOM 2978 C C . PHE B 1 96 ? 1.414 2.727 3.375 1 93.81 96 PHE B C 1
ATOM 2980 O O . PHE B 1 96 ? 1.508 3.697 2.621 1 93.81 96 PHE B O 1
ATOM 2987 N N . GLN B 1 97 ? 0.852 2.777 4.527 1 92.12 97 GLN B N 1
ATOM 2988 C CA . GLN B 1 97 ? 0.303 4.039 5.016 1 92.12 97 GLN B CA 1
ATOM 2989 C C . GLN B 1 97 ? 1.412 5.043 5.312 1 92.12 97 GLN B C 1
ATOM 2991 O O . GLN B 1 97 ? 1.229 6.25 5.133 1 92.12 97 GLN B O 1
ATOM 2996 N N . PHE B 1 98 ? 2.539 4.539 5.762 1 92.75 98 PHE B N 1
ATOM 2997 C CA . PHE B 1 98 ? 3.703 5.387 5.988 1 92.75 98 PHE B CA 1
ATOM 2998 C C . PHE B 1 98 ? 4.066 6.156 4.723 1 92.75 98 PHE B C 1
ATOM 3000 O O . PHE B 1 98 ? 4.148 7.383 4.738 1 92.75 98 PHE B O 1
ATOM 3007 N N . LYS B 1 99 ? 4.238 5.434 3.658 1 93.81 99 LYS B N 1
ATOM 3008 C CA . LYS B 1 99 ? 4.621 6.07 2.4 1 93.81 99 LYS B CA 1
ATOM 3009 C C . LYS B 1 99 ? 3.51 6.98 1.887 1 93.81 99 LYS B C 1
ATOM 3011 O O . LYS B 1 99 ? 3.779 8.062 1.355 1 93.81 99 LYS B O 1
ATOM 3016 N N . SER B 1 100 ? 2.285 6.555 2.021 1 92.25 100 SER B N 1
ATOM 3017 C CA . SER B 1 100 ? 1.145 7.336 1.555 1 92.25 100 SER B CA 1
ATOM 3018 C C . SER B 1 100 ? 1.038 8.664 2.303 1 92.25 100 SER B C 1
ATOM 3020 O O . SER B 1 100 ? 0.648 9.68 1.725 1 92.25 100 SER B O 1
ATOM 3022 N N . SER B 1 101 ? 1.347 8.656 3.602 1 89.69 101 SER B N 1
ATOM 3023 C CA . SER B 1 101 ? 1.278 9.875 4.398 1 89.69 101 SER B CA 1
ATOM 3024 C C . SER B 1 101 ? 2.27 10.922 3.896 1 89.69 101 SER B C 1
ATOM 3026 O O . SER B 1 101 ? 1.96 12.117 3.869 1 89.69 101 SER B O 1
ATOM 3028 N N . LEU B 1 102 ? 3.438 10.445 3.463 1 91.5 102 LEU B N 1
ATOM 3029 C CA . LEU B 1 102 ? 4.445 11.344 2.91 1 91.5 102 LEU B CA 1
ATOM 3030 C C . LEU B 1 102 ? 3.986 11.922 1.577 1 91.5 102 LEU B C 1
ATOM 3032 O O . LEU B 1 102 ? 4.156 13.117 1.324 1 91.5 102 LEU B O 1
ATOM 3036 N N . ASP B 1 103 ? 3.346 11.07 0.741 1 91.44 103 ASP B N 1
ATOM 3037 C CA . ASP B 1 103 ? 2.867 11.492 -0.571 1 91.44 103 ASP B CA 1
ATOM 3038 C C . ASP B 1 103 ? 1.778 12.555 -0.44 1 91.44 103 ASP B C 1
ATOM 3040 O O . ASP B 1 103 ? 1.715 13.492 -1.242 1 91.44 103 ASP B O 1
ATOM 3044 N N . VAL B 1 104 ? 0.97 12.422 0.561 1 88.25 104 VAL B N 1
ATOM 3045 C CA . VAL B 1 104 ? -0.14 13.352 0.746 1 88.25 104 VAL B CA 1
ATOM 3046 C C . VAL B 1 104 ? 0.369 14.641 1.383 1 88.25 104 VAL B C 1
ATOM 3048 O O . VAL B 1 104 ? -0.047 15.742 0.997 1 88.25 104 VAL B O 1
ATOM 3051 N N . ALA B 1 105 ? 1.288 14.562 2.285 1 86.75 105 ALA B N 1
ATOM 3052 C CA . ALA B 1 105 ? 1.77 15.711 3.045 1 86.75 105 ALA B CA 1
ATOM 3053 C C . ALA B 1 105 ? 2.451 16.734 2.133 1 86.75 105 ALA B C 1
ATOM 3055 O O . ALA B 1 105 ? 2.279 17.938 2.301 1 86.75 105 ALA B O 1
ATOM 3056 N N . ILE B 1 106 ? 3.164 16.25 1.174 1 88.12 106 ILE B N 1
ATOM 3057 C CA . ILE B 1 106 ? 3.965 17.156 0.359 1 88.12 106 ILE B CA 1
ATOM 3058 C C . ILE B 1 106 ? 3.053 17.969 -0.556 1 88.12 106 ILE B C 1
ATOM 3060 O O . ILE B 1 106 ? 3.469 19 -1.109 1 88.12 106 ILE B O 1
ATOM 3064 N N . LYS B 1 107 ? 1.812 17.609 -0.703 1 87.56 107 LYS B N 1
ATOM 3065 C CA . LYS B 1 107 ? 0.882 18.297 -1.594 1 87.56 107 LYS B CA 1
ATOM 3066 C C . LYS B 1 107 ? 0.539 19.688 -1.064 1 87.56 107 LYS B C 1
ATOM 3068 O O . LYS B 1 107 ? 0.041 20.531 -1.808 1 87.56 107 LYS B O 1
ATOM 3073 N N . VAL B 1 108 ? 0.797 19.875 0.185 1 82.5 108 VAL B N 1
ATOM 3074 C CA . VAL B 1 108 ? 0.549 21.188 0.776 1 82.5 108 VAL B CA 1
ATOM 3075 C C . VAL B 1 108 ? 1.31 22.266 -0.002 1 82.5 108 VAL B C 1
ATOM 3077 O O . VAL B 1 108 ? 0.777 23.344 -0.266 1 82.5 108 VAL B O 1
ATOM 3080 N N . LEU B 1 109 ? 2.479 21.938 -0.415 1 83.69 109 LEU B N 1
ATOM 3081 C CA . LEU B 1 109 ? 3.299 22.906 -1.143 1 83.69 109 LEU B CA 1
ATOM 3082 C C . LEU B 1 109 ? 2.725 23.172 -2.531 1 83.69 109 LEU B C 1
ATOM 3084 O O . LEU B 1 109 ? 2.842 24.281 -3.057 1 83.69 109 LEU B O 1
ATOM 3088 N N . GLY B 1 110 ? 2.102 22.141 -3.08 1 85.75 110 GLY B N 1
ATOM 3089 C CA . GLY B 1 110 ? 1.461 22.328 -4.375 1 85.75 110 GLY B CA 1
ATOM 3090 C C . GLY B 1 110 ? 0.272 23.266 -4.328 1 85.75 110 GLY B C 1
ATOM 3091 O O . GLY B 1 110 ? -0.029 23.938 -5.316 1 85.75 110 GLY B O 1
ATOM 3092 N N . VAL B 1 111 ? -0.358 23.312 -3.238 1 83.75 111 VAL B N 1
ATOM 3093 C CA . VAL B 1 111 ? -1.486 24.219 -3.059 1 83.75 111 VAL B CA 1
ATOM 3094 C C . VAL B 1 111 ? -0.975 25.641 -2.783 1 83.75 111 VAL B C 1
ATOM 3096 O O . VAL B 1 111 ? -1.476 26.609 -3.355 1 83.75 111 VAL B O 1
ATOM 3099 N N . LEU B 1 112 ? 0.097 25.734 -1.983 1 80.94 112 LEU B N 1
ATOM 3100 C CA . LEU B 1 112 ? 0.61 27.016 -1.541 1 80.94 112 LEU B CA 1
ATOM 3101 C C . LEU B 1 112 ? 1.445 27.672 -2.635 1 80.94 112 LEU B C 1
ATOM 3103 O O . LEU B 1 112 ? 1.408 28.906 -2.801 1 80.94 112 LEU B O 1
ATOM 3107 N N . LEU B 1 113 ? 2.176 26.859 -3.4 1 85.31 113 LEU B N 1
ATOM 3108 C CA . LEU B 1 113 ? 3.07 27.344 -4.441 1 85.31 113 LEU B CA 1
ATOM 3109 C C . LEU B 1 113 ? 2.889 26.562 -5.734 1 85.31 113 LEU B C 1
ATOM 3111 O O . LEU B 1 113 ? 3.828 25.922 -6.215 1 85.31 113 LEU B O 1
ATOM 3115 N N . PRO B 1 114 ? 1.725 26.672 -6.297 1 85.44 114 PRO B N 1
ATOM 3116 C CA . PRO B 1 114 ? 1.349 25.797 -7.414 1 85.44 114 PRO B CA 1
ATOM 3117 C C . PRO B 1 114 ? 2.234 26 -8.641 1 85.44 114 PRO B C 1
ATOM 3119 O O . PRO B 1 114 ? 2.391 25.078 -9.453 1 85.44 114 PRO B O 1
ATOM 3122 N N . ASN B 1 115 ? 2.877 27.078 -8.836 1 84.12 115 ASN B N 1
ATOM 3123 C CA . ASN B 1 115 ? 3.707 27.359 -10 1 84.12 115 ASN B CA 1
ATOM 3124 C C . ASN B 1 115 ? 5.078 26.703 -9.883 1 84.12 115 ASN B C 1
ATOM 3126 O O . ASN B 1 115 ? 5.789 26.562 -10.875 1 84.12 115 ASN B O 1
ATOM 3130 N N . TYR B 1 116 ? 5.328 26.281 -8.68 1 83.5 116 TYR B N 1
ATOM 3131 C CA . TYR B 1 116 ? 6.684 25.781 -8.453 1 83.5 116 TYR B CA 1
ATOM 3132 C C . TYR B 1 116 ? 6.676 24.312 -8.078 1 83.5 116 TYR B C 1
ATOM 3134 O O . TYR B 1 116 ? 7.66 23.594 -8.312 1 83.5 116 TYR B O 1
ATOM 3142 N N . PHE B 1 117 ? 5.629 23.922 -7.422 1 84.25 117 PHE B N 1
ATOM 3143 C CA . PHE B 1 117 ? 5.578 22.547 -6.922 1 84.25 117 PHE B CA 1
ATOM 3144 C C . PHE B 1 117 ? 4.375 21.812 -7.496 1 84.25 117 PHE B C 1
ATOM 3146 O O . PHE B 1 117 ? 3.25 21.969 -7.012 1 84.25 117 PHE B O 1
ATOM 3153 N N . LYS B 1 118 ? 4.566 21.047 -8.516 1 72.31 118 LYS B N 1
ATOM 3154 C CA . LYS B 1 118 ? 3.504 20.266 -9.148 1 72.31 118 LYS B CA 1
ATOM 3155 C C . LYS B 1 118 ? 3.607 18.781 -8.781 1 72.31 118 LYS B C 1
ATOM 3157 O O . LYS B 1 118 ? 2.953 17.938 -9.391 1 72.31 118 LYS B O 1
ATOM 3162 N N . THR B 1 119 ? 4.223 18.594 -7.676 1 65.25 119 THR B N 1
ATOM 3163 C CA . THR B 1 119 ? 4.555 17.203 -7.398 1 65.25 119 THR B CA 1
ATOM 3164 C C . THR B 1 119 ? 3.367 16.484 -6.758 1 65.25 119 THR B C 1
ATOM 3166 O O . THR B 1 119 ? 2.717 17.031 -5.863 1 65.25 119 THR B O 1
ATOM 3169 N N . ASN B 1 120 ? 3.127 15.242 -7.254 1 68 120 ASN B N 1
ATOM 3170 C CA . ASN B 1 120 ? 2.012 14.422 -6.797 1 68 120 ASN B CA 1
ATOM 3171 C C . ASN B 1 120 ? 2.459 13.391 -5.766 1 68 120 ASN B C 1
ATOM 3173 O O . ASN B 1 120 ? 1.629 12.789 -5.078 1 68 120 ASN B O 1
ATOM 3177 N N . THR B 1 121 ? 3.766 13.219 -5.715 1 81.75 121 THR B N 1
ATOM 3178 C CA . THR B 1 121 ? 4.266 12.211 -4.781 1 81.75 121 THR B CA 1
ATOM 3179 C C . THR B 1 121 ? 5.59 12.656 -4.168 1 81.75 121 THR B C 1
ATOM 3181 O O . THR B 1 121 ? 6.227 13.586 -4.66 1 81.75 121 THR B O 1
ATOM 3184 N N . PHE B 1 122 ? 5.969 12.141 -3.012 1 83.12 122 PHE B N 1
ATOM 3185 C CA . PHE B 1 122 ? 7.258 12.359 -2.371 1 83.12 122 PHE B CA 1
ATOM 3186 C C . PHE B 1 122 ? 8.398 11.922 -3.281 1 83.12 122 PHE B C 1
ATOM 3188 O O . PHE B 1 122 ? 9.445 12.57 -3.342 1 83.12 122 PHE B O 1
ATOM 3195 N N . GLY B 1 123 ? 8.266 11.008 -4.145 1 79.69 123 GLY B N 1
ATOM 3196 C CA . GLY B 1 123 ? 9.047 10.539 -5.277 1 79.69 123 GLY B CA 1
ATOM 3197 C C . GLY B 1 123 ? 10.477 10.195 -4.914 1 79.69 123 GLY B C 1
ATOM 3198 O O . GLY B 1 123 ? 11.156 10.977 -4.246 1 79.69 123 GLY B O 1
ATOM 3199 N N . ASN B 1 124 ? 10.938 9.125 -5.312 1 87.62 124 ASN B N 1
ATOM 3200 C CA . ASN B 1 124 ? 12.312 8.672 -5.18 1 87.62 124 ASN B CA 1
ATOM 3201 C C . ASN B 1 124 ? 12.883 9 -3.801 1 87.62 124 ASN B C 1
ATOM 3203 O O . ASN B 1 124 ? 13.922 9.656 -3.695 1 87.62 124 ASN B O 1
ATOM 3207 N N . LYS B 1 125 ? 12.219 8.758 -2.752 1 90.38 125 LYS B N 1
ATOM 3208 C CA . LYS B 1 125 ? 12.633 8.906 -1.359 1 90.38 125 LYS B CA 1
ATOM 3209 C C . LYS B 1 125 ? 12.859 10.375 -1.008 1 90.38 125 LYS B C 1
ATOM 3211 O O . LYS B 1 125 ? 13.734 10.695 -0.203 1 90.38 125 LYS B O 1
ATOM 3216 N N . GLY B 1 126 ? 12.18 11.266 -1.702 1 90 126 GLY B N 1
ATOM 3217 C CA . GLY B 1 126 ? 12.234 12.688 -1.405 1 90 126 GLY B CA 1
ATOM 3218 C C . GLY B 1 126 ? 13.172 13.453 -2.316 1 90 126 GLY B C 1
ATOM 3219 O O . GLY B 1 126 ? 13.156 14.688 -2.348 1 90 126 GLY B O 1
ATOM 3220 N N . ASN B 1 127 ? 13.984 12.742 -3.152 1 92.38 127 ASN B N 1
ATOM 3221 C CA . ASN B 1 127 ? 14.961 13.406 -4.008 1 92.38 127 ASN B CA 1
ATOM 3222 C C . ASN B 1 127 ? 14.289 14.281 -5.059 1 92.38 127 ASN B C 1
ATOM 3224 O O . ASN B 1 127 ? 14.82 15.328 -5.438 1 92.38 127 ASN B O 1
ATOM 3228 N N . ARG B 1 128 ? 13.227 13.859 -5.52 1 89.44 128 ARG B N 1
ATOM 3229 C CA . ARG B 1 128 ? 12.484 14.695 -6.461 1 89.44 128 ARG B CA 1
ATOM 3230 C C . ARG B 1 128 ? 12.008 15.977 -5.797 1 89.44 128 ARG B C 1
ATOM 3232 O O . ARG B 1 128 ? 12.008 17.047 -6.418 1 89.44 128 ARG B O 1
ATOM 3239 N N . PHE B 1 129 ? 11.57 15.844 -4.566 1 89.25 129 PHE B N 1
ATOM 3240 C CA . PHE B 1 129 ? 11.133 17 -3.805 1 89.25 129 PHE B CA 1
ATOM 3241 C C . PHE B 1 129 ? 12.289 17.969 -3.586 1 89.25 129 PHE B C 1
ATOM 3243 O O . PHE B 1 129 ? 12.141 19.188 -3.77 1 89.25 129 PHE B O 1
ATOM 3250 N N . ILE B 1 130 ? 13.43 17.469 -3.277 1 92.12 130 ILE B N 1
ATOM 3251 C CA . ILE B 1 130 ? 14.633 18.281 -3.082 1 92.12 130 ILE B CA 1
ATOM 3252 C C . ILE B 1 130 ? 14.992 19 -4.379 1 92.12 130 ILE B C 1
ATOM 3254 O O . ILE B 1 130 ? 15.336 20.188 -4.367 1 92.12 130 ILE B O 1
ATOM 3258 N N . LYS B 1 131 ? 14.883 18.297 -5.469 1 92.19 131 LYS B N 1
ATOM 3259 C CA . LYS B 1 131 ? 15.156 18.906 -6.77 1 92.19 131 LYS B CA 1
ATOM 3260 C C . LYS B 1 131 ? 14.227 20.094 -7.031 1 92.19 131 LYS B C 1
ATOM 3262 O O . LYS B 1 131 ? 14.656 21.125 -7.531 1 92.19 131 LYS B O 1
ATOM 3267 N N . ASN B 1 132 ? 12.977 19.906 -6.719 1 89.31 132 ASN B N 1
ATOM 3268 C CA . ASN B 1 132 ? 12.008 20.984 -6.887 1 89.31 132 ASN B CA 1
ATOM 3269 C C . ASN B 1 132 ? 12.336 22.172 -5.984 1 89.31 132 ASN B C 1
ATOM 3271 O O . ASN B 1 132 ? 12.188 23.328 -6.395 1 89.31 132 ASN B O 1
ATOM 3275 N N . LEU B 1 133 ? 12.734 21.922 -4.773 1 89.88 133 LEU B N 1
ATOM 3276 C CA . LEU B 1 133 ? 13.125 22.969 -3.846 1 89.88 133 LEU B CA 1
ATOM 3277 C C . LEU B 1 133 ? 14.328 23.75 -4.375 1 89.88 133 LEU B C 1
ATOM 3279 O O . LEU B 1 133 ? 14.359 24.969 -4.293 1 89.88 133 LEU B O 1
ATOM 3283 N N . ASN B 1 134 ? 15.25 23.016 -4.945 1 92.06 134 ASN B N 1
ATOM 3284 C CA . ASN B 1 134 ? 16.422 23.672 -5.527 1 92.06 134 ASN B CA 1
ATOM 3285 C C . ASN B 1 134 ? 16.031 24.562 -6.703 1 92.06 134 ASN B C 1
ATOM 3287 O O . ASN B 1 134 ? 16.578 25.656 -6.871 1 92.06 134 ASN B O 1
ATOM 3291 N N . ALA B 1 135 ? 15.133 24.094 -7.461 1 90.5 135 ALA B N 1
ATOM 3292 C CA . ALA B 1 135 ? 14.641 24.906 -8.57 1 90.5 135 ALA B CA 1
ATOM 3293 C C . ALA B 1 135 ? 13.93 26.156 -8.062 1 90.5 135 ALA B C 1
ATOM 3295 O O . ALA B 1 135 ? 14.094 27.234 -8.625 1 90.5 135 ALA B O 1
ATOM 3296 N N . PHE B 1 136 ? 13.164 25.953 -7.047 1 89.25 136 PHE B N 1
ATOM 3297 C CA . PHE B 1 136 ? 12.461 27.078 -6.422 1 89.25 136 PHE B CA 1
ATOM 3298 C C . PHE B 1 136 ? 13.445 28.078 -5.84 1 89.25 136 PHE B C 1
ATOM 3300 O O . PHE B 1 136 ? 13.25 29.297 -5.957 1 89.25 136 PHE B O 1
ATOM 3307 N N . LYS B 1 137 ? 14.453 27.609 -5.289 1 88.06 137 LYS B N 1
ATOM 3308 C CA . LYS B 1 137 ? 15.5 28.438 -4.699 1 88.06 137 LYS B CA 1
ATOM 3309 C C . LYS B 1 137 ? 16.094 29.391 -5.734 1 88.06 137 LYS B C 1
ATOM 3311 O O . LYS B 1 137 ? 16.391 30.547 -5.418 1 88.06 137 LYS B O 1
ATOM 3316 N N . LYS B 1 138 ? 16.219 28.953 -6.895 1 89.12 138 LYS B N 1
ATOM 3317 C CA . LYS B 1 138 ? 16.781 29.766 -7.973 1 89.12 138 LYS B CA 1
ATOM 3318 C C . LYS B 1 138 ? 15.844 30.922 -8.328 1 89.12 138 LYS B C 1
ATOM 3320 O O . LYS B 1 138 ? 16.297 31.969 -8.781 1 89.12 138 LYS B O 1
ATOM 3325 N N . ASN B 1 139 ? 14.586 30.75 -8.094 1 82.94 139 ASN B N 1
ATOM 3326 C CA . ASN B 1 139 ? 13.586 31.75 -8.469 1 82.94 139 ASN B CA 1
ATOM 3327 C C . ASN B 1 139 ? 13.273 32.688 -7.305 1 82.94 139 ASN B C 1
ATOM 3329 O O . ASN B 1 139 ? 12.734 33.781 -7.512 1 82.94 139 ASN B O 1
ATOM 3333 N N . LYS B 1 140 ? 13.508 32.25 -6.109 1 78.5 140 LYS B N 1
ATOM 3334 C CA . LYS B 1 140 ? 13.172 33.031 -4.934 1 78.5 140 LYS B CA 1
ATOM 3335 C C . LYS B 1 140 ? 14.398 33.25 -4.047 1 78.5 140 LYS B C 1
ATOM 3337 O O . LYS B 1 140 ? 14.5 32.656 -2.975 1 78.5 140 LYS B O 1
ATOM 3342 N N . GLN B 1 141 ? 15.117 34.312 -4.281 1 73.94 141 GLN B N 1
ATOM 3343 C CA . GLN B 1 141 ? 16.406 34.562 -3.646 1 73.94 141 GLN B CA 1
ATOM 3344 C C . GLN B 1 141 ? 16.219 35.031 -2.197 1 73.94 141 GLN B C 1
ATOM 3346 O O . GLN B 1 141 ? 17.125 34.844 -1.37 1 73.94 141 GLN B O 1
ATOM 3351 N N . ASP B 1 142 ? 15.086 35.406 -1.85 1 71.69 142 ASP B N 1
ATOM 3352 C CA . ASP B 1 142 ? 14.883 35.938 -0.504 1 71.69 142 ASP B CA 1
ATOM 3353 C C . ASP B 1 142 ? 14.57 34.812 0.485 1 71.69 142 ASP B C 1
ATOM 3355 O O . ASP B 1 142 ? 14.461 35.062 1.688 1 71.69 142 ASP B O 1
ATOM 3359 N N . ARG B 1 143 ? 14.539 33.562 -0.006 1 78.06 143 ARG B N 1
ATOM 3360 C CA . ARG B 1 143 ? 14.164 32.438 0.862 1 78.06 143 ARG B CA 1
ATOM 3361 C C . ARG B 1 143 ? 15.234 31.375 0.869 1 78.06 143 ARG B C 1
ATOM 3363 O O . ARG B 1 143 ? 14.977 30.234 1.267 1 78.06 143 ARG B O 1
ATOM 3370 N N . ILE B 1 144 ? 16.406 31.688 0.462 1 84.5 144 ILE B N 1
ATOM 3371 C CA . ILE B 1 144 ? 17.453 30.703 0.215 1 84.5 144 ILE B CA 1
ATOM 3372 C C . ILE B 1 144 ? 17.781 29.969 1.509 1 84.5 144 ILE B C 1
ATOM 3374 O O . ILE B 1 144 ? 17.859 28.734 1.523 1 84.5 144 ILE B O 1
ATOM 3378 N N . GLU B 1 145 ? 17.922 30.672 2.574 1 77.75 145 GLU B N 1
ATOM 3379 C CA . GLU B 1 145 ? 18.297 30.047 3.84 1 77.75 145 GLU B CA 1
ATOM 3380 C C . GLU B 1 145 ? 17.234 29.078 4.32 1 77.75 145 GLU B C 1
ATOM 3382 O O . GLU B 1 145 ? 17.562 27.969 4.77 1 77.75 145 GLU B O 1
ATOM 3387 N N . LEU B 1 146 ? 15.984 29.516 4.254 1 77.31 146 LEU B N 1
ATOM 3388 C CA . LEU B 1 146 ? 14.883 28.656 4.68 1 77.31 146 LEU B CA 1
ATOM 3389 C C . LEU B 1 146 ? 14.797 27.406 3.82 1 77.31 146 LEU B C 1
ATOM 3391 O O . LEU B 1 146 ? 14.57 26.312 4.336 1 77.31 146 LEU B O 1
ATOM 3395 N N . ILE B 1 147 ? 15.023 27.578 2.543 1 85.38 147 ILE B N 1
ATOM 3396 C CA . ILE B 1 147 ? 14.969 26.453 1.615 1 85.38 147 ILE B CA 1
ATOM 3397 C C . ILE B 1 147 ? 16.109 25.484 1.906 1 85.38 147 ILE B C 1
ATOM 3399 O O . ILE B 1 147 ? 15.922 24.266 1.921 1 85.38 147 ILE B O 1
ATOM 3403 N N . ASP B 1 148 ? 17.25 26.016 2.189 1 86.5 148 ASP B N 1
ATOM 3404 C CA . ASP B 1 148 ? 18.406 25.172 2.52 1 86.5 148 ASP B CA 1
ATOM 3405 C C . ASP B 1 148 ? 18.156 24.375 3.801 1 86.5 148 ASP B C 1
ATOM 3407 O O . ASP B 1 148 ? 18.547 23.219 3.895 1 86.5 148 ASP B O 1
ATOM 3411 N N . LYS B 1 149 ? 17.547 24.984 4.75 1 79.69 149 LYS B N 1
ATOM 3412 C CA . LYS B 1 149 ? 17.219 24.297 5.996 1 79.69 149 LYS B CA 1
ATOM 3413 C C . LYS B 1 149 ? 16.234 23.156 5.754 1 79.69 149 LYS B C 1
ATOM 3415 O O . LYS B 1 149 ? 16.359 22.078 6.348 1 79.69 149 LYS B O 1
ATOM 3420 N N . MET B 1 150 ? 15.273 23.422 4.918 1 84.5 150 MET B N 1
ATOM 3421 C CA . MET B 1 150 ? 14.297 22.391 4.59 1 84.5 150 MET B CA 1
ATOM 3422 C C . MET B 1 150 ? 14.961 21.219 3.867 1 84.5 150 MET B C 1
ATOM 3424 O O . MET B 1 150 ? 14.68 20.062 4.172 1 84.5 150 MET B O 1
ATOM 3428 N N . ILE B 1 151 ? 15.82 21.562 2.953 1 90.81 151 ILE B N 1
ATOM 3429 C CA . ILE B 1 151 ? 16.547 20.531 2.211 1 90.81 151 ILE B CA 1
ATOM 3430 C C . ILE B 1 151 ? 17.391 19.703 3.172 1 90.81 151 ILE B C 1
ATOM 3432 O O . ILE B 1 151 ? 17.391 18.469 3.102 1 90.81 151 ILE B O 1
ATOM 3436 N N . LEU B 1 152 ? 18.062 20.375 4.059 1 87.81 152 LEU B N 1
ATOM 3437 C CA . LEU B 1 152 ? 18.891 19.672 5.039 1 87.81 152 LEU B CA 1
ATOM 3438 C C . LEU B 1 152 ? 18.031 18.781 5.934 1 87.81 152 LEU B C 1
ATOM 3440 O O . LEU B 1 152 ? 18.438 17.672 6.266 1 87.81 152 LEU B O 1
ATOM 3444 N N . PHE B 1 153 ? 16.906 19.297 6.328 1 84.69 153 PHE B N 1
ATOM 3445 C CA . PHE B 1 153 ? 15.953 18.547 7.152 1 84.69 153 PHE B CA 1
ATOM 3446 C C . PHE B 1 153 ? 15.562 17.234 6.488 1 84.69 153 PHE B C 1
ATOM 3448 O O . PHE B 1 153 ? 15.555 16.188 7.133 1 84.69 153 PHE B O 1
ATOM 3455 N N . ILE B 1 154 ? 15.305 17.281 5.184 1 91.5 154 ILE B N 1
ATOM 3456 C CA . ILE B 1 154 ? 14.898 16.094 4.434 1 91.5 154 ILE B CA 1
ATOM 3457 C C . ILE B 1 154 ? 16.094 15.156 4.281 1 91.5 154 ILE B C 1
ATOM 3459 O O . ILE B 1 154 ? 15.961 13.945 4.473 1 91.5 154 ILE B O 1
ATOM 3463 N N . LYS B 1 155 ? 17.266 15.703 4.02 1 93.44 155 LYS B N 1
ATOM 3464 C CA . LYS B 1 155 ? 18.469 14.898 3.822 1 93.44 155 LYS B CA 1
ATOM 3465 C C . LYS B 1 155 ? 18.859 14.18 5.109 1 93.44 155 LYS B C 1
ATOM 3467 O O . LYS B 1 155 ? 19.297 13.023 5.07 1 93.44 155 LYS B O 1
ATOM 3472 N N . ASP B 1 156 ? 18.734 14.867 6.188 1 88.31 156 ASP B N 1
ATOM 3473 C CA . ASP B 1 156 ? 19.031 14.258 7.48 1 88.31 156 ASP B CA 1
ATOM 3474 C C . ASP B 1 156 ? 18.109 13.062 7.746 1 88.31 156 ASP B C 1
ATOM 3476 O O . ASP B 1 156 ? 18.547 12.023 8.227 1 88.31 156 ASP B O 1
ATOM 3480 N N . ALA B 1 157 ? 16.859 13.25 7.445 1 90.94 157 ALA B N 1
ATOM 3481 C CA . ALA B 1 157 ? 15.898 12.156 7.609 1 90.94 157 ALA B CA 1
ATOM 3482 C C . ALA B 1 157 ? 16.234 10.992 6.691 1 90.94 157 ALA B C 1
ATOM 3484 O O . ALA B 1 157 ? 16.156 9.828 7.102 1 90.94 157 ALA B O 1
ATOM 3485 N N . GLN B 1 158 ? 16.625 11.328 5.422 1 94.94 158 GLN B N 1
ATOM 3486 C CA . GLN B 1 158 ? 17.016 10.297 4.465 1 94.94 158 GLN B CA 1
ATOM 3487 C C . GLN B 1 158 ? 18.141 9.422 5.012 1 94.94 158 GLN B C 1
ATOM 3489 O O . GLN B 1 158 ? 18.078 8.195 4.914 1 94.94 158 GLN B O 1
ATOM 3494 N N . GLU B 1 159 ? 19.062 10.023 5.547 1 93.12 159 GLU B N 1
ATOM 3495 C CA . GLU B 1 159 ? 20.25 9.328 6.031 1 93.12 159 GLU B CA 1
ATOM 3496 C C . GLU B 1 159 ? 19.938 8.531 7.293 1 93.12 159 GLU B C 1
ATOM 3498 O O . GLU B 1 159 ? 20.422 7.402 7.453 1 93.12 159 GLU B O 1
ATOM 3503 N N . ARG B 1 160 ? 19.141 9.07 8.062 1 91.19 160 ARG B N 1
ATOM 3504 C CA . ARG B 1 160 ? 18.969 8.484 9.391 1 91.19 160 ARG B CA 1
ATOM 3505 C C . ARG B 1 160 ? 17.922 7.363 9.359 1 91.19 160 ARG B C 1
ATOM 3507 O O . ARG B 1 160 ? 18.109 6.328 10.008 1 91.19 160 ARG B O 1
ATOM 3514 N N . TRP B 1 161 ? 16.828 7.57 8.641 1 93.06 161 TRP B N 1
ATOM 3515 C CA . TRP B 1 161 ? 15.781 6.57 8.844 1 93.06 161 TRP B CA 1
ATOM 3516 C C . TRP B 1 161 ? 14.891 6.445 7.613 1 93.06 161 TRP B C 1
ATOM 3518 O O . TRP B 1 161 ? 14.406 5.359 7.293 1 93.06 161 TRP B O 1
ATOM 3528 N N . LEU B 1 162 ? 14.594 7.496 6.902 1 95.5 162 LEU B N 1
ATOM 3529 C CA . LEU B 1 162 ? 13.578 7.57 5.859 1 95.5 162 LEU B CA 1
ATOM 3530 C C . LEU B 1 162 ? 13.883 6.59 4.734 1 95.5 162 LEU B C 1
ATOM 3532 O O . LEU B 1 162 ? 13.008 5.836 4.309 1 95.5 162 LEU B O 1
ATOM 3536 N N . ASN B 1 163 ? 15.07 6.539 4.277 1 95.62 163 ASN B N 1
ATOM 3537 C CA . ASN B 1 163 ? 15.453 5.645 3.193 1 95.62 163 ASN B CA 1
ATOM 3538 C C . ASN B 1 163 ? 15.281 4.18 3.584 1 95.62 163 ASN B C 1
ATOM 3540 O O . ASN B 1 163 ? 14.805 3.373 2.783 1 95.62 163 ASN B O 1
ATOM 3544 N N . LYS B 1 164 ? 15.648 3.891 4.742 1 94.19 164 LYS B N 1
ATOM 3545 C CA . LYS B 1 164 ? 15.555 2.514 5.219 1 94.19 164 LYS B CA 1
ATOM 3546 C C . LYS B 1 164 ? 14.109 2.035 5.242 1 94.19 164 LYS B C 1
ATOM 3548 O O . LYS B 1 164 ? 13.812 0.908 4.84 1 94.19 164 LYS B O 1
ATOM 3553 N N . ILE B 1 165 ? 13.258 2.84 5.691 1 94.25 165 ILE B N 1
ATOM 3554 C CA . ILE B 1 165 ? 11.859 2.465 5.816 1 94.25 165 ILE B CA 1
ATOM 3555 C C . ILE B 1 165 ? 11.219 2.365 4.434 1 94.25 165 ILE B C 1
ATOM 3557 O O . ILE B 1 165 ? 10.477 1.425 4.148 1 94.25 165 ILE B O 1
ATOM 3561 N N . ILE B 1 166 ? 11.523 3.326 3.576 1 94.38 166 ILE B N 1
ATOM 3562 C CA . ILE B 1 166 ? 10.969 3.311 2.225 1 94.38 166 ILE B CA 1
ATOM 3563 C C . ILE B 1 166 ? 11.5 2.092 1.468 1 94.38 166 ILE B C 1
ATOM 3565 O O . ILE B 1 166 ? 10.75 1.445 0.729 1 94.38 166 ILE B O 1
ATOM 3569 N N . ASP B 1 167 ? 12.766 1.787 1.662 1 93.06 167 ASP B N 1
ATOM 3570 C CA . ASP B 1 167 ? 13.336 0.604 1.021 1 93.06 167 ASP B CA 1
ATOM 3571 C C . ASP B 1 167 ? 12.641 -0.667 1.502 1 93.06 167 ASP B C 1
ATOM 3573 O O . ASP B 1 167 ? 12.367 -1.572 0.708 1 93.06 167 ASP B O 1
ATOM 3577 N N . LEU B 1 168 ? 12.43 -0.763 2.754 1 92.06 168 LEU B N 1
ATOM 3578 C CA . LEU B 1 168 ? 11.703 -1.901 3.307 1 92.06 168 LEU B CA 1
ATOM 3579 C C . LEU B 1 168 ? 10.312 -2.01 2.691 1 92.06 168 LEU B C 1
ATOM 3581 O O . LEU B 1 168 ? 9.906 -3.084 2.242 1 92.06 168 LEU B O 1
ATOM 3585 N N . ARG B 1 169 ? 9.562 -0.921 2.707 1 91.06 169 ARG B N 1
ATOM 3586 C CA . ARG B 1 169 ? 8.227 -0.872 2.121 1 91.06 169 ARG B CA 1
ATOM 3587 C C . ARG B 1 169 ? 8.258 -1.293 0.656 1 91.06 169 ARG B C 1
ATOM 3589 O O . ARG B 1 169 ? 7.398 -2.051 0.205 1 91.06 169 ARG B O 1
ATOM 3596 N N . ASP B 1 170 ? 9.242 -0.771 -0.098 1 88.19 170 ASP B N 1
ATOM 3597 C CA . ASP B 1 170 ? 9.352 -1.106 -1.514 1 88.19 170 ASP B CA 1
ATOM 3598 C C . ASP B 1 170 ? 9.656 -2.59 -1.703 1 88.19 170 ASP B C 1
ATOM 3600 O O . ASP B 1 170 ? 9.133 -3.225 -2.619 1 88.19 170 ASP B O 1
ATOM 3604 N N . THR B 1 171 ? 10.453 -3.066 -0.833 1 86.5 171 THR B N 1
ATOM 3605 C CA . THR B 1 171 ? 10.805 -4.484 -0.9 1 86.5 171 THR B CA 1
ATOM 3606 C C . THR B 1 171 ? 9.57 -5.352 -0.643 1 86.5 171 THR B C 1
ATOM 3608 O O . THR B 1 171 ? 9.289 -6.277 -1.408 1 86.5 171 THR B O 1
ATOM 3611 N N . VAL B 1 172 ? 8.844 -5.004 0.331 1 84.81 172 VAL B N 1
ATOM 3612 C CA . VAL B 1 172 ? 7.699 -5.824 0.718 1 84.81 172 VAL B CA 1
ATOM 3613 C C . VAL B 1 172 ? 6.57 -5.652 -0.297 1 84.81 172 VAL B C 1
ATOM 3615 O O . VAL B 1 172 ? 5.812 -6.59 -0.556 1 84.81 172 VAL B O 1
ATOM 3618 N N . SER B 1 173 ? 6.512 -4.496 -0.886 1 81 173 SER B N 1
ATOM 3619 C CA . SER B 1 173 ? 5.445 -4.207 -1.837 1 81 173 SER B CA 1
ATOM 3620 C C . SER B 1 173 ? 5.711 -4.871 -3.184 1 81 173 SER B C 1
ATOM 3622 O O . SER B 1 173 ? 4.777 -5.336 -3.844 1 81 173 SER B O 1
ATOM 3624 N N . HIS B 1 174 ? 6.965 -4.852 -3.566 1 76.06 174 HIS B N 1
ATOM 3625 C CA . HIS B 1 174 ? 7.238 -5.176 -4.961 1 76.06 174 HIS B CA 1
ATOM 3626 C C . HIS B 1 174 ? 8.055 -6.457 -5.082 1 76.06 174 HIS B C 1
ATOM 3628 O O . HIS B 1 174 ? 8.133 -7.051 -6.156 1 76.06 174 HIS B O 1
ATOM 3634 N N . HIS B 1 175 ? 8.711 -6.812 -4.062 1 66.62 175 HIS B N 1
ATO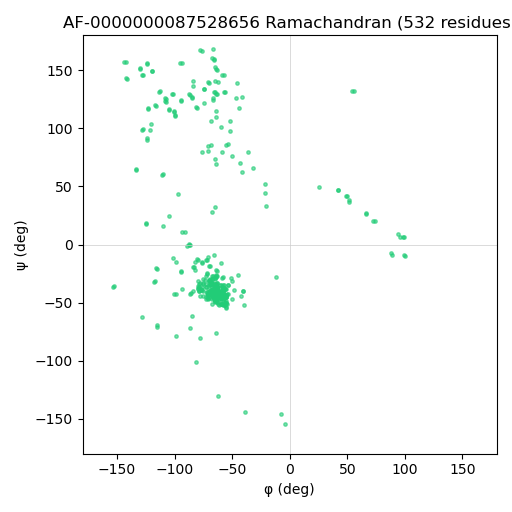M 3635 C CA . HIS B 1 175 ? 9.711 -7.855 -4.277 1 66.62 175 HIS B CA 1
ATOM 3636 C C . HIS B 1 175 ? 9.352 -9.125 -3.516 1 66.62 175 HIS B C 1
ATOM 3638 O O . HIS B 1 175 ? 9.227 -10.203 -4.113 1 66.62 175 HIS B O 1
ATOM 3644 N N . LYS B 1 176 ? 9.438 -9.055 -2.299 1 63.78 176 LYS B N 1
ATOM 3645 C CA . LYS B 1 176 ? 9.203 -10.273 -1.521 1 63.78 176 LYS B CA 1
ATOM 3646 C C . LYS B 1 176 ? 8.461 -9.961 -0.224 1 63.78 176 LYS B C 1
ATOM 3648 O O . LYS B 1 176 ? 8.492 -8.828 0.256 1 63.78 176 LYS B O 1
ATOM 3653 N N . SER B 1 177 ? 7.633 -10.938 0.027 1 62 177 SER B N 1
ATOM 3654 C CA . SER B 1 177 ? 7.062 -10.852 1.368 1 62 177 SER B CA 1
ATOM 3655 C C . SER B 1 177 ? 8.141 -11.008 2.438 1 62 177 SER B C 1
ATOM 3657 O O . SER B 1 177 ? 9.258 -11.422 2.141 1 62 177 SER B O 1
ATOM 3659 N N . LEU B 1 178 ? 7.852 -10.383 3.521 1 59.72 178 LEU B N 1
ATOM 3660 C CA . LEU B 1 178 ? 8.805 -10.492 4.625 1 59.72 178 LEU B CA 1
ATOM 3661 C C . LEU B 1 178 ? 9.07 -11.953 4.969 1 59.72 178 LEU B C 1
ATOM 3663 O O . LEU B 1 178 ? 8.156 -12.773 4.969 1 59.72 178 LEU B O 1
ATOM 3667 N N . GLY B 1 179 ? 10.031 -12.633 4.258 1 54.31 179 GLY B N 1
ATOM 3668 C CA . GLY B 1 179 ? 10.453 -13.992 4.555 1 54.31 179 GLY B CA 1
ATOM 3669 C C . GLY B 1 179 ? 9.859 -14.531 5.844 1 54.31 179 GLY B C 1
ATOM 3670 O O . GLY B 1 179 ? 8.828 -14.039 6.316 1 54.31 179 GLY B O 1
ATOM 3671 N N . PHE B 1 180 ? 10.617 -15.383 6.582 1 58.47 180 PHE B N 1
ATOM 3672 C CA . PHE B 1 180 ? 10.305 -16.219 7.738 1 58.47 180 PHE B CA 1
ATOM 3673 C C . PHE B 1 180 ? 9.93 -15.352 8.938 1 58.47 180 PHE B C 1
ATOM 3675 O O . PHE B 1 180 ? 10.812 -14.883 9.664 1 58.47 180 PHE B O 1
ATOM 3682 N N . PHE B 1 181 ? 8.742 -14.703 8.836 1 72.38 181 PHE B N 1
ATOM 3683 C CA . PHE B 1 181 ? 8.156 -14.055 10 1 72.38 181 PHE B CA 1
ATOM 3684 C C . PHE B 1 181 ? 7.543 -15.078 10.945 1 72.38 181 PHE B C 1
ATOM 3686 O O . PHE B 1 181 ? 6.359 -15.406 10.828 1 72.38 181 PHE B O 1
ATOM 3693 N N . ALA B 1 182 ? 8.461 -15.719 11.75 1 69.62 182 ALA B N 1
ATOM 3694 C CA . ALA B 1 182 ? 8.016 -16.797 12.625 1 69.62 182 ALA B CA 1
ATOM 3695 C C . ALA B 1 182 ? 8.469 -16.562 14.062 1 69.62 182 ALA B C 1
ATOM 3697 O O . ALA B 1 182 ? 9.508 -15.953 14.305 1 69.62 182 ALA B O 1
ATOM 3698 N N . TYR B 1 183 ? 7.582 -17.016 14.906 1 70.69 183 TYR B N 1
ATOM 3699 C CA . TYR B 1 183 ? 7.938 -17.094 16.328 1 70.69 183 TYR B CA 1
ATOM 3700 C C . TYR B 1 183 ? 8.625 -18.406 16.656 1 70.69 183 TYR B C 1
ATOM 3702 O O . TYR B 1 183 ? 8.258 -19.453 16.109 1 70.69 183 TYR B O 1
ATOM 3710 N N . SER B 1 184 ? 9.711 -18.297 17.281 1 71.62 184 SER B N 1
ATOM 3711 C CA . SER B 1 184 ? 10.336 -19.5 17.797 1 71.62 184 SER B CA 1
ATOM 3712 C C . SER B 1 184 ? 10.344 -19.516 19.312 1 71.62 184 SER B C 1
ATOM 3714 O O . SER B 1 184 ? 10.531 -18.484 19.953 1 71.62 184 SER B O 1
ATOM 3716 N N . VAL B 1 185 ? 9.906 -20.656 19.844 1 73.81 185 VAL B N 1
ATOM 3717 C CA . VAL B 1 185 ? 9.906 -20.812 21.281 1 73.81 185 VAL B CA 1
ATOM 3718 C C . VAL B 1 185 ? 11 -21.781 21.703 1 73.81 185 VAL B C 1
ATOM 3720 O O . VAL B 1 185 ? 11.203 -22.812 21.062 1 73.81 185 VAL B O 1
ATOM 3723 N N . SER B 1 186 ? 11.781 -21.297 22.562 1 74.62 186 SER B N 1
ATOM 3724 C CA . SER B 1 186 ? 12.812 -22.172 23.125 1 74.62 186 SER B CA 1
ATOM 3725 C C . SER B 1 186 ? 12.82 -22.109 24.656 1 74.62 186 SER B C 1
ATOM 3727 O O . SER B 1 186 ? 12.203 -21.219 25.234 1 74.62 186 SER B O 1
ATOM 3729 N N . GLU B 1 187 ? 13.242 -23.172 25.172 1 75.19 187 GLU B N 1
ATOM 3730 C CA . GLU B 1 187 ? 13.398 -23.234 26.625 1 75.19 187 GLU B CA 1
ATOM 3731 C C . GLU B 1 187 ? 14.867 -23.156 27.016 1 75.19 187 GLU B C 1
ATOM 3733 O O . GLU B 1 187 ? 15.711 -23.828 26.438 1 75.19 187 GLU B O 1
ATOM 3738 N N . ASN B 1 188 ? 15.188 -22.094 27.719 1 73.25 188 ASN B N 1
ATOM 3739 C CA . ASN B 1 188 ? 16.531 -21.969 28.281 1 73.25 188 ASN B CA 1
ATOM 3740 C C . ASN B 1 188 ? 16.484 -21.922 29.797 1 73.25 188 ASN B C 1
ATOM 3742 O O . ASN B 1 188 ? 15.984 -20.953 30.375 1 73.25 188 ASN B O 1
ATOM 3746 N N . ASP B 1 189 ? 17.141 -22.891 30.406 1 81.12 189 ASP B N 1
ATOM 3747 C CA . ASP B 1 189 ? 17.266 -23 31.859 1 81.12 189 ASP B CA 1
ATOM 3748 C C . ASP B 1 189 ? 15.898 -22.844 32.531 1 81.12 189 ASP B C 1
ATOM 3750 O O . ASP B 1 189 ? 15.75 -22.062 33.469 1 81.12 189 ASP B O 1
ATOM 3754 N N . GLY B 1 190 ? 14.836 -23.453 31.984 1 71.12 190 GLY B N 1
ATOM 3755 C CA . GLY B 1 190 ? 13.508 -23.469 32.594 1 71.12 190 GLY B CA 1
ATOM 3756 C C . GLY B 1 190 ? 12.664 -22.281 32.188 1 71.12 190 GLY B C 1
ATOM 3757 O O . GLY B 1 190 ? 11.484 -22.203 32.562 1 71.12 190 GLY B O 1
ATOM 3758 N N . LYS B 1 191 ? 13.359 -21.422 31.547 1 77.44 191 LYS B N 1
ATOM 3759 C CA . LYS B 1 191 ? 12.602 -20.25 31.125 1 77.44 191 LYS B CA 1
ATOM 3760 C C . LYS B 1 191 ? 12.234 -20.328 29.656 1 77.44 191 LYS B C 1
ATOM 3762 O O . LYS B 1 191 ? 13.078 -20.656 28.812 1 77.44 191 LYS B O 1
ATOM 3767 N N . ILE B 1 192 ? 10.992 -20.109 29.406 1 75.81 192 ILE B N 1
ATOM 3768 C CA . ILE B 1 192 ? 10.5 -20.125 28.031 1 75.81 192 ILE B CA 1
ATOM 3769 C C . ILE B 1 192 ? 10.805 -18.781 27.359 1 75.81 192 ILE B C 1
ATOM 3771 O O . ILE B 1 192 ? 10.453 -17.734 27.891 1 75.81 192 ILE B O 1
ATOM 3775 N N . ILE B 1 193 ? 11.602 -18.922 26.344 1 76.06 193 ILE B N 1
ATOM 3776 C CA . ILE B 1 193 ? 11.945 -17.719 25.578 1 76.06 193 ILE B CA 1
ATOM 3777 C C . ILE B 1 193 ? 11.242 -17.75 24.234 1 76.06 193 ILE B C 1
ATOM 3779 O O . ILE B 1 193 ? 11.32 -18.75 23.5 1 76.06 193 ILE B O 1
ATOM 3783 N N . VAL B 1 194 ? 10.5 -16.734 24.016 1 76.75 194 VAL B N 1
ATOM 3784 C CA . VAL B 1 194 ? 9.844 -16.594 22.719 1 76.75 194 VAL B CA 1
ATOM 3785 C C . VAL B 1 194 ? 10.625 -15.617 21.844 1 76.75 194 VAL B C 1
ATOM 3787 O O . VAL B 1 194 ? 10.758 -14.438 22.188 1 76.75 194 VAL B O 1
ATOM 3790 N N . ALA B 1 195 ? 11.242 -16.141 20.812 1 77.56 195 ALA B N 1
ATOM 3791 C CA . ALA B 1 195 ? 11.945 -15.289 19.859 1 77.56 195 ALA B CA 1
ATOM 3792 C C . ALA B 1 195 ? 10.984 -14.758 18.797 1 77.56 195 ALA B C 1
ATOM 3794 O O . ALA B 1 195 ? 10.219 -15.516 18.203 1 77.56 195 ALA B O 1
ATOM 3795 N N . LYS B 1 196 ? 11.039 -13.445 18.703 1 81.38 196 LYS B N 1
ATOM 3796 C CA . LYS B 1 196 ? 10.188 -12.75 17.734 1 81.38 196 LYS B CA 1
ATOM 3797 C C . LYS B 1 196 ? 10.945 -12.492 16.438 1 81.38 196 LYS B C 1
ATOM 3799 O O . LYS B 1 196 ? 12.172 -12.469 16.422 1 81.38 196 LYS B O 1
ATOM 3804 N N . PRO B 1 197 ? 10.164 -12.344 15.383 1 82 197 PRO B N 1
ATOM 3805 C CA . PRO B 1 197 ? 10.82 -11.859 14.164 1 82 197 PRO B CA 1
ATOM 3806 C C . PRO B 1 197 ? 11.352 -10.438 14.297 1 82 197 PRO B C 1
ATOM 3808 O O . PRO B 1 197 ? 10.969 -9.719 15.227 1 82 197 PRO B O 1
ATOM 3811 N N . THR B 1 198 ? 12.281 -10.141 13.422 1 86.12 198 THR B N 1
ATOM 3812 C CA . THR B 1 198 ? 12.836 -8.797 13.469 1 86.12 198 THR B CA 1
ATOM 3813 C C . THR B 1 198 ? 12.594 -8.062 12.148 1 86.12 198 THR B C 1
ATOM 3815 O O . THR B 1 198 ? 12.445 -8.695 11.102 1 86.12 198 THR B O 1
ATOM 3818 N N . VAL B 1 199 ? 12.453 -6.801 12.234 1 87.44 199 VAL B N 1
ATOM 3819 C CA . VAL B 1 199 ? 12.398 -5.875 11.109 1 87.44 199 VAL B CA 1
ATOM 3820 C C . VAL B 1 199 ? 13.492 -4.82 11.258 1 87.44 199 VAL B C 1
ATOM 3822 O O . VAL B 1 199 ? 13.484 -4.043 12.211 1 87.44 199 VAL B O 1
ATOM 3825 N N . LEU B 1 200 ? 14.438 -4.812 10.289 1 88.19 200 LEU B N 1
ATOM 3826 C CA . LEU B 1 200 ? 15.594 -3.922 10.375 1 88.19 200 LEU B CA 1
ATOM 3827 C C . LEU B 1 200 ? 16.281 -4.059 11.719 1 88.19 200 LEU B C 1
ATOM 3829 O O . LEU B 1 200 ? 16.578 -3.059 12.383 1 88.19 200 LEU B O 1
ATOM 3833 N N . ASP B 1 201 ? 16.328 -5.254 12.18 1 85.88 201 ASP B N 1
ATOM 3834 C CA . ASP B 1 201 ? 17.062 -5.672 13.375 1 85.88 201 ASP B CA 1
ATOM 3835 C C . ASP B 1 201 ? 16.375 -5.172 14.641 1 85.88 201 ASP B C 1
ATOM 3837 O O . ASP B 1 201 ? 17 -5.086 15.703 1 85.88 201 ASP B O 1
ATOM 3841 N N . LEU B 1 202 ? 15.148 -4.844 14.594 1 89.44 202 LEU B N 1
ATOM 3842 C CA . LEU B 1 202 ? 14.359 -4.41 15.742 1 89.44 202 LEU B CA 1
ATOM 3843 C C . LEU B 1 202 ? 13.125 -5.285 15.914 1 89.44 202 LEU B C 1
ATOM 3845 O O . LEU B 1 202 ? 12.664 -5.91 14.953 1 89.44 202 LEU B O 1
ATOM 3849 N N . ASP B 1 203 ? 12.688 -5.277 17.141 1 89.81 203 ASP B N 1
ATOM 3850 C CA . ASP B 1 203 ? 11.336 -5.785 17.359 1 89.81 203 ASP B CA 1
ATOM 3851 C C . ASP B 1 203 ? 10.32 -5.02 16.516 1 89.81 203 ASP B C 1
ATOM 3853 O O . ASP B 1 203 ? 10.32 -3.787 16.5 1 89.81 203 ASP B O 1
ATOM 3857 N N . PRO B 1 204 ? 9.5 -5.746 15.852 1 91.12 204 PRO B N 1
ATOM 3858 C CA . PRO B 1 204 ? 8.594 -5.074 14.922 1 91.12 204 PRO B CA 1
ATOM 3859 C C . PRO B 1 204 ? 7.711 -4.035 15.609 1 91.12 204 PRO B C 1
ATOM 3861 O O . 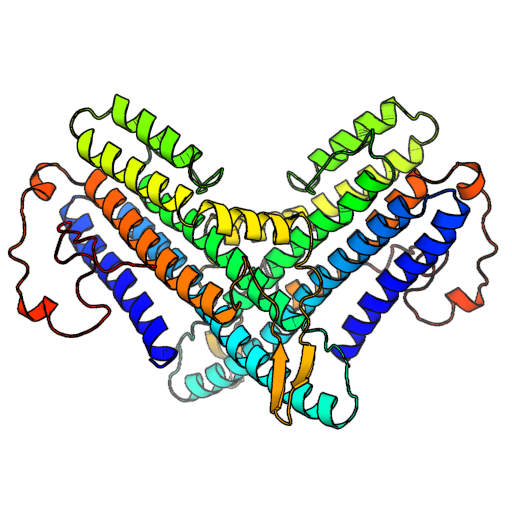PRO B 1 204 ? 7.414 -2.988 15.031 1 91.12 204 PRO B O 1
ATOM 3864 N N . LEU B 1 205 ? 7.273 -4.332 16.812 1 91.19 205 LEU B N 1
ATOM 3865 C CA . LEU B 1 205 ? 6.43 -3.385 17.531 1 91.19 205 LEU B CA 1
ATOM 3866 C C . LEU B 1 205 ? 7.199 -2.107 17.859 1 91.19 205 LEU B C 1
ATOM 3868 O O . LEU B 1 205 ? 6.668 -1.004 17.719 1 91.19 205 LEU B O 1
ATOM 3872 N N . ILE B 1 206 ? 8.383 -2.256 18.297 1 90.25 206 ILE B N 1
ATOM 3873 C CA . ILE B 1 206 ? 9.242 -1.109 18.578 1 90.25 206 ILE B CA 1
ATOM 3874 C C . ILE B 1 206 ? 9.516 -0.331 17.297 1 90.25 206 ILE B C 1
ATOM 3876 O O . ILE B 1 206 ? 9.414 0.898 17.281 1 90.25 206 ILE B O 1
ATOM 3880 N N . PHE B 1 207 ? 9.82 -1.08 16.281 1 93.38 207 PHE B N 1
ATOM 3881 C CA . PHE B 1 207 ? 10.055 -0.471 14.977 1 93.38 207 PHE B CA 1
ATOM 3882 C C . PHE B 1 207 ? 8.852 0.372 14.547 1 93.38 207 PHE B C 1
ATOM 3884 O O . PHE B 1 207 ? 9.008 1.534 14.172 1 93.38 207 PHE B O 1
ATOM 3891 N N . MET B 1 208 ? 7.652 -0.184 14.648 1 93 208 MET B N 1
ATOM 3892 C CA . MET B 1 208 ? 6.445 0.497 14.188 1 93 208 MET B CA 1
ATOM 3893 C C . MET B 1 208 ? 6.168 1.738 15.031 1 93 208 MET B C 1
ATOM 3895 O O . MET B 1 208 ? 5.816 2.791 14.5 1 93 208 MET B O 1
ATOM 3899 N N . LYS B 1 209 ? 6.352 1.661 16.297 1 87.56 209 LYS B N 1
ATOM 3900 C CA . LYS B 1 209 ? 6.105 2.785 17.203 1 87.56 209 LYS B CA 1
ATOM 3901 C C . LYS B 1 209 ? 7.074 3.93 16.922 1 87.56 209 LYS B C 1
ATOM 3903 O O . LYS B 1 209 ? 6.664 5.086 16.812 1 87.56 209 LYS B O 1
ATOM 3908 N N . GLU B 1 210 ? 8.336 3.576 16.766 1 87.5 210 GLU B N 1
ATOM 3909 C CA . GLU B 1 210 ? 9.352 4.594 16.516 1 87.5 210 GLU B CA 1
ATOM 3910 C C . GLU B 1 210 ? 9.172 5.215 15.125 1 87.5 210 GLU B C 1
ATOM 3912 O O . GLU B 1 210 ? 9.32 6.426 14.961 1 87.5 210 GLU B O 1
ATOM 3917 N N . CYS B 1 211 ? 8.883 4.359 14.203 1 91.12 211 CYS B N 1
ATOM 3918 C CA . CYS B 1 211 ? 8.625 4.828 12.852 1 91.12 211 CYS B CA 1
ATOM 3919 C C . CYS B 1 211 ? 7.465 5.812 12.828 1 91.12 211 CYS B C 1
ATOM 3921 O O . CYS B 1 211 ? 7.535 6.852 12.164 1 91.12 211 CYS B O 1
ATOM 3923 N N . PHE B 1 212 ? 6.422 5.52 13.594 1 87.62 212 PHE B N 1
ATOM 3924 C CA . PHE B 1 212 ? 5.258 6.395 13.641 1 87.62 212 PHE B CA 1
ATOM 3925 C C . PHE B 1 212 ? 5.621 7.75 14.234 1 87.62 212 PHE B C 1
ATOM 3927 O O . PHE B 1 212 ? 5.273 8.789 13.672 1 87.62 212 PHE B O 1
ATOM 3934 N N . ARG B 1 213 ? 6.262 7.652 15.305 1 80.62 213 ARG B N 1
ATOM 3935 C CA . ARG B 1 213 ? 6.637 8.883 15.992 1 80.62 213 ARG B CA 1
ATOM 3936 C C . ARG B 1 213 ? 7.484 9.773 15.094 1 80.62 213 ARG B C 1
ATOM 3938 O O . ARG B 1 213 ? 7.207 10.969 14.945 1 80.62 213 ARG B O 1
ATOM 3945 N N . THR B 1 214 ? 8.453 9.172 14.484 1 84.75 214 THR B N 1
ATOM 3946 C CA . THR B 1 214 ? 9.359 9.922 13.625 1 84.75 214 THR B CA 1
ATOM 3947 C C . THR B 1 214 ? 8.633 10.453 12.398 1 84.75 214 THR B C 1
ATOM 3949 O O . THR B 1 214 ? 8.867 11.586 11.977 1 84.75 214 THR B O 1
ATOM 3952 N N . CYS B 1 215 ? 7.758 9.664 11.875 1 87.5 215 CYS B N 1
ATOM 3953 C CA . CYS B 1 215 ? 6.988 10.055 10.695 1 87.5 215 CYS B CA 1
ATOM 3954 C C . CYS B 1 215 ? 6.078 11.234 11.016 1 87.5 215 CYS B C 1
ATOM 3956 O O . CYS B 1 215 ? 6.012 12.195 10.242 1 87.5 215 CYS B O 1
ATOM 3958 N N . MET B 1 216 ? 5.391 11.102 12.094 1 80.56 216 MET B N 1
ATOM 3959 C CA . MET B 1 216 ? 4.473 12.164 12.5 1 80.56 216 MET B CA 1
ATOM 3960 C C . MET B 1 216 ? 5.211 13.484 12.688 1 80.56 216 MET B C 1
ATOM 3962 O O . MET B 1 216 ? 4.762 14.523 12.203 1 80.56 216 MET B O 1
ATOM 3966 N N . GLU B 1 217 ? 6.324 13.406 13.289 1 77.62 217 GLU B N 1
ATOM 3967 C CA . GLU B 1 217 ? 7.129 14.609 13.508 1 77.62 217 GLU B CA 1
ATOM 3968 C C . GLU B 1 217 ? 7.637 15.18 12.188 1 77.62 217 GLU B C 1
ATOM 3970 O O . GLU B 1 217 ? 7.609 16.391 11.977 1 77.62 217 GLU B O 1
ATOM 3975 N N . PHE B 1 218 ? 8.086 14.375 11.383 1 85.5 218 PHE B N 1
ATOM 3976 C CA . PHE B 1 218 ? 8.602 14.781 10.078 1 85.5 218 PHE B CA 1
ATOM 3977 C C . PHE B 1 218 ? 7.523 15.492 9.266 1 85.5 218 PHE B C 1
ATOM 3979 O O . PHE B 1 218 ? 7.777 16.547 8.68 1 85.5 218 PHE B O 1
ATOM 3986 N N . ILE B 1 219 ? 6.359 14.898 9.273 1 84.38 219 ILE B N 1
ATOM 3987 C CA . ILE B 1 219 ? 5.246 15.445 8.508 1 84.38 219 ILE B CA 1
ATOM 3988 C C . ILE B 1 219 ? 4.844 16.812 9.07 1 84.38 219 ILE B C 1
ATOM 3990 O O . ILE B 1 219 ? 4.598 17.75 8.32 1 84.38 219 ILE B O 1
ATOM 3994 N N . GLN B 1 220 ? 4.754 16.844 10.312 1 74.31 220 GLN B N 1
ATOM 3995 C CA . GLN B 1 220 ? 4.418 18.109 10.953 1 74.31 220 GLN B CA 1
ATOM 3996 C C . GLN B 1 220 ? 5.426 19.188 10.586 1 74.31 220 GLN B C 1
ATOM 3998 O O . GLN B 1 220 ? 5.039 20.312 10.234 1 74.31 220 GLN B O 1
ATOM 4003 N N . ASP B 1 221 ? 6.676 18.812 10.625 1 76 221 ASP B N 1
ATOM 4004 C CA . ASP B 1 221 ? 7.73 19.766 10.289 1 76 221 ASP B CA 1
ATOM 4005 C C . ASP B 1 221 ? 7.68 20.141 8.812 1 76 221 ASP B C 1
ATOM 4007 O O . ASP B 1 221 ? 7.875 21.312 8.453 1 76 221 ASP B O 1
ATOM 4011 N N . LEU B 1 222 ? 7.438 19.188 8.047 1 82.62 222 LEU B N 1
ATOM 4012 C CA . LEU B 1 222 ? 7.352 19.422 6.613 1 82.62 222 LEU B CA 1
ATOM 4013 C C . LEU B 1 222 ? 6.23 20.406 6.293 1 82.62 222 LEU B C 1
ATOM 4015 O O . LEU B 1 222 ? 6.414 21.328 5.488 1 82.62 222 LEU B O 1
ATOM 4019 N N . ILE B 1 223 ? 5.117 20.219 6.891 1 76 223 ILE B N 1
ATOM 4020 C CA . ILE B 1 223 ? 3.977 21.094 6.676 1 76 223 ILE B CA 1
ATOM 4021 C C . ILE B 1 223 ? 4.293 22.484 7.211 1 76 223 ILE B C 1
ATOM 4023 O O . ILE B 1 223 ? 4 23.5 6.55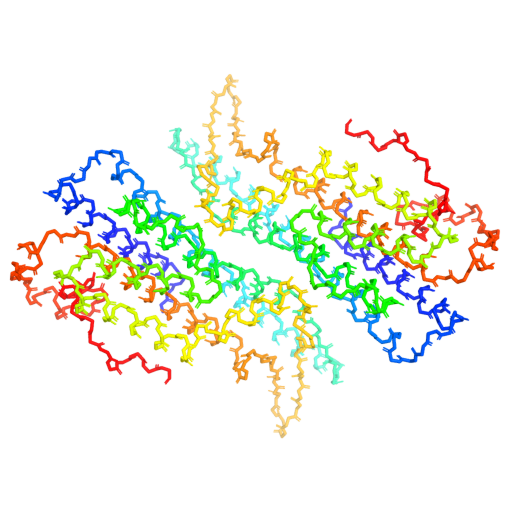9 1 76 223 ILE B O 1
ATOM 4027 N N . SER B 1 224 ? 4.98 22.516 8.305 1 70.81 224 SER B N 1
ATOM 4028 C CA . SER B 1 224 ? 5.371 23.781 8.891 1 70.81 224 SER B CA 1
ATOM 4029 C C . SER B 1 224 ? 6.332 24.547 7.98 1 70.81 224 SER B C 1
ATOM 4031 O O . SER B 1 224 ? 6.148 25.734 7.73 1 70.81 224 SER B O 1
ATOM 4033 N N . PHE B 1 225 ? 7.34 23.859 7.465 1 73.44 225 PHE B N 1
ATOM 4034 C CA . PHE B 1 225 ? 8.273 24.469 6.523 1 73.44 225 PHE B CA 1
ATOM 4035 C C . PHE B 1 225 ? 7.547 24.984 5.293 1 73.44 225 PHE B C 1
ATOM 4037 O O . PHE B 1 225 ? 7.859 26.078 4.797 1 73.44 225 PHE B O 1
ATOM 4044 N N . SER B 1 226 ? 6.59 24.266 4.812 1 76.56 226 SER B N 1
ATOM 4045 C CA . SER B 1 226 ? 5.852 24.641 3.609 1 76.56 226 SER B CA 1
ATOM 4046 C C . SER B 1 226 ? 5.047 25.922 3.824 1 76.56 226 SER B C 1
ATOM 4048 O O . SER B 1 226 ? 5.004 26.781 2.947 1 76.56 226 SER B O 1
ATOM 4050 N N . ILE B 1 227 ? 4.516 25.984 4.934 1 69.88 227 ILE B N 1
ATOM 4051 C CA . ILE B 1 227 ? 3.719 27.172 5.258 1 69.88 227 ILE B CA 1
ATOM 4052 C C . ILE B 1 227 ? 4.629 28.391 5.379 1 69.88 227 ILE B C 1
ATOM 4054 O O . ILE B 1 227 ? 4.32 29.453 4.84 1 69.88 227 ILE B O 1
ATOM 4058 N N . ILE B 1 228 ? 5.734 28.234 6.031 1 69.44 228 ILE B N 1
ATOM 4059 C CA . ILE B 1 228 ? 6.664 29.344 6.234 1 69.44 228 ILE B CA 1
ATOM 4060 C C . ILE B 1 228 ? 7.215 29.812 4.891 1 69.44 228 ILE B C 1
ATOM 4062 O O . ILE B 1 228 ? 7.438 31 4.684 1 69.44 228 ILE B O 1
ATOM 4066 N N . LEU B 1 229 ? 7.41 28.938 4.02 1 74.56 229 LEU B N 1
ATOM 4067 C CA . LEU B 1 229 ? 7.91 29.25 2.688 1 74.56 229 LEU B CA 1
ATOM 4068 C C . LEU B 1 229 ? 6.902 30.109 1.926 1 74.56 229 LEU B C 1
ATOM 4070 O O . LEU B 1 229 ? 7.285 30.922 1.085 1 74.56 229 LEU B O 1
ATOM 4074 N N . TYR B 1 230 ? 5.684 29.859 2.195 1 73.06 230 TYR B N 1
ATOM 4075 C CA . TYR B 1 230 ? 4.613 30.578 1.518 1 73.06 230 TYR B CA 1
ATOM 4076 C C . TYR B 1 230 ? 4.422 31.969 2.113 1 73.06 230 TYR B C 1
ATOM 4078 O O . TYR B 1 230 ? 4.074 32.906 1.402 1 73.06 230 TYR B O 1
ATOM 4086 N N . LEU B 1 231 ? 4.621 32.156 3.383 1 67.31 231 LEU B N 1
ATOM 4087 C CA . LEU B 1 231 ? 4.34 33.406 4.09 1 67.31 231 LEU B CA 1
ATOM 4088 C C . LEU B 1 231 ? 5.328 34.5 3.688 1 67.31 231 LEU B C 1
ATOM 4090 O O . LEU B 1 231 ? 6.508 34.219 3.471 1 67.31 231 LEU B O 1
ATOM 4094 N N . PRO B 1 232 ? 4.664 35.719 3.533 1 61.44 232 PRO B N 1
ATOM 4095 C CA . PRO B 1 232 ? 5.562 36.875 3.301 1 61.44 232 PRO B CA 1
ATOM 4096 C C . PRO B 1 232 ? 6.586 37.031 4.422 1 61.44 232 PRO B C 1
ATOM 4098 O O . PRO B 1 232 ? 6.301 36.719 5.578 1 61.44 232 PRO B O 1
ATOM 4101 N N . PRO B 1 233 ? 7.766 37.5 3.904 1 55.22 233 PRO B N 1
ATOM 4102 C CA . PRO B 1 233 ? 8.844 37.688 4.879 1 55.22 233 PRO B CA 1
ATOM 4103 C C . PRO B 1 233 ? 8.406 38.5 6.098 1 55.22 233 PRO B C 1
ATOM 4105 O O . PRO B 1 233 ? 8.93 38.281 7.199 1 55.22 233 PRO B O 1
ATOM 4108 N N . VAL B 1 234 ? 7.5 39.406 5.918 1 49.91 234 VAL B N 1
ATOM 4109 C CA . VAL B 1 234 ? 7.07 40.281 7.008 1 49.91 234 VAL B CA 1
ATOM 4110 C C . VAL B 1 234 ? 6.418 39.469 8.109 1 49.91 234 VAL B C 1
ATOM 4112 O O . VAL B 1 234 ? 6.531 39.781 9.289 1 49.91 234 VAL B O 1
ATOM 4115 N N . PHE B 1 235 ? 5.766 38.438 7.703 1 43.72 235 PHE B N 1
ATOM 4116 C CA . PHE B 1 235 ? 5.059 37.625 8.672 1 43.72 235 PHE B CA 1
ATOM 4117 C C . PHE B 1 235 ? 6.016 36.625 9.336 1 43.72 235 PHE B C 1
ATOM 4119 O O . PHE B 1 235 ? 5.723 36.125 10.422 1 43.72 235 PHE B O 1
ATOM 4126 N N . ILE B 1 236 ? 7.094 36.438 8.641 1 41.97 236 ILE B N 1
ATOM 4127 C CA . ILE B 1 236 ? 8.086 35.531 9.234 1 41.97 236 ILE B CA 1
ATOM 4128 C C . ILE B 1 236 ? 8.773 36.219 10.406 1 41.97 236 ILE B C 1
ATOM 4130 O O . ILE B 1 236 ? 9.117 35.594 11.398 1 41.97 236 ILE B O 1
ATOM 4134 N N . LEU B 1 237 ? 8.961 37.594 10.305 1 35.94 237 LEU B N 1
ATOM 4135 C CA . LEU B 1 237 ? 9.68 38.406 11.297 1 35.94 237 LEU B CA 1
ATOM 4136 C C . LEU B 1 237 ? 8.812 38.625 12.531 1 35.94 237 LEU B C 1
ATOM 4138 O O . LEU B 1 237 ? 9.32 39.031 13.578 1 35.94 237 LEU B O 1
ATOM 4142 N N . ALA B 1 238 ? 7.574 38.781 12.398 1 32.88 238 ALA B N 1
ATOM 4143 C CA . ALA B 1 238 ? 6.867 39.125 13.641 1 32.88 238 ALA B CA 1
ATOM 4144 C C . ALA B 1 238 ? 6.883 37.938 14.594 1 32.88 238 ALA B C 1
ATOM 4146 O O . ALA B 1 238 ? 6.352 36.844 14.281 1 32.88 238 ALA B O 1
ATOM 4147 N N . LYS B 1 239 ? 7.922 37.812 15.359 1 34.47 239 LYS B N 1
ATOM 4148 C CA . LYS B 1 239 ? 7.984 36.875 16.484 1 34.47 239 LYS B CA 1
ATOM 4149 C C . LYS B 1 239 ? 6.68 36.906 17.281 1 34.47 239 LYS B C 1
ATOM 4151 O O . LYS B 1 239 ? 6.363 37.875 17.938 1 34.47 239 LYS B O 1
ATOM 4156 N N . PRO B 1 240 ? 5.664 36.5 16.922 1 30.41 240 PRO B N 1
ATOM 4157 C CA . PRO B 1 240 ? 4.66 36.656 17.984 1 30.41 240 PRO B CA 1
ATOM 4158 C C . PRO B 1 240 ? 5.172 36.25 19.359 1 30.41 240 PRO B C 1
ATOM 4160 O O . PRO B 1 240 ? 6.012 35.344 19.453 1 30.41 240 PRO B O 1
ATOM 4163 N N . GLU B 1 241 ? 5.258 37.188 20.406 1 29.05 241 GLU B N 1
ATOM 4164 C CA . GLU B 1 241 ? 5.27 36.781 21.812 1 29.05 241 GLU B CA 1
ATOM 4165 C C . GLU B 1 241 ? 4.445 35.531 22.031 1 29.05 241 GLU B C 1
ATOM 4167 O O . GLU B 1 241 ? 3.217 35.594 22.094 1 29.05 241 GLU B O 1
ATOM 4172 N N . VAL B 1 242 ? 4.734 34.5 21.578 1 30.69 242 VAL B N 1
ATOM 4173 C CA . VAL B 1 242 ? 4.09 33.25 21.953 1 30.69 242 VAL B CA 1
ATOM 4174 C C . VAL B 1 242 ? 4.094 33.094 23.469 1 30.69 242 VAL B C 1
ATOM 4176 O O . VAL B 1 242 ? 5.152 33.094 24.094 1 30.69 242 VAL B O 1
ATOM 4179 N N . PRO B 1 243 ? 3.115 33.375 24.297 1 29.06 243 PRO B N 1
ATOM 4180 C CA . PRO B 1 243 ? 3.125 33.25 25.75 1 29.06 243 PRO B CA 1
ATOM 4181 C C . PRO B 1 243 ? 3.814 31.969 26.234 1 29.06 243 PRO B C 1
ATOM 4183 O O . PRO B 1 243 ? 3.666 30.906 25.609 1 29.06 243 PRO B O 1
ATOM 4186 N N . THR B 1 244 ? 4.883 32.031 27.219 1 29.09 244 THR B N 1
ATOM 4187 C CA . THR B 1 244 ? 5.59 31 27.969 1 29.09 244 THR B CA 1
ATOM 4188 C C . THR B 1 244 ? 4.629 29.906 28.438 1 29.09 244 THR B C 1
ATOM 4190 O O . THR B 1 244 ? 5.035 28.766 28.672 1 29.09 244 THR B O 1
ATOM 4193 N N . ALA B 1 245 ? 3.523 30.375 29.109 1 27.78 245 ALA B N 1
ATOM 4194 C CA . ALA B 1 245 ? 2.523 29.453 29.641 1 27.78 245 ALA B CA 1
ATOM 4195 C C . ALA B 1 245 ? 2.178 28.391 28.609 1 27.78 245 ALA B C 1
ATOM 4197 O O . ALA B 1 245 ? 1.658 27.328 28.953 1 27.78 245 ALA B O 1
ATOM 4198 N N . TRP B 1 246 ? 2.377 28.812 27.453 1 28.55 246 TRP B N 1
ATOM 4199 C CA . TRP B 1 246 ? 1.988 27.781 26.5 1 28.55 246 TRP B CA 1
ATOM 4200 C C . TRP B 1 246 ? 3.105 26.75 26.312 1 28.55 246 TRP B C 1
ATOM 4202 O O . TRP B 1 246 ? 2.877 25.656 25.781 1 28.55 246 TRP B O 1
ATOM 4212 N N . ILE B 1 247 ? 4.383 27.047 26.75 1 28.25 247 ILE B N 1
ATOM 4213 C CA . ILE B 1 247 ? 5.539 26.156 26.672 1 28.25 247 ILE B CA 1
ATOM 4214 C C . ILE B 1 247 ? 5.543 25.234 27.891 1 28.25 247 ILE B C 1
ATOM 4216 O O . ILE B 1 247 ? 5.91 24.062 27.766 1 28.25 247 ILE B O 1
ATOM 4220 N N . GLU B 1 248 ? 5.641 25.672 29.094 1 27.62 248 GLU B N 1
ATOM 4221 C CA . GLU B 1 248 ? 5.762 24.891 30.328 1 27.62 248 GLU B CA 1
ATOM 4222 C C . GLU B 1 248 ? 4.695 23.812 30.406 1 27.62 248 GLU B C 1
ATOM 4224 O O . GLU B 1 248 ? 4.762 22.922 31.266 1 27.62 248 GLU B O 1
ATOM 4229 N N . SER B 1 249 ? 3.621 24.109 30.172 1 27.02 249 SER B N 1
ATOM 4230 C CA . SER B 1 249 ? 2.779 22.938 30.344 1 27.02 249 SER B CA 1
ATOM 4231 C C . SER B 1 249 ? 3.137 21.844 29.328 1 27.02 249 SER B C 1
ATOM 4233 O O . SER B 1 249 ? 3.648 22.156 28.25 1 27.02 249 SER B O 1
ATOM 4235 N N . GLY B 1 250 ? 3.684 20.562 29.594 1 24.09 250 GLY B N 1
ATOM 4236 C CA . GLY B 1 250 ? 4.141 19.312 29 1 24.09 250 GLY B CA 1
ATOM 4237 C C . GLY B 1 250 ? 3.758 19.156 27.531 1 24.09 250 GLY B C 1
ATOM 4238 O O . GLY B 1 250 ? 3.969 18.109 26.938 1 24.09 250 GLY B O 1
ATOM 4239 N N . SER B 1 251 ? 2.832 19.672 27.156 1 24.88 251 SER B N 1
ATOM 4240 C CA . SER B 1 251 ? 2.432 19.172 25.844 1 24.88 251 SER B CA 1
ATOM 4241 C C . SER B 1 251 ? 3.463 19.531 24.781 1 24.88 251 SER B C 1
ATOM 4243 O O . SER B 1 251 ? 4.238 20.469 24.953 1 24.88 251 SER B O 1
ATOM 4245 N N . GLY B 1 252 ? 3.549 18.938 23.234 1 27.16 252 GLY B N 1
ATOM 4246 C CA . GLY B 1 252 ? 3.137 18.938 21.844 1 27.16 252 GLY B CA 1
ATOM 4247 C C . GLY B 1 252 ? 2.605 20.281 21.375 1 27.16 252 GLY B C 1
ATOM 4248 O O . GLY B 1 252 ? 2.014 20.391 20.297 1 27.16 252 GLY B O 1
ATOM 4249 N N . GLN B 1 253 ? 3.281 21.734 21.562 1 29.69 253 GLN B N 1
ATOM 4250 C CA . GLN B 1 253 ? 3.123 23.141 21.891 1 29.69 253 GLN B CA 1
ATOM 4251 C C . GLN B 1 253 ? 3.734 24.031 20.828 1 29.69 253 GLN B C 1
ATOM 4253 O O . GLN B 1 253 ? 3.148 25.047 20.453 1 29.69 253 GLN B O 1
ATOM 4258 N N . TYR B 1 254 ? 5.09 24.281 20.25 1 27.97 254 TYR B N 1
ATOM 4259 C CA . TYR B 1 254 ? 5.527 25.531 19.625 1 27.97 254 TYR B CA 1
ATOM 4260 C C . TYR B 1 254 ? 5.164 25.562 18.141 1 27.97 254 TYR B C 1
ATOM 4262 O O . TYR B 1 254 ? 4.629 26.562 17.656 1 27.97 254 TYR B O 1
ATOM 4270 N N . ILE B 1 255 ? 5.523 25.047 17.234 1 28.95 255 ILE B N 1
ATOM 4271 C CA . ILE B 1 255 ? 4.48 24.594 16.328 1 28.95 255 ILE B CA 1
ATOM 4272 C C . ILE B 1 255 ? 3.646 23.5 17 1 28.95 255 ILE B C 1
ATOM 4274 O O . ILE B 1 255 ? 2.428 23.438 16.828 1 28.95 255 ILE B O 1
ATOM 4278 N N . LYS B 1 256 ? 4.164 23.109 18.109 1 31.42 256 LYS B N 1
ATOM 4279 C CA . LYS B 1 256 ? 4.07 23.188 19.562 1 31.42 256 LYS B CA 1
ATOM 4280 C C . LYS B 1 256 ? 4.73 24.469 20.078 1 31.42 256 LYS B C 1
ATOM 4282 O O . LYS B 1 256 ? 4.137 25.203 20.875 1 31.42 256 LYS B O 1
ATOM 4287 N N . TYR B 1 257 ? 5.91 25.156 20.719 1 30.58 257 TYR B N 1
ATOM 4288 C CA . TYR B 1 257 ? 6.16 26.516 21.156 1 30.58 257 TYR B CA 1
ATOM 4289 C C . TYR B 1 257 ? 6.477 27.422 19.969 1 30.58 257 TYR B C 1
ATOM 4291 O O . TYR B 1 257 ? 5.934 28.516 19.859 1 30.58 257 TYR B O 1
ATOM 4299 N N . SER B 1 258 ? 7.547 27.562 19.344 1 28.77 258 SER B N 1
ATOM 4300 C CA . SER B 1 258 ? 7.609 28.734 18.453 1 28.77 258 SER B CA 1
ATOM 4301 C C . SER B 1 258 ? 6.688 28.562 17.25 1 28.77 258 SER B C 1
ATOM 4303 O O . SER B 1 258 ? 6.039 29.516 16.828 1 28.77 258 SER B O 1
ATOM 4305 N N . LEU B 1 259 ? 6.535 27.25 16.297 1 28.84 259 LEU B N 1
ATOM 4306 C CA . LEU B 1 259 ? 7.141 25.922 16.25 1 28.84 259 LEU B CA 1
ATOM 4307 C C . LEU B 1 259 ? 8.477 25.906 16.984 1 28.84 259 LEU B C 1
ATOM 4309 O O . LEU B 1 259 ? 9.242 24.953 16.875 1 28.84 259 LEU B O 1
ATOM 4313 N N . SER B 1 260 ? 8.953 26.25 18.172 1 27.27 260 SER B N 1
ATOM 4314 C CA . SER B 1 260 ? 9.984 26 19.172 1 27.27 260 SER B CA 1
ATOM 4315 C C . SER B 1 260 ? 10.594 24.609 18.984 1 27.27 260 SER B C 1
ATOM 4317 O O . SER B 1 260 ? 10.508 23.781 19.891 1 27.27 260 SER B O 1
ATOM 4319 N N . LEU B 1 261 ? 10.883 23.797 18.156 1 29.05 261 LEU B N 1
ATOM 4320 C CA . LEU B 1 261 ? 11.344 22.438 17.906 1 29.05 261 LEU B CA 1
ATOM 4321 C C . LEU B 1 261 ? 12.703 22.203 18.562 1 29.05 261 LEU B C 1
ATOM 4323 O O . LEU B 1 261 ? 13.703 22.812 18.172 1 29.05 261 LEU B O 1
ATOM 4327 N N . ASP B 1 262 ? 12.812 21.938 19.906 1 27.39 262 ASP B N 1
ATOM 4328 C CA . ASP B 1 262 ? 13.984 21.484 20.641 1 27.39 262 ASP B CA 1
ATOM 4329 C C . ASP B 1 262 ? 14.414 20.094 20.188 1 27.39 262 ASP B C 1
ATOM 4331 O O . ASP B 1 262 ? 13.703 19.109 20.406 1 27.39 262 ASP B O 1
ATOM 4335 N N . PRO B 1 263 ? 15.461 19.828 19.531 1 28.56 263 PRO B N 1
ATOM 4336 C CA . PRO B 1 263 ? 16.109 18.719 18.812 1 28.56 263 PRO B CA 1
ATOM 4337 C C . PRO B 1 263 ? 16.641 17.641 19.75 1 28.56 263 PRO B C 1
ATOM 4339 O O . PRO B 1 263 ? 17.078 16.578 19.281 1 28.56 263 PRO B O 1
ATOM 4342 N N . ASP B 1 264 ? 16.938 17.797 20.875 1 26.23 264 ASP B N 1
ATOM 4343 C CA . ASP B 1 264 ? 17.781 16.875 21.625 1 26.23 264 ASP B CA 1
ATOM 4344 C C . ASP B 1 264 ? 17.062 15.562 21.891 1 26.23 264 ASP B C 1
ATOM 4346 O O . ASP B 1 264 ? 17.672 14.562 22.281 1 26.23 264 ASP B O 1
ATOM 4350 N N . LYS B 1 265 ? 15.82 15.586 22.172 1 25.48 265 LYS B N 1
ATOM 4351 C CA . LYS B 1 265 ? 15.273 14.312 22.625 1 25.48 265 LYS B CA 1
ATOM 4352 C C . LYS B 1 265 ? 14.82 13.445 21.453 1 25.48 265 LYS B C 1
ATOM 4354 O O . LYS B 1 265 ? 14.125 12.445 21.656 1 25.48 265 LYS B O 1
ATOM 4359 N N . MET B 1 266 ? 14.914 13.797 20.438 1 24.16 266 MET B N 1
ATOM 4360 C CA . MET B 1 266 ? 14.562 12.898 19.344 1 24.16 266 MET B CA 1
ATOM 4361 C C . MET B 1 266 ? 15.539 11.734 19.25 1 24.16 266 MET B C 1
ATOM 4363 O O . MET B 1 266 ? 16.281 11.617 18.281 1 24.16 266 MET B O 1
ATOM 4367 N N . SER B 1 267 ? 16.141 11.297 20.188 1 19.36 267 SER B N 1
ATOM 4368 C CA . SER B 1 267 ? 17.016 10.133 20.234 1 19.36 267 SER B CA 1
ATOM 4369 C C . SER B 1 267 ? 16.266 8.859 19.844 1 19.36 267 SER B C 1
ATOM 4371 O O . SER B 1 267 ? 15.172 8.594 20.375 1 19.36 267 SER B O 1
ATOM 4373 N N . LEU B 1 268 ? 16.422 8.383 18.641 1 18.2 268 LEU B N 1
ATOM 4374 C CA . LEU B 1 268 ? 16.594 6.945 18.5 1 18.2 268 LEU B CA 1
ATOM 4375 C C . LEU B 1 268 ? 17.625 6.406 19.484 1 18.2 268 LEU B C 1
ATOM 4377 O O . LEU B 1 268 ? 18.672 7.027 19.672 1 18.2 268 LEU B O 1
#

Secondary structure (DSSP, 8-state):
--HHHHHHHHHHHHHHHHHHHHHHHHHTT--HHHHHHHHHHHHHHHHHHHHHHHHHHHHHHHHHHHHHHHHHHHHHSTT-EEE-HHHHHHHHHHHHHHHHHHHHHTHHHHHHSTTT---SS--GGGHHHHHHHHHHHHH-GGGHHHHHHHHHHHHHHIIIIIHHHHHHHHHHHHT---S--EEEEEEETTEEEEEPP-BTTB-HHHHHHHHHHHHHHHHHHHHHHHHHHHS-HHHHH------SHHHHS-TT--S-S-S----TT---/--HHHHHHHHHHHHHHHHHHHHHHHHHTT--HHHHHHHHHHHHHHHHHHHHHHHHHHHHHHHHHHHHHHHHHHHHHSTT-EEE-HHHHHHHHHHHHHHHHHHHHHTHHHHHHSTTT---SS--GGGHHHHHHHHHHHHH-GGGHHHHHHHHHHHHHHIIIIIHHHHHHHHHHHHT---S--EEEEEEETTEEEEEPP-BTTB-HHHHHHHHHHHHHHHHHHHHHHHHHHHS-HHHHH------GGGTSSSSS-SSSSSS---GGG---

Nearest PDB structures (foldseek):
  6tq7-assembly2_B  TM=1.800E-01  e=9.051E+00  Homo sapiens
  3cwg-assembly2_B  TM=4.311E-01  e=6.541E+00  unclassified
  6tq7-assembly2_B  TM=2.548E-01  e=5.951E+00  Homo sapiens

Foldseek 3Di:
DDLVVVLCLLCCQLVVVLVVCLVVVVVQPDDPVLNVVLNVLSVVLSVLLNLLSVLLVVLVVLVVVQVVVQVVVCVVPPFDKDFSVVNLVSLLSNLVSLQVSQQSLLCNLCSLPVVQDVHRGCPPLNVVVLVSLVVVCVVDVVCVVLSVVLSVLSVVCCVPPSVLSVVVSCCCVPNDRPPRQIWTWDDDPNDIDIDGDDDVNHDSSVVSVVSSVVSSLSSSVSNVSSSLVSGDPVVVPCLPPPDCVQVPDDDSGPNDNDCDDDPPPVDD/DDLVVVLCLLCCLLVVLLVVLLVVVVVQPDDPVLNVVLVVLSVVLSVLLNLLSVLLVVLVVLVVVQVVVQVVVCVVPPFDKDFSVVNLVSLLSNLVSLQVSQQSLLCNLCSLPVVQDVGRGCPPLNVVVLVSLVVVCVVDVVCVVLSVVLSVLSVVCCVPPSVLSVVVSCCCVPNHRPPRQIWTWDDDPNDIDIDGDDDVNHDSSVVSVLSSVVSSVSSLVSNVSSSLVSGDPVVVPCQPPQDCVQVPPPDSQCSYVVVPDDPPPNDD

Sequence (536 aa):
MNDTDIYNEINSRIYLQAQHLSTFLVTCGLNAKEEDKIFQITLDVTLKLQAMIYHLENYTRLDSEYQNEAMKHFCKFPNSRSNCCLLIHELEAYLFQFKSSLDVAIKVLGVLLPNYFKTNTFGNKGNRFIKNLNAFKKNKQDRIELIDKMILFIKDAQERWLNKIIDLRDTVSHHKSLGFFAYSVSENDGKIIVAKPTVLDLDPLIFMKECFRTCMEFIQDLISFSIILYLPPVFILAKPEVPTAWIESGSGQYIKYSLSLDPDKMSLMNDTDIYNEINSRIYLQAQHLSTFLVTCGLNAKEEDKIFQITLDVTLKLQAMIYHLENYTRLDSEYQNEAMKHFCKFPNSRSNCCLLIHELEAYLFQFKSSLDVAIKVLGVLLPNYFKTNTFGNKGNRFIKNLNAFKKNKQDRIELIDKMILFIKDAQERWLNKIIDLRDTVSHHKSLGFFAYSVSENDGKIIVAKPTVLDLDPLIFMKECFRTCMEFIQDLISFSIILYLPPVFILAKPEVPTAWIESGSGQYIKYSLSLDPDKMSL

Solvent-accessible surface area (backbone atoms only — not comparable to full-atom values): 29160 Å² total; per-residue (Å²): 133,56,72,68,49,54,53,50,39,49,48,48,46,50,43,49,49,44,49,52,40,46,58,46,35,52,71,70,64,46,48,72,67,56,47,50,49,49,50,50,41,52,50,34,28,49,51,26,52,49,35,30,49,51,26,48,50,50,33,53,53,48,52,53,50,49,53,52,47,48,55,54,42,39,73,74,40,76,72,50,69,47,78,40,66,68,51,50,42,28,52,51,36,25,42,50,26,53,56,24,27,48,13,28,47,57,35,52,38,26,68,69,38,53,92,64,31,80,56,59,52,37,45,81,85,37,52,54,48,46,52,43,50,54,56,44,37,75,75,37,74,91,44,41,68,62,50,50,50,51,46,48,54,52,50,51,39,38,74,71,48,50,44,61,51,52,50,51,38,49,36,48,42,32,64,40,52,80,64,91,50,35,41,40,49,44,73,56,96,88,37,79,42,73,44,69,44,66,46,97,85,28,51,50,67,58,43,52,53,51,50,46,53,52,47,53,52,49,49,53,48,50,47,49,52,44,50,56,70,59,47,56,71,72,63,69,63,60,67,74,87,70,69,69,74,61,62,69,54,73,89,70,66,69,82,53,97,36,104,61,84,80,74,76,77,76,63,129,133,56,74,68,50,53,51,48,46,49,48,48,50,52,44,48,46,43,50,51,40,45,58,47,35,49,73,70,64,48,50,72,67,56,46,51,50,49,49,48,41,49,50,32,28,50,51,26,52,46,34,29,50,50,26,49,51,51,31,53,52,49,52,54,50,50,52,52,47,47,54,53,42,38,74,74,40,76,72,51,70,49,77,40,64,69,50,51,40,28,49,51,37,26,40,51,27,54,55,25,27,47,13,27,46,56,36,52,37,26,70,70,37,52,93,65,31,80,56,61,50,38,44,80,87,37,52,54,50,46,51,40,50,54,55,44,38,74,75,36,72,91,45,42,68,63,50,50,51,51,45,49,55,52,51,52,38,38,74,71,47,50,43,60,52,51,51,50,38,49,36,48,40,32,63,40,51,79,64,90,49,36,39,39,50,45,74,55,96,88,37,78,43,74,43,70,45,65,46,97,86,26,51,49,67,59,42,52,53,51,49,48,54,53,47,54,51,51,48,54,49,50,50,49,51,43,51,57,69,60,48,55,70,72,66,68,62,57,66,69,86,61,66,62,77,54,48,72,50,84,64,95,44,15,74,20,47,74,51,56,79,78,73,79,73,74,66,127

Organism: NCBI:txid1859131

pLDDT: mean 70.98, std 21.33, range [17.5, 95.62]

Radius of gyration: 26.15 Å; Cα contacts (8 Å, |Δi|>4): 575; chains: 2; bounding box: 62×78×66 Å